Protein AF-A0A935V1Z2-F1 (afdb_monomer)

pLDDT: mean 85.81, std 15.13, range [24.95, 98.62]

Structure (mmCIF, N/CA/C/O backbone):
data_AF-A0A935V1Z2-F1
#
_entry.id   AF-A0A935V1Z2-F1
#
loop_
_atom_site.group_PDB
_atom_site.id
_atom_site.type_symbol
_atom_site.label_atom_id
_atom_site.label_alt_id
_atom_site.label_comp_id
_atom_site.label_asym_id
_atom_site.label_entity_id
_atom_site.label_seq_id
_atom_site.pdbx_PDB_ins_code
_atom_site.Cartn_x
_atom_site.Cartn_y
_atom_site.Cartn_z
_atom_site.occupancy
_atom_site.B_iso_or_equiv
_atom_site.auth_seq_id
_atom_site.auth_comp_id
_atom_site.auth_asym_id
_atom_site.auth_atom_id
_atom_site.pdbx_PDB_model_num
ATOM 1 N N . MET A 1 1 ? -5.547 17.788 30.194 1.00 35.91 1 MET A N 1
ATOM 2 C CA . MET A 1 1 ? -4.296 18.575 30.274 1.00 35.91 1 MET A CA 1
ATOM 3 C C . MET A 1 1 ? -3.727 18.415 31.674 1.00 35.91 1 MET A C 1
ATOM 5 O O . MET A 1 1 ? -4.401 18.789 32.621 1.00 35.91 1 MET A O 1
ATOM 9 N N . ARG A 1 2 ? -2.555 17.786 31.824 1.00 29.19 2 ARG A N 1
ATOM 10 C CA . ARG A 1 2 ? -1.854 17.712 33.115 1.00 29.19 2 ARG A CA 1
ATOM 11 C C . ARG A 1 2 ? -1.236 19.084 33.391 1.00 29.19 2 ARG A C 1
ATOM 13 O O . ARG A 1 2 ? -0.287 19.461 32.714 1.00 29.19 2 ARG A O 1
ATOM 20 N N . THR A 1 3 ? -1.798 19.834 34.329 1.00 37.09 3 THR A N 1
ATOM 21 C CA . THR A 1 3 ? -1.219 21.077 34.846 1.00 37.09 3 THR A CA 1
ATOM 22 C C . THR A 1 3 ? -0.125 20.716 35.845 1.00 37.09 3 THR A C 1
ATOM 24 O O . THR A 1 3 ? -0.395 20.480 37.021 1.00 37.09 3 THR A O 1
ATOM 27 N N . THR A 1 4 ? 1.111 20.597 35.369 1.00 35.31 4 THR A N 1
ATOM 28 C CA . THR A 1 4 ? 2.281 20.697 36.245 1.00 35.31 4 THR A CA 1
ATOM 29 C C . THR A 1 4 ? 2.356 22.118 36.818 1.00 35.31 4 THR A C 1
ATOM 31 O O . THR A 1 4 ? 1.925 23.054 36.139 1.00 35.31 4 THR A O 1
ATOM 34 N N . PRO A 1 5 ? 2.874 22.310 38.046 1.00 41.34 5 PRO A N 1
ATOM 35 C CA . PRO A 1 5 ? 3.039 23.640 38.618 1.00 41.34 5 PRO A CA 1
ATOM 36 C C . PRO A 1 5 ? 3.955 24.448 37.696 1.00 41.34 5 PRO A C 1
ATOM 38 O O . PRO A 1 5 ? 5.071 24.023 37.391 1.00 41.34 5 PRO A O 1
ATOM 41 N N . THR A 1 6 ? 3.457 25.565 37.178 1.00 46.34 6 THR A N 1
ATOM 42 C CA . THR A 1 6 ? 4.226 26.485 36.340 1.00 46.34 6 THR A CA 1
ATOM 43 C C . THR A 1 6 ? 5.342 27.089 37.176 1.00 46.34 6 THR A C 1
ATOM 45 O O . THR A 1 6 ? 5.078 27.874 38.082 1.00 46.34 6 THR A O 1
ATOM 48 N N . GLU A 1 7 ? 6.587 26.728 36.871 1.00 57.62 7 GLU A N 1
ATOM 49 C CA . GLU A 1 7 ? 7.735 27.529 37.288 1.00 57.62 7 GLU A CA 1
ATOM 50 C C . GLU A 1 7 ? 7.502 28.987 36.856 1.00 57.62 7 GLU A C 1
ATOM 52 O O . GLU A 1 7 ? 7.023 29.214 35.736 1.00 57.62 7 GLU A O 1
ATOM 57 N N . PRO A 1 8 ? 7.843 29.969 37.706 1.00 60.31 8 PRO A N 1
ATOM 58 C CA . PRO A 1 8 ? 7.538 31.379 37.480 1.00 60.31 8 PRO A CA 1
ATOM 59 C C . PRO A 1 8 ? 8.242 31.992 36.260 1.00 60.31 8 PRO A C 1
ATOM 61 O O . PRO A 1 8 ? 8.030 33.155 35.989 1.00 60.31 8 PRO A O 1
ATOM 64 N N . SER A 1 9 ? 9.039 31.248 35.488 1.00 67.00 9 SER A N 1
ATOM 65 C CA . SER A 1 9 ? 9.838 31.742 34.356 1.00 67.00 9 SER A CA 1
ATOM 66 C C . SER A 1 9 ? 9.383 31.240 32.973 1.00 67.00 9 SER A C 1
ATOM 68 O O . SER A 1 9 ? 10.106 31.394 31.988 1.00 67.00 9 SER A O 1
ATOM 70 N N . ARG A 1 10 ? 8.201 30.615 32.859 1.00 78.81 10 ARG A N 1
ATOM 71 C CA . ARG A 1 10 ? 7.742 29.983 31.606 1.00 78.81 10 ARG A CA 1
ATOM 72 C C . ARG A 1 10 ? 6.848 30.900 30.764 1.00 78.81 10 ARG A C 1
ATOM 74 O O . ARG A 1 10 ? 5.747 31.257 31.177 1.00 78.81 10 ARG A O 1
ATOM 81 N N . LEU A 1 11 ? 7.283 31.182 29.536 1.00 82.44 11 LEU A N 1
ATOM 82 C CA . LEU A 1 11 ? 6.534 31.914 28.507 1.00 82.44 11 LEU A CA 1
ATOM 83 C C . LEU A 1 11 ? 6.104 30.954 27.379 1.00 82.44 11 LEU A C 1
ATOM 85 O O . LEU A 1 11 ? 6.964 30.281 26.805 1.00 82.44 11 LEU A O 1
ATOM 89 N N . PRO A 1 12 ? 4.807 30.860 27.027 1.00 84.25 12 PRO A N 1
ATOM 90 C CA . PRO A 1 12 ? 4.370 30.012 25.921 1.00 84.25 12 PRO A CA 1
ATOM 91 C C . PRO A 1 12 ? 4.909 30.499 24.566 1.00 84.25 12 PRO A C 1
ATOM 93 O O . PRO A 1 12 ? 4.676 31.635 24.158 1.00 84.25 12 PRO A O 1
ATOM 96 N N . LEU A 1 13 ? 5.588 29.622 23.822 1.00 81.38 13 LEU A N 1
ATOM 97 C CA . LEU A 1 13 ? 6.213 29.969 22.536 1.00 81.38 13 LEU A CA 1
ATOM 98 C C . LEU A 1 13 ? 5.201 30.479 21.490 1.00 81.38 13 LEU A C 1
ATOM 100 O O . LEU A 1 13 ? 5.493 31.393 20.725 1.00 81.38 13 LEU A O 1
ATOM 104 N N . ASN A 1 14 ? 3.978 29.942 21.499 1.00 85.00 14 ASN A N 1
ATOM 105 C CA . ASN A 1 14 ? 2.884 30.345 20.606 1.00 85.00 14 ASN A CA 1
ATOM 106 C C . ASN A 1 14 ? 2.320 31.753 20.892 1.00 85.00 14 ASN A C 1
ATOM 108 O O . ASN A 1 14 ? 1.485 32.239 20.127 1.00 85.00 14 ASN A O 1
ATOM 112 N N . VAL A 1 15 ? 2.727 32.374 22.001 1.00 87.31 15 VAL A N 1
ATOM 113 C CA . VAL A 1 15 ? 2.326 33.724 22.414 1.00 87.31 15 VAL A CA 1
ATOM 114 C C . VAL A 1 15 ? 3.347 34.767 21.954 1.00 87.31 15 VAL A C 1
ATOM 116 O O . VAL A 1 15 ? 2.950 35.857 21.561 1.00 87.31 15 VAL A O 1
ATOM 119 N N . ILE A 1 16 ? 4.640 34.424 21.932 1.00 85.81 16 ILE A N 1
ATOM 120 C CA . ILE A 1 16 ? 5.735 35.314 21.495 1.00 85.81 16 ILE A CA 1
ATOM 121 C C . ILE A 1 16 ? 5.543 35.760 20.041 1.00 85.81 16 ILE A C 1
ATOM 123 O O . ILE A 1 16 ? 5.787 36.911 19.704 1.00 85.81 16 ILE A O 1
ATOM 127 N N . GLY A 1 17 ? 5.056 34.847 19.196 1.00 78.88 17 GLY A N 1
ATOM 128 C CA . GLY A 1 17 ? 4.800 35.082 17.774 1.00 78.88 17 GLY A CA 1
ATOM 129 C C . GLY A 1 17 ? 3.683 36.092 17.463 1.00 78.88 17 GLY A C 1
ATOM 130 O O . GLY A 1 17 ? 3.493 36.462 16.309 1.00 78.88 17 GLY A O 1
ATOM 131 N N . ASP A 1 18 ? 2.898 36.501 18.461 1.00 85.56 18 ASP A N 1
ATOM 132 C CA . ASP A 1 18 ? 1.699 37.316 18.277 1.00 85.56 18 ASP A CA 1
ATOM 133 C C . ASP A 1 18 ? 1.608 38.366 19.385 1.00 85.56 18 ASP A C 1
ATOM 135 O O . ASP A 1 18 ? 1.208 38.095 20.521 1.00 85.56 18 ASP A O 1
ATOM 139 N N . ARG A 1 19 ? 1.928 39.609 19.024 1.00 84.75 19 ARG A N 1
ATOM 140 C CA . ARG A 1 19 ? 1.958 40.743 19.949 1.00 84.75 19 ARG A CA 1
ATOM 141 C C . ARG A 1 19 ? 0.651 40.927 20.730 1.00 84.75 19 ARG A C 1
ATOM 143 O O . ARG A 1 19 ? 0.691 41.319 21.896 1.00 84.75 19 ARG A O 1
ATOM 150 N N . LYS A 1 20 ? -0.515 40.625 20.141 1.00 87.00 20 LYS A N 1
ATOM 151 C CA . LYS A 1 20 ? -1.805 40.737 20.850 1.00 87.00 20 LYS A CA 1
ATOM 152 C C . LYS A 1 20 ? -1.928 39.669 21.931 1.00 87.00 20 LYS A C 1
ATOM 154 O O . LYS A 1 20 ? -2.323 39.989 23.054 1.00 87.00 20 LYS A O 1
ATOM 159 N N . LYS A 1 21 ? -1.553 38.426 21.615 1.00 89.06 21 LYS A N 1
ATOM 160 C CA . LYS A 1 21 ? -1.533 37.331 22.595 1.00 89.06 21 LYS A CA 1
ATOM 161 C C . LYS A 1 21 ? -0.527 37.607 23.706 1.00 89.06 21 LYS A C 1
ATOM 163 O O . LYS A 1 21 ? -0.852 37.362 24.863 1.00 89.06 21 LYS A O 1
ATOM 168 N N . LEU A 1 22 ? 0.646 38.159 23.383 1.00 89.00 22 LEU A N 1
ATOM 169 C CA . LEU A 1 22 ? 1.672 38.504 24.372 1.00 89.00 22 LEU A CA 1
ATOM 170 C C . LEU A 1 22 ? 1.186 39.565 25.362 1.00 89.00 22 LEU A C 1
ATOM 172 O O . LEU A 1 22 ? 1.313 39.375 26.570 1.00 89.00 22 LEU A O 1
ATOM 176 N N . HIS A 1 23 ? 0.535 40.623 24.870 1.00 88.62 23 HIS A N 1
ATOM 177 C CA . HIS A 1 23 ? -0.094 41.630 25.730 1.00 88.62 23 HIS A CA 1
ATOM 178 C C . HIS A 1 23 ? -1.234 41.067 26.589 1.00 88.62 23 HIS A C 1
ATOM 180 O O . HIS A 1 23 ? -1.450 41.529 27.709 1.00 88.62 23 HIS A O 1
ATOM 186 N N . GLN A 1 24 ? -1.999 40.097 26.084 1.00 88.81 24 GLN A N 1
ATOM 187 C CA . GLN A 1 24 ? -3.056 39.460 26.868 1.00 88.81 24 GLN A CA 1
ATOM 188 C C . GLN A 1 24 ? -2.469 38.556 27.959 1.00 88.81 24 GLN A C 1
ATOM 190 O O . GLN A 1 24 ? -2.901 38.632 29.107 1.00 88.81 24 GLN A O 1
ATOM 195 N N . TRP A 1 25 ? -1.455 37.757 27.619 1.00 89.75 25 TRP A N 1
ATOM 196 C CA . TRP A 1 25 ? -0.735 36.904 28.561 1.00 89.75 25 TRP A CA 1
ATOM 197 C C . TRP A 1 25 ? -0.074 37.726 29.673 1.00 89.75 25 TRP A C 1
ATOM 199 O O . TRP A 1 25 ? -0.253 37.397 30.845 1.00 89.75 25 TRP A O 1
ATOM 209 N N . SER A 1 26 ? 0.587 38.841 29.337 1.00 86.56 26 SER A N 1
ATOM 210 C CA . SER A 1 26 ? 1.294 39.683 30.312 1.00 86.56 26 SER A CA 1
ATOM 211 C C . SER A 1 26 ? 0.367 40.283 31.373 1.00 86.56 26 SER A C 1
ATOM 213 O O . SER A 1 26 ? 0.796 40.539 32.488 1.00 86.56 26 SER A O 1
ATOM 215 N N . ARG A 1 27 ? -0.918 40.492 31.053 1.00 86.00 27 ARG A N 1
ATOM 216 C CA . ARG A 1 27 ? -1.928 40.974 32.016 1.00 86.00 27 ARG A CA 1
ATOM 217 C C . ARG A 1 27 ? -2.384 39.900 33.000 1.00 86.00 27 ARG A C 1
ATOM 219 O O . ARG A 1 27 ? -2.888 40.228 34.067 1.00 86.00 27 ARG A O 1
ATOM 226 N N . THR A 1 28 ? -2.270 38.634 32.613 1.00 86.06 28 THR A N 1
ATOM 227 C CA . THR A 1 28 ? -2.717 37.481 33.409 1.00 86.06 28 THR A CA 1
ATOM 228 C C . THR A 1 28 ? -1.576 36.778 34.139 1.00 86.06 28 THR A C 1
ATOM 230 O O . THR A 1 28 ? -1.824 35.999 35.055 1.00 86.06 28 THR A O 1
ATOM 233 N N . PHE A 1 29 ? -0.335 37.031 33.728 1.00 84.69 29 PHE A N 1
ATOM 234 C CA . PHE A 1 29 ? 0.857 36.416 34.288 1.00 84.69 29 PHE A CA 1
ATOM 235 C C . PHE A 1 29 ? 1.207 37.010 35.657 1.00 84.69 29 PHE A C 1
ATOM 237 O O . PHE A 1 29 ? 1.186 38.225 35.840 1.00 84.69 29 PHE A O 1
ATOM 244 N N . GLN A 1 30 ? 1.537 36.144 36.617 1.00 80.62 30 GLN A N 1
ATOM 245 C CA . GLN A 1 30 ? 1.925 36.526 37.973 1.00 80.62 30 GLN A CA 1
ATOM 246 C C . GLN A 1 30 ? 3.087 35.648 38.439 1.00 80.62 30 GLN A C 1
ATOM 248 O O . GLN A 1 30 ? 2.985 34.423 38.445 1.00 80.62 30 GLN A O 1
ATOM 253 N N . ALA A 1 31 ? 4.172 36.288 38.862 1.00 79.44 31 ALA A N 1
ATOM 254 C CA . ALA A 1 31 ? 5.383 35.663 39.391 1.00 79.44 31 ALA A CA 1
ATOM 255 C C . ALA A 1 31 ? 5.859 36.382 40.671 1.00 79.44 31 ALA A C 1
ATOM 257 O O . ALA A 1 31 ? 7.052 36.543 40.917 1.00 79.44 31 ALA A O 1
ATOM 258 N N . GLY A 1 32 ? 4.917 36.873 41.486 1.00 81.94 32 GLY A N 1
ATOM 259 C CA . GLY A 1 32 ? 5.231 37.622 42.705 1.00 81.94 32 GLY A CA 1
ATOM 260 C C . GLY A 1 32 ? 6.016 38.904 42.407 1.00 81.94 32 GLY A C 1
ATOM 261 O O . GLY A 1 32 ? 5.635 39.671 41.520 1.00 81.94 32 GLY A O 1
ATOM 262 N N . SER A 1 33 ? 7.113 39.129 43.132 1.00 79.56 33 SER A N 1
ATOM 263 C CA . SER A 1 33 ? 7.975 40.313 42.995 1.00 79.56 33 SER A CA 1
ATOM 264 C C . SER A 1 33 ? 8.700 40.423 41.649 1.00 79.56 33 SER A C 1
ATOM 266 O O . SER A 1 33 ? 9.123 41.513 41.291 1.00 79.56 33 SER A O 1
ATOM 268 N N . GLU A 1 34 ? 8.823 39.330 40.890 1.00 81.12 34 GLU A N 1
ATOM 269 C CA . GLU A 1 34 ? 9.571 39.280 39.619 1.00 81.12 34 GLU A CA 1
ATOM 270 C C . GLU A 1 34 ? 8.680 39.510 38.384 1.00 81.12 34 GLU A C 1
ATOM 272 O O . GLU A 1 34 ? 9.151 39.497 37.247 1.00 81.12 34 GLU A O 1
ATOM 277 N N . THR A 1 35 ? 7.373 39.715 38.586 1.00 82.94 35 THR A N 1
ATOM 278 C CA . THR A 1 35 ? 6.375 39.780 37.503 1.00 82.94 35 THR A CA 1
ATOM 279 C C . THR A 1 35 ? 6.714 40.841 36.453 1.00 82.94 35 THR A C 1
ATOM 281 O O . THR A 1 35 ? 6.673 40.560 35.257 1.00 82.94 35 THR A O 1
ATOM 284 N N . GLU A 1 36 ? 7.060 42.053 36.885 1.00 83.88 36 GLU A N 1
ATOM 285 C CA . GLU A 1 36 ? 7.343 43.175 35.983 1.00 83.88 36 GLU A CA 1
ATOM 286 C C . GLU A 1 36 ? 8.624 42.948 35.167 1.00 83.88 36 GLU A C 1
ATOM 288 O O . GLU A 1 36 ? 8.634 43.156 33.952 1.00 83.88 36 GLU A O 1
ATOM 293 N N . GLU A 1 37 ? 9.671 42.421 35.806 1.00 86.94 37 GLU A N 1
ATOM 294 C CA . GLU A 1 37 ? 10.943 42.102 35.154 1.00 86.94 37 GLU A CA 1
ATOM 295 C C . GLU A 1 37 ? 10.770 41.015 34.084 1.00 86.94 37 GLU A C 1
ATOM 297 O O . GLU A 1 37 ? 11.235 41.156 32.951 1.00 86.94 37 GLU A O 1
ATOM 302 N N . LEU A 1 38 ? 10.057 39.935 34.411 1.00 87.00 38 LEU A N 1
ATOM 303 C CA . LEU A 1 38 ? 9.829 38.822 33.490 1.00 87.00 38 LEU A CA 1
ATOM 304 C C . LEU A 1 38 ? 8.923 39.209 32.317 1.00 87.00 38 LEU A C 1
ATOM 306 O O . LEU A 1 38 ? 9.148 38.747 31.197 1.00 87.00 38 LEU A O 1
ATOM 310 N N . ILE A 1 39 ? 7.941 40.089 32.540 1.00 87.81 39 ILE A N 1
ATOM 311 C CA . ILE A 1 39 ? 7.134 40.668 31.461 1.00 87.81 39 ILE A CA 1
ATOM 312 C C . ILE A 1 39 ? 8.012 41.522 30.541 1.00 87.81 39 ILE A C 1
ATOM 314 O O . ILE A 1 39 ? 7.918 41.374 29.322 1.00 87.81 39 ILE A O 1
ATOM 318 N N . SER A 1 40 ? 8.888 42.369 31.091 1.00 88.75 40 SER A N 1
ATOM 319 C CA . SER A 1 40 ? 9.822 43.168 30.285 1.00 88.75 40 SER A CA 1
ATOM 320 C C . SER A 1 40 ? 10.712 42.271 29.423 1.00 88.75 40 SER A C 1
ATOM 322 O O . SER A 1 40 ? 10.770 42.440 28.206 1.00 88.75 40 SER A O 1
ATOM 324 N N . ARG A 1 41 ? 11.314 41.238 30.025 1.00 88.69 41 ARG A N 1
ATOM 325 C CA . ARG A 1 41 ? 12.145 40.256 29.311 1.00 88.69 41 ARG A CA 1
ATOM 326 C C . ARG A 1 41 ? 11.378 39.507 28.219 1.00 88.69 41 ARG A C 1
ATOM 328 O O . ARG A 1 41 ? 11.964 39.173 27.192 1.00 88.69 41 ARG A O 1
ATOM 335 N N . ALA A 1 42 ? 10.085 39.242 28.413 1.00 88.31 42 ALA A N 1
ATOM 336 C CA . ALA A 1 42 ? 9.239 38.615 27.399 1.00 88.31 42 ALA A CA 1
ATOM 337 C C . ALA A 1 42 ? 9.031 39.522 26.171 1.00 88.31 42 ALA A C 1
ATOM 339 O O . ALA A 1 42 ? 9.085 39.034 25.042 1.00 88.31 42 ALA A O 1
ATOM 340 N N . PHE A 1 43 ? 8.841 40.830 26.375 1.00 90.06 43 PHE A N 1
ATOM 341 C CA . PHE A 1 43 ? 8.770 41.806 25.279 1.00 90.06 43 PHE A CA 1
ATOM 342 C C . PHE A 1 43 ? 10.124 42.014 24.592 1.00 90.06 43 PHE A C 1
ATOM 344 O O . PHE A 1 43 ? 10.172 42.119 23.368 1.00 90.06 43 PHE A O 1
ATOM 351 N N . ASP A 1 44 ? 11.228 42.010 25.342 1.00 90.25 44 ASP A N 1
ATOM 352 C CA . ASP A 1 44 ? 12.571 42.075 24.755 1.00 90.25 44 ASP A CA 1
ATOM 353 C C . ASP A 1 44 ? 12.864 40.844 23.888 1.00 90.25 44 ASP A C 1
ATOM 355 O O . ASP A 1 44 ? 13.400 40.966 22.785 1.00 90.25 44 ASP A O 1
ATOM 359 N N . LEU A 1 45 ? 12.460 39.655 24.346 1.00 88.56 45 LEU A N 1
ATOM 360 C CA . LEU A 1 45 ? 12.587 38.415 23.585 1.00 88.56 45 LEU A CA 1
ATOM 361 C C . LEU A 1 45 ? 11.738 38.433 22.305 1.00 88.56 45 LEU A C 1
ATOM 363 O O . LEU A 1 45 ? 12.232 38.029 21.253 1.00 88.56 45 LEU A O 1
ATOM 367 N N . GLU A 1 46 ? 10.495 38.922 22.368 1.00 90.12 46 GLU A N 1
ATOM 368 C CA . GLU A 1 46 ? 9.651 39.120 21.179 1.00 90.12 46 GLU A CA 1
ATOM 369 C C . GLU A 1 46 ? 10.327 40.048 20.174 1.00 90.12 46 GLU A C 1
ATOM 371 O O . GLU A 1 46 ? 10.445 39.695 19.001 1.00 90.12 46 GLU A O 1
ATOM 376 N N . LYS A 1 47 ? 10.878 41.171 20.642 1.00 88.75 47 LYS A N 1
ATOM 377 C CA . LYS A 1 47 ? 11.598 42.114 19.790 1.00 88.75 47 LYS A CA 1
ATOM 378 C C . LYS A 1 47 ? 12.815 41.469 19.131 1.00 88.75 47 LYS A C 1
ATOM 380 O O . LYS A 1 47 ? 13.044 41.713 17.948 1.00 88.75 47 LYS A O 1
ATOM 385 N N . ILE A 1 48 ? 13.597 40.676 19.864 1.00 89.06 48 ILE A N 1
ATOM 386 C CA . ILE A 1 48 ? 14.762 39.971 19.310 1.00 89.06 48 ILE A CA 1
ATOM 387 C C . ILE A 1 48 ? 14.318 38.988 18.229 1.00 89.06 48 ILE A C 1
ATOM 389 O O . ILE A 1 48 ? 14.890 38.997 17.146 1.00 89.06 48 ILE A O 1
ATOM 393 N N . ILE A 1 49 ? 13.298 38.170 18.500 1.00 86.62 49 ILE A N 1
ATOM 394 C CA . ILE A 1 49 ? 12.829 37.135 17.571 1.00 86.62 49 ILE A CA 1
ATOM 395 C C . ILE A 1 49 ? 12.204 37.758 16.319 1.00 86.62 49 ILE A C 1
ATOM 397 O O . ILE A 1 49 ? 12.540 37.355 15.210 1.00 86.62 49 ILE A O 1
ATOM 401 N N . MET A 1 50 ? 11.339 38.762 16.477 1.00 84.38 50 MET A N 1
ATOM 402 C CA . MET A 1 50 ? 10.635 39.399 15.358 1.00 84.38 50 MET A CA 1
ATOM 403 C C . MET A 1 50 ? 11.542 40.241 14.470 1.00 84.38 50 MET A C 1
ATOM 405 O O . MET A 1 50 ? 11.281 40.371 13.278 1.00 84.38 50 MET A O 1
ATOM 409 N N . ASN A 1 51 ? 12.604 40.813 15.038 1.00 87.12 51 ASN A N 1
ATOM 410 C CA . ASN A 1 51 ? 13.577 41.602 14.285 1.00 87.12 51 ASN A CA 1
ATOM 411 C C . ASN A 1 51 ? 14.843 40.807 13.947 1.00 87.12 51 ASN A C 1
ATOM 413 O O . ASN A 1 51 ? 15.823 41.397 13.488 1.00 87.12 51 ASN A O 1
ATOM 417 N N . TYR A 1 52 ? 14.855 39.492 14.182 1.00 86.88 52 TYR A N 1
ATOM 418 C CA . TYR A 1 52 ? 15.985 38.659 13.807 1.00 86.88 52 TYR A CA 1
ATOM 419 C C . TYR A 1 52 ? 16.082 38.612 12.280 1.00 86.88 52 TYR A C 1
ATOM 421 O O . TYR A 1 52 ? 15.260 37.994 11.603 1.00 86.88 52 TYR A O 1
ATOM 429 N N . ALA A 1 53 ? 17.087 39.291 11.730 1.00 85.06 53 ALA A N 1
ATOM 430 C CA . ALA A 1 53 ? 17.350 39.268 10.302 1.00 85.06 53 ALA A CA 1
ATOM 431 C C . ALA A 1 53 ? 17.875 37.882 9.911 1.00 85.06 53 ALA A C 1
ATOM 433 O O . ALA A 1 53 ? 19.001 37.514 10.248 1.00 85.06 53 ALA A O 1
ATOM 434 N N . VAL A 1 54 ? 17.057 37.115 9.191 1.00 82.00 54 VAL A N 1
ATOM 435 C CA . VAL A 1 54 ? 17.482 35.839 8.614 1.00 82.00 54 VAL A CA 1
ATOM 436 C C . VAL A 1 54 ? 18.210 36.138 7.299 1.00 82.00 54 VAL A C 1
ATOM 438 O O . VAL A 1 54 ? 17.596 36.708 6.394 1.00 82.00 54 VAL A O 1
ATOM 441 N N . PRO A 1 55 ? 19.506 35.800 7.163 1.00 79.25 55 PRO A N 1
ATOM 442 C CA . PRO A 1 55 ? 20.221 36.004 5.912 1.00 79.25 55 PRO A CA 1
ATOM 443 C C . PRO A 1 55 ? 19.626 35.103 4.823 1.00 79.25 55 PRO A C 1
ATOM 445 O O . PRO A 1 55 ? 19.595 33.881 4.964 1.00 79.25 55 PRO A O 1
ATOM 448 N N . GLY A 1 56 ? 19.152 35.717 3.739 1.00 80.50 56 GLY A N 1
ATOM 449 C CA . GLY A 1 56 ? 18.664 35.027 2.548 1.00 80.50 56 GLY A CA 1
ATOM 450 C C . GLY A 1 56 ? 19.676 35.140 1.413 1.00 80.50 56 GLY A C 1
ATOM 451 O O . GLY A 1 56 ? 20.085 36.244 1.060 1.00 80.50 56 GLY A O 1
ATOM 452 N N . TYR A 1 57 ? 20.065 34.006 0.834 1.00 80.69 57 TYR A N 1
ATOM 453 C CA . TYR A 1 57 ? 20.910 33.954 -0.358 1.00 80.69 57 TYR A CA 1
ATOM 454 C C . TYR A 1 57 ? 20.112 33.328 -1.497 1.00 80.69 57 TYR A C 1
ATOM 456 O O . TYR A 1 57 ? 19.628 32.206 -1.364 1.00 80.69 57 TYR A O 1
ATOM 464 N N . VAL A 1 58 ? 19.985 34.048 -2.613 1.00 79.62 58 VAL A N 1
ATOM 465 C CA . VAL A 1 58 ? 19.402 33.512 -3.847 1.00 79.62 58 VAL A CA 1
ATOM 466 C C . VAL A 1 58 ? 20.546 33.002 -4.711 1.00 79.62 58 VAL A C 1
ATOM 468 O O . VAL A 1 58 ? 21.439 33.764 -5.079 1.00 79.62 58 VAL A O 1
ATOM 471 N N . VAL A 1 59 ? 20.541 31.703 -4.992 1.00 78.69 59 VAL A N 1
ATOM 472 C CA . VAL A 1 59 ? 21.538 31.053 -5.843 1.00 78.69 59 VAL A CA 1
ATOM 473 C C . VAL A 1 59 ? 20.914 30.859 -7.217 1.00 78.69 59 VAL A C 1
ATOM 475 O O . VAL A 1 59 ? 19.942 30.123 -7.348 1.00 78.69 59 VAL A O 1
ATOM 478 N N . VAL A 1 60 ? 21.466 31.534 -8.223 1.00 75.81 60 VAL A N 1
ATOM 479 C CA . VAL A 1 60 ? 21.013 31.470 -9.620 1.00 75.81 60 VAL A CA 1
ATOM 480 C C . VAL A 1 60 ? 22.086 30.754 -10.442 1.00 75.81 60 VAL A C 1
ATOM 482 O O . VAL A 1 60 ? 23.273 30.974 -10.204 1.00 75.81 60 VAL A O 1
ATOM 485 N N . ASP A 1 61 ? 21.675 29.887 -11.370 1.00 73.62 61 ASP A N 1
ATOM 486 C CA . ASP A 1 61 ? 22.551 29.191 -12.330 1.00 73.62 61 ASP A CA 1
ATOM 487 C C . ASP A 1 61 ? 23.742 28.427 -11.713 1.00 73.62 61 ASP A C 1
ATOM 489 O O . ASP A 1 61 ? 24.827 28.343 -12.293 1.00 73.62 61 ASP A O 1
ATOM 493 N N . ALA A 1 62 ? 23.566 27.845 -10.524 1.00 76.19 62 ALA A N 1
ATOM 494 C CA . ALA A 1 62 ? 24.599 27.010 -9.920 1.00 76.19 62 ALA A CA 1
ATOM 495 C C . ALA A 1 62 ? 24.607 25.587 -10.511 1.00 76.19 62 ALA A C 1
ATOM 497 O O . ALA A 1 62 ? 23.543 25.026 -10.788 1.00 76.19 62 ALA A O 1
ATOM 498 N N . PRO A 1 63 ? 25.792 24.959 -10.644 1.00 78.62 63 PRO A N 1
ATOM 499 C CA . PRO A 1 63 ? 25.879 23.558 -11.033 1.00 78.62 63 PRO A CA 1
ATOM 500 C C . PRO A 1 63 ? 25.197 22.663 -9.990 1.00 78.62 63 PRO A C 1
ATOM 502 O O . PRO A 1 63 ? 25.206 22.954 -8.787 1.00 78.62 63 PRO A O 1
ATOM 505 N N . LEU A 1 64 ? 24.636 21.544 -10.445 1.00 75.19 64 LEU A N 1
ATOM 506 C CA . LEU A 1 64 ? 23.831 20.621 -9.638 1.00 75.19 64 LEU A CA 1
ATOM 507 C C . LEU A 1 64 ? 24.585 20.131 -8.396 1.00 75.19 64 LEU A C 1
ATOM 509 O O . LEU A 1 64 ? 24.008 20.052 -7.314 1.00 75.19 64 LEU A O 1
ATOM 513 N N . ASP A 1 65 ? 25.879 19.842 -8.530 1.00 74.56 65 ASP A N 1
ATOM 514 C CA . ASP A 1 65 ? 26.710 19.368 -7.419 1.00 74.56 65 ASP A CA 1
ATOM 515 C C . ASP A 1 65 ? 26.901 20.446 -6.339 1.00 74.56 65 ASP A C 1
ATOM 517 O O . ASP A 1 65 ? 26.916 20.137 -5.144 1.00 74.56 65 ASP A O 1
ATOM 521 N N . ALA A 1 66 ? 26.979 21.724 -6.731 1.00 80.38 66 ALA A N 1
ATOM 522 C CA . ALA A 1 66 ? 27.034 22.833 -5.782 1.00 80.38 66 ALA A CA 1
ATOM 523 C C . ALA A 1 66 ? 25.693 23.007 -5.058 1.00 80.38 66 ALA A C 1
ATOM 525 O O . ALA A 1 66 ? 25.681 23.176 -3.838 1.00 80.38 66 ALA A O 1
ATOM 526 N N . LEU A 1 67 ? 24.569 22.891 -5.774 1.00 79.25 67 LEU A N 1
ATOM 527 C CA . LEU A 1 67 ? 23.234 22.926 -5.170 1.00 79.25 67 LEU A CA 1
ATOM 528 C C . LEU A 1 67 ? 23.040 21.774 -4.173 1.00 79.25 67 LEU A C 1
ATOM 530 O O . LEU A 1 67 ? 22.648 22.013 -3.032 1.00 79.25 67 LEU A O 1
ATOM 534 N N . LYS A 1 68 ? 23.404 20.538 -4.542 1.00 73.69 68 LYS A N 1
ATOM 535 C CA . LYS A 1 68 ? 23.384 19.373 -3.637 1.00 73.69 68 LYS A CA 1
ATOM 536 C C . LYS A 1 68 ? 24.252 19.590 -2.395 1.00 73.69 68 LYS A C 1
ATOM 538 O O . LYS A 1 68 ? 23.852 19.225 -1.288 1.00 73.69 68 LYS A O 1
ATOM 543 N N . LEU A 1 69 ? 25.427 20.205 -2.540 1.00 77.88 69 LEU A N 1
ATOM 544 C CA . LEU A 1 69 ? 26.294 20.522 -1.403 1.00 77.88 69 LEU A CA 1
ATOM 545 C C . LEU A 1 69 ? 25.659 21.566 -0.471 1.00 77.88 69 LEU A C 1
ATOM 547 O O . LEU A 1 69 ? 25.738 21.415 0.748 1.00 77.88 69 LEU A O 1
ATOM 551 N N . ILE A 1 70 ? 25.008 22.593 -1.020 1.00 80.56 70 ILE A N 1
ATOM 552 C CA . ILE A 1 70 ? 24.276 23.595 -0.232 1.00 80.56 70 ILE A CA 1
ATOM 553 C C . ILE A 1 70 ? 23.132 22.920 0.526 1.00 80.56 70 ILE A C 1
ATOM 555 O O . ILE A 1 70 ? 23.068 23.044 1.748 1.00 80.56 70 ILE A O 1
ATOM 559 N N . PHE A 1 71 ? 22.298 22.136 -0.164 1.00 76.06 71 PHE A N 1
ATOM 560 C CA . PHE A 1 71 ? 21.196 21.402 0.458 1.00 76.06 71 PHE A CA 1
ATOM 561 C C . PHE A 1 71 ? 21.676 20.434 1.533 1.00 76.06 71 PHE A C 1
ATOM 563 O O . PHE A 1 71 ? 21.119 20.419 2.626 1.00 76.06 71 PHE A O 1
ATOM 570 N N . SER A 1 72 ? 22.739 19.667 1.278 1.00 73.44 72 SER A N 1
ATOM 571 C CA . SER A 1 72 ? 23.271 18.751 2.287 1.00 73.44 72 SER A CA 1
ATOM 572 C C . SER A 1 72 ? 23.746 19.511 3.523 1.00 73.44 72 SER A C 1
ATOM 574 O O . SER A 1 72 ? 23.374 19.130 4.624 1.00 73.44 72 SER A O 1
ATOM 576 N N . ARG A 1 73 ? 24.474 20.627 3.385 1.00 76.38 73 ARG A N 1
ATOM 577 C CA . ARG A 1 73 ? 24.915 21.439 4.534 1.00 76.38 73 ARG A CA 1
ATOM 578 C C . ARG A 1 73 ? 23.753 22.059 5.304 1.00 76.38 73 ARG A C 1
ATOM 580 O O . ARG A 1 73 ? 23.765 22.008 6.531 1.00 76.38 73 ARG A O 1
ATOM 587 N N . VAL A 1 74 ? 22.754 22.595 4.603 1.00 72.38 74 VAL A N 1
ATOM 588 C CA . VAL A 1 74 ? 21.527 23.123 5.221 1.00 72.38 74 VAL A CA 1
ATOM 589 C C . VAL A 1 74 ? 20.790 22.012 5.972 1.00 72.38 74 VAL A C 1
ATOM 591 O O . VAL A 1 74 ? 20.399 22.205 7.116 1.00 72.38 74 VAL A O 1
ATOM 594 N N . ASN A 1 75 ? 20.715 20.806 5.407 1.00 66.56 75 ASN A N 1
ATOM 595 C CA . ASN A 1 75 ? 20.055 19.658 6.032 1.00 66.56 75 ASN A CA 1
ATOM 596 C C . ASN A 1 75 ? 20.746 19.129 7.297 1.00 66.56 75 ASN A C 1
ATOM 598 O O . ASN A 1 75 ? 20.136 18.355 8.031 1.00 66.56 75 ASN A O 1
ATOM 602 N N . HIS A 1 76 ? 21.986 19.540 7.584 1.00 64.31 76 HIS A N 1
ATOM 603 C CA . HIS A 1 76 ? 22.655 19.231 8.854 1.00 64.31 76 HIS A CA 1
ATOM 604 C C . HIS A 1 76 ? 22.361 20.270 9.956 1.00 64.31 76 HIS A C 1
ATOM 606 O O . HIS A 1 76 ? 22.759 20.058 11.102 1.00 64.31 76 HIS A O 1
ATOM 612 N N . ALA A 1 77 ? 21.657 21.368 9.649 1.00 57.38 77 ALA A N 1
ATOM 613 C CA . ALA A 1 77 ? 21.299 22.423 10.595 1.00 57.38 77 ALA A CA 1
ATOM 614 C C . ALA A 1 77 ? 19.783 22.710 10.571 1.00 57.38 77 ALA A C 1
ATOM 616 O O . ALA A 1 77 ? 19.274 23.371 9.673 1.00 57.38 77 ALA A O 1
ATOM 617 N N . GLY A 1 78 ? 19.053 22.258 11.596 1.00 67.69 78 GLY A N 1
ATOM 618 C CA . GLY A 1 78 ? 17.612 22.516 11.737 1.00 67.69 78 GLY A CA 1
ATOM 619 C C . GLY A 1 78 ? 16.729 21.379 11.211 1.00 67.69 78 GLY A C 1
ATOM 620 O O . GLY A 1 78 ? 17.002 20.211 11.484 1.00 67.69 78 GLY A O 1
ATOM 621 N N . VAL A 1 79 ? 15.632 21.715 10.521 1.00 68.12 79 VAL A N 1
ATOM 622 C CA . VAL A 1 79 ? 14.722 20.728 9.911 1.00 68.12 79 VAL A CA 1
ATOM 623 C C . VAL A 1 79 ? 15.299 20.301 8.566 1.00 68.12 79 VAL A C 1
ATOM 625 O O . VAL A 1 79 ? 15.370 21.106 7.643 1.00 68.12 79 VAL A O 1
ATOM 628 N N . ALA A 1 80 ? 15.715 19.039 8.466 1.00 68.88 80 ALA A N 1
ATOM 629 C CA . ALA A 1 80 ? 16.235 18.486 7.224 1.00 68.88 80 ALA A CA 1
ATOM 630 C C . ALA A 1 80 ? 15.146 18.464 6.143 1.00 68.88 80 ALA A C 1
ATOM 632 O O . ALA A 1 80 ? 14.059 17.926 6.368 1.00 68.88 80 ALA A O 1
ATOM 633 N N . LEU A 1 81 ? 15.464 19.014 4.972 1.00 72.75 81 LEU A N 1
ATOM 634 C CA . LEU A 1 81 ? 14.643 18.887 3.776 1.00 72.75 81 LEU A CA 1
ATOM 635 C C . LEU A 1 81 ? 14.569 17.424 3.358 1.00 72.75 81 LEU A C 1
ATOM 637 O O . LEU A 1 81 ? 15.563 16.686 3.387 1.00 72.75 81 LEU A O 1
ATOM 641 N N . LYS A 1 82 ? 13.381 17.020 2.932 1.00 81.38 82 LYS A N 1
ATOM 642 C CA . LYS A 1 82 ? 13.136 15.694 2.384 1.00 81.38 82 LYS A CA 1
ATOM 643 C C . LYS A 1 82 ? 13.790 15.556 1.021 1.00 81.38 82 LYS A C 1
ATOM 645 O O . LYS A 1 82 ? 13.984 16.516 0.282 1.00 81.38 82 LYS A O 1
ATOM 650 N N . GLU A 1 83 ? 14.081 14.319 0.652 1.00 80.88 83 GLU A N 1
ATOM 651 C CA . GLU A 1 83 ? 14.682 14.019 -0.644 1.00 80.88 83 GLU A CA 1
ATOM 652 C C . GLU A 1 83 ? 13.766 14.405 -1.820 1.00 80.88 83 GLU A C 1
ATOM 654 O O . GLU A 1 83 ? 14.258 14.841 -2.857 1.00 80.88 83 GLU A O 1
ATOM 659 N N . SER A 1 84 ? 12.442 14.312 -1.641 1.00 82.50 84 SER A N 1
ATOM 660 C CA . SER A 1 84 ? 11.439 14.811 -2.595 1.00 82.50 84 SER A CA 1
ATOM 661 C C . SER A 1 84 ? 11.457 16.334 -2.743 1.00 82.50 84 SER A C 1
ATOM 663 O O . SER A 1 84 ? 11.397 16.834 -3.862 1.00 82.50 84 SER A O 1
ATOM 665 N N . GLU A 1 85 ? 11.620 17.070 -1.642 1.00 81.88 85 GLU A N 1
ATOM 666 C CA . GLU A 1 85 ? 11.726 18.535 -1.648 1.00 81.88 85 GLU A CA 1
ATOM 667 C C . GLU A 1 85 ? 12.999 18.982 -2.372 1.00 81.88 85 GLU A C 1
ATOM 669 O O . GLU A 1 85 ? 12.946 19.864 -3.225 1.00 81.88 85 GLU A O 1
ATOM 674 N N . VAL A 1 86 ? 14.132 18.322 -2.100 1.00 79.88 86 VAL A N 1
ATOM 675 C CA . VAL A 1 86 ? 15.387 18.561 -2.829 1.00 79.88 86 VAL A CA 1
ATOM 676 C C . VAL A 1 86 ? 15.222 18.210 -4.310 1.00 79.88 86 VAL A C 1
ATOM 678 O O . VAL A 1 86 ? 15.681 18.955 -5.167 1.00 79.88 86 VAL A O 1
ATOM 681 N N . PHE A 1 87 ? 14.544 17.109 -4.637 1.00 83.38 87 PHE A N 1
ATOM 682 C CA . PHE A 1 87 ? 14.279 16.730 -6.024 1.00 83.38 87 PHE A CA 1
ATOM 683 C C . PHE A 1 87 ? 13.449 17.789 -6.763 1.00 83.38 87 PHE A C 1
ATOM 685 O O . PHE A 1 87 ? 13.856 18.223 -7.837 1.00 83.38 87 PHE A O 1
ATOM 692 N N . ASN A 1 88 ? 12.337 18.249 -6.186 1.00 82.62 88 ASN A N 1
ATOM 693 C CA . ASN A 1 88 ? 11.522 19.304 -6.791 1.00 82.62 88 ASN A CA 1
ATOM 694 C C . ASN A 1 88 ? 12.282 20.631 -6.882 1.00 82.62 88 ASN A C 1
ATOM 696 O O . ASN A 1 88 ? 12.128 21.333 -7.866 1.00 82.62 88 ASN A O 1
ATOM 700 N N . ALA A 1 89 ? 13.131 20.968 -5.909 1.00 78.19 89 ALA A N 1
ATOM 701 C CA . ALA A 1 89 ? 13.934 22.188 -5.973 1.00 78.19 89 ALA A CA 1
ATOM 702 C C . ALA A 1 89 ? 15.030 22.138 -7.053 1.00 78.19 89 ALA A C 1
ATOM 704 O O . ALA A 1 89 ? 15.454 23.176 -7.550 1.00 78.19 89 ALA A O 1
ATOM 705 N N . LEU A 1 90 ? 15.530 20.943 -7.385 1.00 77.12 90 LEU A N 1
ATOM 706 C CA . LEU A 1 90 ? 16.572 20.756 -8.399 1.00 77.12 90 LEU A CA 1
ATOM 707 C C . LEU A 1 90 ? 16.014 20.573 -9.815 1.00 77.12 90 LEU A C 1
ATOM 709 O O . LEU A 1 90 ? 16.730 20.839 -10.781 1.00 77.12 90 LEU A O 1
ATOM 713 N N . PHE A 1 91 ? 14.792 20.050 -9.940 1.00 77.31 91 PHE A N 1
ATOM 714 C CA . PHE A 1 91 ? 14.238 19.587 -11.217 1.00 77.31 91 PHE A CA 1
ATOM 715 C C . PHE A 1 91 ? 12.807 20.052 -11.504 1.00 77.31 91 PHE A C 1
ATOM 717 O O . PHE A 1 91 ? 12.273 19.700 -12.552 1.00 77.31 91 PHE A O 1
ATOM 724 N N . GLY A 1 92 ? 12.177 20.778 -10.586 1.00 72.00 92 GLY A N 1
ATOM 725 C CA . GLY A 1 92 ? 10.903 21.449 -10.803 1.00 72.00 92 GLY A CA 1
ATOM 726 C C . GLY A 1 92 ? 11.095 22.958 -10.910 1.00 72.00 92 GLY A C 1
ATOM 727 O O . GLY A 1 92 ? 12.048 23.508 -10.361 1.00 72.00 92 GLY A O 1
ATOM 728 N N . ASP A 1 93 ? 10.152 23.605 -11.583 1.00 74.19 93 ASP A N 1
ATOM 729 C CA . ASP A 1 93 ? 10.042 25.063 -11.667 1.00 74.19 93 ASP A CA 1
ATOM 730 C C . ASP A 1 93 ? 8.756 25.524 -10.949 1.00 74.19 93 ASP A C 1
ATOM 732 O O . ASP A 1 93 ? 7.959 24.696 -10.499 1.00 74.19 93 ASP A O 1
ATOM 736 N N . GLU A 1 94 ? 8.523 26.839 -10.825 1.00 65.69 94 GLU A N 1
ATOM 737 C CA . GLU A 1 94 ? 7.333 27.380 -10.131 1.00 65.69 94 GLU A CA 1
ATOM 738 C C . GLU A 1 94 ? 6.001 26.850 -10.699 1.00 65.69 94 GLU A C 1
ATOM 740 O O . GLU A 1 94 ? 5.028 26.714 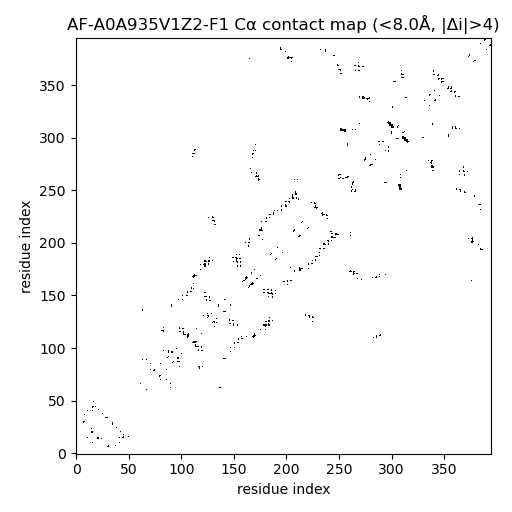-9.957 1.00 65.69 94 GLU A O 1
ATOM 745 N N . GLU A 1 95 ? 5.963 26.520 -11.994 1.00 67.62 95 GLU A N 1
ATOM 746 C CA . GLU A 1 95 ? 4.760 26.055 -12.697 1.00 67.62 95 GLU A CA 1
ATOM 747 C C . GLU A 1 95 ? 4.680 24.526 -12.867 1.00 67.62 95 GLU A C 1
ATOM 749 O O . GLU A 1 95 ? 3.582 24.000 -13.060 1.00 67.62 95 GLU A O 1
ATOM 754 N N . ASP A 1 96 ? 5.800 23.795 -12.775 1.00 73.62 96 ASP A N 1
ATOM 755 C CA . ASP A 1 96 ? 5.835 22.339 -12.983 1.00 73.62 96 ASP A CA 1
ATOM 756 C C . ASP A 1 96 ? 6.641 21.635 -11.887 1.00 73.62 96 ASP A C 1
ATOM 758 O O . ASP A 1 96 ? 7.873 21.592 -11.897 1.00 73.62 96 ASP A O 1
ATOM 762 N N . GLN A 1 97 ? 5.911 21.051 -10.935 1.00 84.06 97 GLN A N 1
ATOM 763 C CA . GLN A 1 97 ? 6.466 20.152 -9.931 1.00 84.06 97 GLN A CA 1
ATOM 764 C C . GLN A 1 97 ? 6.186 18.698 -10.342 1.00 84.06 97 GLN A C 1
ATOM 766 O O . GLN A 1 97 ? 5.060 18.212 -10.171 1.00 84.06 97 GLN A O 1
ATOM 771 N N . PRO A 1 98 ? 7.189 17.961 -10.854 1.00 84.81 98 PRO A N 1
ATOM 772 C CA . PRO A 1 98 ? 6.970 16.673 -11.511 1.00 84.81 98 PRO A CA 1
ATOM 773 C C . PRO A 1 98 ? 6.352 15.611 -10.592 1.00 84.81 98 PRO A C 1
ATOM 775 O O . PRO A 1 98 ? 5.507 14.832 -11.039 1.00 84.81 98 PRO A O 1
ATOM 778 N N . LEU A 1 99 ? 6.734 15.578 -9.308 1.00 90.25 99 LEU A N 1
ATOM 779 C CA . LEU A 1 99 ? 6.192 14.618 -8.339 1.00 90.25 99 LEU A CA 1
ATOM 780 C C . LEU A 1 99 ? 4.758 14.959 -7.918 1.00 90.25 99 LEU A C 1
ATOM 782 O O . LEU A 1 99 ? 3.934 14.051 -7.804 1.00 90.25 99 LEU A O 1
ATOM 786 N N . ALA A 1 100 ? 4.443 16.243 -7.741 1.00 89.25 100 ALA A N 1
ATOM 787 C CA . ALA A 1 100 ? 3.087 16.693 -7.438 1.00 89.25 100 ALA A CA 1
ATOM 788 C C . ALA A 1 100 ? 2.140 16.403 -8.614 1.00 89.25 100 ALA A C 1
ATOM 790 O O . ALA A 1 100 ? 1.067 15.828 -8.429 1.00 89.25 100 ALA A O 1
ATOM 791 N N . ARG A 1 101 ? 2.580 16.696 -9.844 1.00 88.69 101 ARG A N 1
ATOM 792 C CA . ARG A 1 101 ? 1.857 16.361 -11.078 1.00 88.69 101 ARG A CA 1
ATOM 793 C C . ARG A 1 101 ? 1.590 14.860 -11.192 1.00 88.69 101 ARG A C 1
ATOM 795 O O . ARG A 1 101 ? 0.457 14.461 -11.452 1.00 88.69 101 ARG A O 1
ATOM 802 N N . LEU A 1 102 ? 2.612 14.033 -10.958 1.00 91.69 102 LEU A N 1
ATOM 803 C CA . LEU A 1 102 ? 2.495 12.572 -10.924 1.00 91.69 102 LEU A CA 1
ATOM 804 C C . LEU A 1 102 ? 1.471 12.112 -9.871 1.00 91.69 102 LEU A C 1
ATOM 806 O O . LEU A 1 102 ? 0.634 11.262 -10.168 1.00 91.69 102 LEU A O 1
ATOM 810 N N . ALA A 1 103 ? 1.501 12.680 -8.661 1.00 93.06 103 ALA A N 1
ATOM 811 C CA . ALA A 1 103 ? 0.559 12.344 -7.594 1.00 93.06 103 ALA A CA 1
ATOM 812 C C . ALA A 1 103 ? -0.897 12.651 -7.982 1.00 93.06 103 ALA A C 1
ATOM 814 O O . ALA A 1 103 ? -1.779 11.809 -7.796 1.00 93.06 103 ALA A O 1
ATOM 815 N N . GLU A 1 104 ? -1.143 13.843 -8.533 1.00 91.81 104 GLU A N 1
ATOM 816 C CA . GLU A 1 104 ? -2.473 14.274 -8.975 1.00 91.81 104 GLU A CA 1
ATOM 817 C C . GLU A 1 104 ? -2.986 13.444 -10.150 1.00 91.81 104 GLU A C 1
ATOM 819 O O . GLU A 1 104 ? -4.153 13.052 -10.162 1.00 91.81 104 GLU A O 1
ATOM 824 N N . GLU A 1 105 ? -2.127 13.147 -11.128 1.00 92.12 105 GLU A N 1
ATOM 825 C CA . GLU A 1 105 ? -2.487 12.315 -12.277 1.00 92.12 105 GLU A CA 1
ATOM 826 C C . GLU A 1 105 ? -2.893 10.908 -11.840 1.00 92.12 105 GLU A C 1
ATOM 828 O O . GLU A 1 105 ? -3.951 10.415 -12.234 1.00 92.12 105 GLU A O 1
ATOM 833 N N . LEU A 1 106 ? -2.101 10.273 -10.971 1.00 94.25 106 LEU A N 1
ATOM 834 C CA . LEU A 1 106 ? -2.401 8.936 -10.458 1.00 94.25 106 LEU A CA 1
ATOM 835 C C . LEU A 1 106 ? -3.702 8.912 -9.661 1.00 94.25 106 LEU A C 1
ATOM 837 O O . LEU A 1 106 ? -4.536 8.028 -9.865 1.00 94.25 106 LEU A O 1
ATOM 841 N N . HIS A 1 107 ? -3.900 9.890 -8.776 1.00 93.25 107 HIS A N 1
ATOM 842 C CA . HIS A 1 107 ? -5.122 9.988 -7.989 1.00 93.25 107 HIS A CA 1
ATOM 843 C C . HIS A 1 107 ? -6.355 10.168 -8.886 1.00 93.25 107 HIS A C 1
ATOM 845 O O . HIS A 1 107 ? -7.350 9.468 -8.704 1.00 93.25 107 HIS A O 1
ATOM 851 N N . ARG A 1 108 ? -6.274 11.047 -9.893 1.00 92.94 108 ARG A N 1
ATOM 852 C CA . ARG A 1 108 ? -7.383 11.332 -10.812 1.00 92.94 108 ARG A CA 1
ATOM 853 C C . ARG A 1 108 ? -7.713 10.161 -11.736 1.00 92.94 108 ARG A C 1
ATOM 855 O O . ARG A 1 108 ? -8.889 9.922 -11.995 1.00 92.94 108 ARG A O 1
ATOM 862 N N . SER A 1 109 ? -6.697 9.466 -12.245 1.00 93.25 109 SER A N 1
ATOM 863 C CA . SER A 1 109 ? -6.867 8.381 -13.221 1.00 93.25 109 SER A CA 1
ATOM 864 C C . SER A 1 109 ? -7.314 7.062 -12.586 1.00 93.25 109 SER A C 1
ATOM 866 O O . SER A 1 109 ? -8.137 6.368 -13.174 1.00 93.25 109 SER A O 1
ATOM 868 N N . THR A 1 110 ? -6.826 6.735 -11.384 1.00 95.12 110 THR A N 1
ATOM 869 C CA . THR A 1 110 ? -7.042 5.409 -10.762 1.00 95.12 110 THR A CA 1
ATOM 870 C C . THR A 1 110 ? -7.970 5.431 -9.544 1.00 95.12 110 THR A C 1
ATOM 872 O O . THR A 1 110 ? -8.535 4.406 -9.165 1.00 95.12 110 THR A O 1
ATOM 875 N N . GLY A 1 111 ? -8.110 6.580 -8.871 1.00 94.62 111 GLY A N 1
ATOM 876 C CA . GLY A 1 111 ? -8.793 6.657 -7.577 1.00 94.62 111 GLY A CA 1
ATOM 877 C C . GLY A 1 111 ? -8.077 5.904 -6.446 1.00 94.62 111 GLY A C 1
ATOM 878 O O . GLY A 1 111 ? -8.661 5.702 -5.385 1.00 94.62 111 GLY A O 1
ATOM 879 N N . PHE A 1 112 ? -6.813 5.490 -6.625 1.00 95.56 112 PHE A N 1
ATOM 880 C CA . PHE A 1 112 ? -6.054 4.732 -5.616 1.00 95.56 112 PHE A CA 1
ATOM 881 C C . PHE A 1 112 ? -5.717 5.543 -4.348 1.00 95.56 112 PHE A C 1
ATOM 883 O O . PHE A 1 112 ? -5.168 5.015 -3.380 1.00 95.56 112 PHE A O 1
ATOM 890 N N . GLY A 1 113 ? -6.029 6.834 -4.333 1.00 94.31 113 GLY A N 1
ATOM 891 C CA . GLY A 1 113 ? -5.678 7.753 -3.257 1.00 94.31 113 GLY A CA 1
ATOM 892 C C . GLY A 1 113 ? -4.331 8.436 -3.455 1.00 94.31 113 GLY A C 1
ATOM 893 O O . GLY A 1 113 ? -3.520 8.064 -4.304 1.00 94.31 113 GLY A O 1
ATOM 894 N N . ARG A 1 114 ? -4.098 9.471 -2.650 1.00 92.88 114 ARG A N 1
ATOM 895 C CA . ARG A 1 114 ? -2.913 10.329 -2.758 1.00 92.88 114 ARG A CA 1
ATOM 896 C C . ARG A 1 114 ? -1.679 9.662 -2.154 1.00 92.88 114 ARG A C 1
ATOM 898 O O . ARG A 1 114 ? -1.632 9.353 -0.962 1.00 92.88 114 ARG A O 1
ATOM 905 N N . LEU A 1 115 ? -0.657 9.468 -2.983 1.00 93.75 115 LEU A N 1
ATOM 906 C CA . LEU A 1 115 ? 0.652 8.967 -2.570 1.00 93.75 115 LEU A CA 1
ATOM 907 C C . LEU A 1 115 ? 1.572 10.139 -2.221 1.00 93.75 115 LEU A C 1
ATOM 909 O O . LEU A 1 115 ? 1.547 11.169 -2.887 1.00 93.75 115 LEU A O 1
ATOM 913 N N . SER A 1 116 ? 2.397 9.986 -1.182 1.00 92.81 116 SER A N 1
ATOM 914 C CA . SER A 1 116 ? 3.362 11.029 -0.828 1.00 92.81 116 SER A CA 1
ATOM 915 C C . SER A 1 116 ? 4.493 11.095 -1.849 1.00 92.81 116 SER A C 1
ATOM 917 O O . SER A 1 116 ? 4.956 10.065 -2.347 1.00 92.81 116 SER A O 1
ATOM 919 N N . GLU A 1 117 ? 5.009 12.296 -2.078 1.00 93.31 117 GLU A N 1
ATOM 920 C CA . GLU A 1 117 ? 6.089 12.536 -3.037 1.00 93.31 117 GLU A CA 1
ATOM 921 C C . GLU A 1 117 ? 7.357 11.731 -2.728 1.00 93.31 117 GLU A C 1
ATOM 923 O O . GLU A 1 117 ? 7.997 11.233 -3.646 1.00 93.31 117 GLU A O 1
ATOM 928 N N . ASP A 1 118 ? 7.664 11.482 -1.450 1.00 91.75 118 ASP A N 1
ATOM 929 C CA . ASP A 1 118 ? 8.775 10.603 -1.053 1.00 91.75 118 ASP A CA 1
ATOM 930 C C . ASP A 1 118 ? 8.640 9.180 -1.625 1.00 91.75 118 ASP A C 1
ATOM 932 O O . ASP A 1 118 ? 9.620 8.575 -2.057 1.00 91.75 118 ASP A O 1
ATOM 936 N N . TRP A 1 119 ? 7.424 8.622 -1.649 1.00 93.12 119 TRP A N 1
ATOM 937 C CA . TRP A 1 119 ? 7.186 7.294 -2.222 1.00 93.12 119 TRP A CA 1
ATOM 938 C C . TRP A 1 119 ? 7.219 7.333 -3.744 1.00 93.12 119 TRP A C 1
ATOM 940 O O . TRP A 1 119 ? 7.779 6.427 -4.363 1.00 93.12 119 TRP A O 1
ATOM 950 N N . LEU A 1 120 ? 6.660 8.386 -4.339 1.00 95.00 120 LEU A N 1
ATOM 951 C CA . LEU A 1 120 ? 6.665 8.573 -5.785 1.00 95.00 120 LEU A CA 1
ATOM 952 C C . LEU A 1 120 ? 8.084 8.742 -6.324 1.00 95.00 120 LEU A C 1
ATOM 954 O O . LEU A 1 120 ? 8.430 8.080 -7.297 1.00 95.00 120 LEU A O 1
ATOM 958 N N . LEU A 1 121 ? 8.942 9.507 -5.646 1.00 93.81 121 LEU A N 1
ATOM 959 C CA . LEU A 1 121 ? 10.350 9.647 -6.012 1.00 93.81 121 LEU A CA 1
ATOM 960 C C . LEU A 1 121 ? 11.064 8.291 -6.029 1.00 93.81 121 LEU A C 1
ATOM 962 O O . LEU A 1 121 ? 11.812 7.992 -6.959 1.00 93.81 121 LEU A O 1
ATOM 966 N N . ARG A 1 122 ? 10.810 7.432 -5.036 1.00 95.19 122 ARG A N 1
ATOM 967 C CA . ARG A 1 122 ? 11.382 6.077 -5.009 1.00 95.19 122 ARG A CA 1
ATOM 968 C C . ARG A 1 122 ? 10.889 5.213 -6.171 1.00 95.19 122 ARG A C 1
ATOM 970 O O . ARG A 1 122 ? 11.667 4.417 -6.690 1.00 95.19 122 ARG A O 1
ATOM 977 N N . CYS A 1 123 ? 9.638 5.380 -6.596 1.00 96.44 123 CYS A N 1
ATOM 978 C CA . CYS A 1 123 ? 9.098 4.693 -7.769 1.00 96.44 123 CYS A CA 1
ATOM 979 C C . CYS A 1 123 ? 9.717 5.226 -9.070 1.00 96.44 123 CYS A C 1
ATOM 981 O O . CYS A 1 123 ? 10.168 4.432 -9.88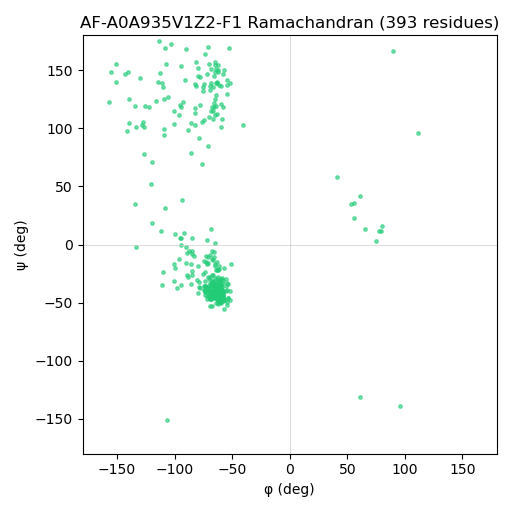9 1.00 96.44 123 CYS A O 1
ATOM 983 N N . VAL A 1 124 ? 9.831 6.551 -9.228 1.00 95.19 124 VAL A N 1
ATOM 984 C CA . VAL A 1 124 ? 10.502 7.192 -10.376 1.00 95.19 124 VAL A CA 1
ATOM 985 C C . VAL A 1 124 ? 11.954 6.723 -10.485 1.00 95.19 124 VAL A C 1
ATOM 987 O O . VAL A 1 124 ? 12.418 6.385 -11.571 1.00 95.19 124 VAL A O 1
ATOM 990 N N . ARG A 1 125 ? 12.669 6.629 -9.358 1.00 94.12 125 ARG A N 1
ATOM 991 C CA . ARG A 1 125 ? 14.029 6.075 -9.326 1.00 94.12 125 ARG A CA 1
ATOM 992 C C . ARG A 1 125 ? 14.079 4.620 -9.749 1.00 94.12 125 ARG A C 1
ATOM 994 O O . ARG A 1 125 ? 14.959 4.277 -10.521 1.00 94.12 125 ARG A O 1
ATOM 1001 N N . ALA A 1 126 ? 13.147 3.790 -9.287 1.00 95.94 126 ALA A N 1
ATOM 1002 C CA . ALA A 1 126 ? 13.091 2.392 -9.697 1.00 95.94 126 ALA A CA 1
ATOM 1003 C C . ALA A 1 126 ? 12.845 2.253 -11.207 1.00 95.94 126 ALA A C 1
ATOM 1005 O O . ALA A 1 126 ? 13.515 1.462 -11.861 1.00 95.94 126 ALA A O 1
ATOM 1006 N N . VAL A 1 127 ? 11.943 3.060 -11.774 1.00 95.75 127 VAL A N 1
ATOM 1007 C CA . VAL A 1 127 ? 11.693 3.143 -13.225 1.00 95.75 127 VAL A CA 1
ATOM 1008 C C . VAL A 1 127 ? 12.951 3.580 -13.986 1.00 95.75 127 VAL A C 1
ATOM 1010 O O . VAL A 1 127 ? 13.268 3.026 -15.040 1.00 95.75 127 VAL A O 1
ATOM 1013 N N . HIS A 1 128 ? 13.709 4.530 -13.438 1.00 93.31 128 HIS A N 1
ATOM 1014 C CA . HIS A 1 128 ? 14.971 4.980 -14.020 1.00 93.31 128 HIS A CA 1
ATOM 1015 C C . HIS A 1 128 ? 16.060 3.895 -13.975 1.00 93.31 128 HIS A C 1
ATOM 1017 O O . HIS A 1 128 ? 16.641 3.566 -15.008 1.00 93.31 128 HIS A O 1
ATOM 1023 N N . ASP A 1 129 ? 16.328 3.325 -12.798 1.00 92.88 129 ASP A N 1
ATOM 1024 C CA . ASP A 1 129 ? 17.431 2.395 -12.565 1.00 92.88 129 ASP A CA 1
ATOM 1025 C C . ASP A 1 129 ? 17.117 1.394 -11.431 1.00 92.88 129 ASP A C 1
ATOM 1027 O O . ASP A 1 129 ? 16.569 1.776 -10.392 1.00 92.88 129 ASP A O 1
ATOM 1031 N N . PRO A 1 130 ? 17.493 0.108 -11.569 1.00 91.56 130 PRO A N 1
ATOM 1032 C CA . PRO A 1 130 ? 17.290 -0.881 -10.511 1.00 91.56 130 PRO A CA 1
ATOM 1033 C C . PRO A 1 130 ? 18.102 -0.607 -9.232 1.00 91.56 130 PRO A C 1
ATOM 1035 O O . PRO A 1 130 ? 17.806 -1.194 -8.191 1.00 91.56 130 PRO A O 1
ATOM 1038 N N . ASN A 1 131 ? 19.133 0.241 -9.267 1.00 92.00 131 ASN A N 1
ATOM 1039 C CA . ASN A 1 131 ? 19.885 0.703 -8.105 1.00 92.00 131 ASN A CA 1
ATOM 1040 C C . ASN A 1 131 ? 19.203 1.925 -7.456 1.00 92.00 131 ASN A C 1
ATOM 1042 O O . ASN A 1 131 ? 19.372 3.050 -7.928 1.00 92.00 131 ASN A O 1
ATOM 1046 N N . PRO A 1 132 ? 18.524 1.759 -6.302 1.00 84.75 132 PRO A N 1
ATOM 1047 C CA . PRO A 1 132 ? 17.803 2.847 -5.640 1.00 84.75 132 PRO A CA 1
ATOM 1048 C C . PRO A 1 132 ? 18.725 3.937 -5.073 1.00 84.75 132 PRO A C 1
ATOM 1050 O O . PRO A 1 132 ? 18.238 4.996 -4.681 1.00 84.75 132 PRO A O 1
ATOM 1053 N N . ARG A 1 133 ? 20.041 3.682 -5.001 1.00 84.06 133 ARG A N 1
ATOM 1054 C CA . ARG A 1 133 ? 21.055 4.660 -4.582 1.00 84.06 133 ARG A CA 1
ATOM 1055 C C . ARG A 1 133 ? 21.612 5.480 -5.748 1.00 84.06 133 ARG A C 1
ATOM 1057 O O . ARG A 1 133 ? 22.406 6.382 -5.504 1.00 84.06 133 ARG A O 1
ATOM 1064 N N . ARG A 1 134 ?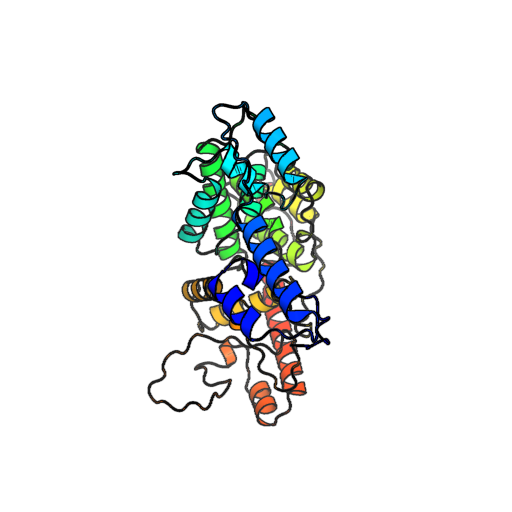 21.265 5.156 -7.000 1.00 83.31 134 ARG A N 1
ATOM 1065 C CA . ARG A 1 134 ? 21.723 5.929 -8.156 1.00 83.31 134 ARG A CA 1
ATOM 1066 C C . ARG A 1 134 ? 21.056 7.300 -8.120 1.00 83.31 134 ARG A C 1
ATOM 1068 O O . ARG A 1 134 ? 19.838 7.416 -8.237 1.00 83.31 134 ARG A O 1
ATOM 1075 N N . GLU A 1 135 ? 21.866 8.333 -7.939 1.00 77.38 135 GLU A N 1
ATOM 1076 C CA . GLU A 1 135 ? 21.399 9.711 -7.999 1.00 77.38 135 GLU A CA 1
ATOM 1077 C C . GLU A 1 135 ? 21.262 10.186 -9.447 1.00 77.38 135 GLU A C 1
ATOM 1079 O O . GLU A 1 135 ? 22.008 9.762 -10.331 1.00 77.38 135 GLU A O 1
ATOM 1084 N N . PHE A 1 136 ? 20.352 11.135 -9.668 1.00 77.94 136 PHE A N 1
ATOM 1085 C CA . PHE A 1 136 ? 20.310 11.894 -10.913 1.00 77.94 136 PHE A CA 1
ATOM 1086 C C . PHE A 1 136 ? 21.563 12.774 -11.023 1.00 77.94 136 PHE A C 1
ATOM 1088 O O . PHE A 1 136 ? 21.982 13.415 -10.047 1.00 77.94 136 PHE A O 1
ATOM 1095 N N . SER A 1 137 ? 22.163 12.788 -12.212 1.00 70.25 137 SER A N 1
ATOM 1096 C CA . SER A 1 137 ? 23.334 13.605 -12.546 1.00 70.25 137 SER A CA 1
ATOM 1097 C C . SER A 1 137 ? 22.944 14.749 -13.483 1.00 70.25 137 SER A C 1
ATOM 1099 O O . SER A 1 137 ? 21.853 14.744 -14.048 1.00 70.25 137 SER A O 1
ATOM 1101 N N . GLU A 1 138 ? 23.838 15.717 -13.714 1.00 64.44 138 GLU A N 1
ATOM 1102 C CA . GLU A 1 138 ? 23.577 16.792 -14.689 1.00 64.44 138 GLU A CA 1
ATOM 1103 C C . GLU A 1 138 ? 23.324 16.277 -16.109 1.00 64.44 138 GLU A C 1
ATOM 1105 O O . GLU A 1 138 ? 22.597 16.910 -16.867 1.00 64.44 138 GLU A O 1
ATOM 1110 N N . LYS A 1 139 ? 23.910 15.129 -16.463 1.00 64.88 139 LYS A N 1
ATOM 1111 C CA . LYS A 1 139 ? 23.756 14.499 -17.782 1.00 64.88 139 LYS A CA 1
ATOM 1112 C C . LYS A 1 139 ? 22.501 13.631 -17.877 1.00 64.88 139 LYS A C 1
ATOM 1114 O O . LYS A 1 139 ? 22.008 13.396 -18.972 1.00 64.88 139 LYS A O 1
ATOM 1119 N N . GLU A 1 140 ? 21.994 13.172 -16.738 1.00 67.75 140 GLU A N 1
ATOM 1120 C CA . GLU A 1 140 ? 20.826 12.295 -16.607 1.00 67.75 140 GLU A CA 1
ATOM 1121 C C . GLU A 1 140 ? 19.768 12.994 -15.752 1.00 67.75 140 GLU A C 1
ATOM 1123 O O . GLU A 1 140 ? 19.303 12.459 -14.742 1.00 67.75 140 GLU A O 1
ATOM 1128 N N . ARG A 1 141 ? 19.425 14.236 -16.115 1.00 72.62 141 ARG A N 1
ATOM 1129 C CA . ARG A 1 141 ? 18.321 14.931 -15.453 1.00 72.62 141 ARG A CA 1
ATOM 1130 C C . ARG A 1 141 ? 17.024 14.162 -15.720 1.00 72.62 141 ARG A C 1
ATOM 1132 O O . ARG A 1 141 ? 16.819 13.717 -16.853 1.00 72.62 141 ARG A O 1
ATOM 1139 N N . PRO A 1 142 ? 16.147 14.011 -14.714 1.00 74.81 142 PRO A N 1
ATOM 1140 C CA . PRO A 1 142 ? 14.818 13.462 -14.926 1.00 74.81 142 PRO A CA 1
ATOM 1141 C C . PRO A 1 142 ? 14.099 14.351 -15.944 1.00 74.81 142 PRO A C 1
ATOM 1143 O O . PRO A 1 142 ? 13.775 15.501 -15.667 1.00 74.81 142 PRO A O 1
ATOM 1146 N N . ASN A 1 143 ? 13.923 13.837 -17.156 1.00 80.12 143 ASN A N 1
ATOM 1147 C CA . ASN A 1 143 ? 13.211 14.537 -18.214 1.00 80.12 143 ASN A CA 1
ATOM 1148 C C . ASN A 1 143 ? 11.717 14.194 -18.157 1.00 80.12 143 ASN A C 1
ATOM 1150 O O . ASN A 1 143 ? 11.302 13.252 -17.475 1.00 80.12 143 ASN A O 1
ATOM 1154 N N . SER A 1 144 ? 10.908 14.938 -18.912 1.00 81.81 144 SER A N 1
ATOM 1155 C CA . SER A 1 144 ? 9.471 14.671 -19.041 1.00 81.81 144 SER A CA 1
ATOM 1156 C C . SER A 1 144 ? 9.189 13.215 -19.424 1.00 81.81 144 SER A C 1
ATOM 1158 O O . SER A 1 144 ? 8.335 12.589 -18.811 1.00 81.81 144 SER A O 1
ATOM 1160 N N . ALA A 1 145 ? 9.985 12.631 -20.326 1.00 87.31 145 ALA A N 1
ATOM 1161 C CA . ALA A 1 145 ? 9.829 11.243 -20.758 1.00 87.31 145 ALA A CA 1
ATOM 1162 C C . ALA A 1 145 ? 9.986 10.212 -19.620 1.00 87.31 145 ALA A C 1
ATOM 1164 O O . ALA A 1 145 ? 9.264 9.215 -19.598 1.00 87.31 145 ALA A O 1
ATOM 1165 N N . LEU A 1 146 ? 10.902 10.425 -18.667 1.00 90.31 146 LEU A N 1
ATOM 1166 C CA . LEU A 1 146 ? 11.028 9.563 -17.488 1.00 90.31 146 LEU A CA 1
ATOM 1167 C C . LEU A 1 146 ? 9.795 9.680 -16.588 1.00 90.31 146 LEU A C 1
ATOM 1169 O O . LEU A 1 146 ? 9.301 8.665 -16.097 1.00 90.31 146 LEU A O 1
ATOM 1173 N N . ILE A 1 147 ? 9.299 10.900 -16.371 1.00 89.75 147 ILE A N 1
ATOM 1174 C CA . ILE A 1 147 ? 8.096 11.115 -15.564 1.00 89.75 147 ILE A CA 1
ATOM 1175 C C . ILE A 1 147 ? 6.881 10.483 -16.245 1.00 89.75 147 ILE A C 1
ATOM 1177 O O . ILE A 1 147 ? 6.116 9.798 -15.578 1.00 89.75 147 ILE A O 1
ATOM 1181 N N . ASP A 1 148 ? 6.742 10.619 -17.561 1.00 90.44 148 ASP A N 1
ATOM 1182 C CA . ASP A 1 148 ? 5.641 10.029 -18.324 1.00 90.44 148 ASP A CA 1
ATOM 1183 C C . ASP A 1 148 ? 5.686 8.493 -18.289 1.00 90.44 148 ASP A C 1
ATOM 1185 O O . ASP A 1 148 ? 4.655 7.849 -18.086 1.00 90.44 148 ASP A O 1
ATOM 1189 N N . ARG A 1 149 ? 6.881 7.889 -18.391 1.00 94.56 149 ARG A N 1
ATOM 1190 C CA . ARG A 1 149 ? 7.072 6.445 -18.154 1.00 94.56 149 ARG A CA 1
ATOM 1191 C C . ARG A 1 149 ? 6.658 6.042 -16.742 1.00 94.56 149 ARG A C 1
ATOM 1193 O O . ARG A 1 149 ? 5.958 5.047 -16.571 1.00 94.56 149 ARG A O 1
ATOM 1200 N N . ALA A 1 150 ? 7.055 6.818 -15.733 1.00 95.75 150 ALA A N 1
ATOM 1201 C CA . ALA A 1 150 ? 6.684 6.547 -14.350 1.00 95.75 150 ALA A CA 1
ATOM 1202 C C . ALA A 1 150 ? 5.170 6.672 -14.119 1.00 95.75 150 ALA A C 1
ATOM 1204 O O . ALA A 1 150 ? 4.618 5.832 -13.413 1.00 95.75 150 ALA A O 1
ATOM 1205 N N . ILE A 1 151 ? 4.497 7.653 -14.739 1.00 94.94 151 ILE A N 1
ATOM 1206 C CA . ILE A 1 151 ? 3.030 7.776 -14.735 1.00 94.94 151 ILE A CA 1
ATOM 1207 C C . ILE A 1 151 ? 2.417 6.496 -15.306 1.00 94.94 151 ILE A C 1
ATOM 1209 O O . ILE A 1 151 ? 1.644 5.842 -14.616 1.00 94.94 151 ILE A O 1
ATOM 1213 N N . GLN A 1 152 ? 2.802 6.095 -16.521 1.00 96.38 152 GLN A N 1
ATOM 1214 C CA . GLN A 1 152 ? 2.241 4.913 -17.188 1.00 96.38 152 GLN A CA 1
ATOM 1215 C C . GLN A 1 152 ? 2.422 3.638 -16.357 1.00 96.38 152 GLN A C 1
ATOM 1217 O O . GLN A 1 152 ? 1.469 2.884 -16.150 1.00 96.38 152 GLN A O 1
ATOM 1222 N N . ALA A 1 153 ? 3.631 3.418 -15.842 1.00 97.94 153 ALA A N 1
ATOM 1223 C CA . ALA A 1 153 ? 3.948 2.238 -15.054 1.00 97.94 153 ALA A CA 1
ATOM 1224 C C . ALA A 1 153 ? 3.214 2.214 -13.705 1.00 97.94 153 ALA A C 1
ATOM 1226 O O . ALA A 1 153 ? 2.710 1.169 -13.292 1.00 97.94 153 ALA A O 1
ATOM 1227 N N . LEU A 1 154 ? 3.112 3.358 -13.019 1.00 97.88 154 LEU A N 1
ATOM 1228 C CA . LEU A 1 154 ? 2.383 3.461 -11.755 1.00 97.88 154 LEU A CA 1
ATOM 1229 C C . LEU A 1 154 ? 0.870 3.365 -11.946 1.00 97.88 154 LEU A C 1
ATOM 1231 O O . LEU A 1 154 ? 0.220 2.741 -11.114 1.00 97.88 154 LEU A O 1
ATOM 1235 N N . THR A 1 155 ? 0.310 3.908 -13.029 1.00 97.75 155 THR A N 1
ATOM 1236 C CA . THR A 1 155 ? -1.104 3.712 -13.374 1.00 97.75 155 THR A CA 1
ATOM 1237 C C . THR A 1 155 ? -1.392 2.225 -13.561 1.00 97.75 155 THR A C 1
ATOM 1239 O O . THR A 1 155 ? -2.270 1.695 -12.886 1.00 97.75 155 THR A O 1
ATOM 1242 N N . ALA A 1 156 ? -0.585 1.515 -14.360 1.00 98.06 156 ALA A N 1
ATOM 1243 C CA . ALA A 1 156 ? -0.735 0.071 -14.551 1.00 98.06 156 ALA A CA 1
ATOM 1244 C C . ALA A 1 156 ? -0.574 -0.725 -13.240 1.00 98.06 156 ALA A C 1
ATOM 1246 O O . ALA A 1 156 ? -1.333 -1.662 -12.984 1.00 98.06 156 ALA A O 1
ATOM 1247 N N . ALA A 1 157 ? 0.376 -0.335 -12.382 1.00 98.38 157 ALA A N 1
ATOM 1248 C CA . ALA A 1 157 ? 0.568 -0.947 -11.070 1.00 98.38 157 ALA A CA 1
ATOM 1249 C C . ALA A 1 157 ? -0.636 -0.728 -10.141 1.00 98.38 157 ALA A C 1
ATOM 1251 O O . ALA A 1 157 ? -1.094 -1.675 -9.505 1.00 98.38 157 ALA A O 1
ATOM 1252 N N . CYS A 1 158 ? -1.158 0.497 -10.060 1.00 98.00 158 CYS A N 1
ATOM 1253 C CA . CYS A 1 158 ? -2.341 0.825 -9.268 1.00 98.00 158 CYS A CA 1
ATOM 1254 C C . CYS A 1 158 ? -3.578 0.086 -9.785 1.00 98.00 158 CYS A C 1
ATOM 1256 O O . CYS A 1 158 ? -4.285 -0.525 -8.987 1.00 98.00 158 CYS A O 1
ATOM 1258 N N . ASP A 1 159 ? -3.798 0.059 -11.100 1.00 97.50 159 ASP A N 1
ATOM 1259 C CA . ASP A 1 159 ? -4.910 -0.671 -11.711 1.00 97.50 159 ASP A CA 1
ATOM 1260 C C . ASP A 1 159 ? -4.820 -2.169 -11.407 1.00 97.50 159 ASP A C 1
ATOM 1262 O O . ASP A 1 159 ? -5.812 -2.781 -11.017 1.00 97.50 159 ASP A O 1
ATOM 1266 N N . PHE A 1 160 ? -3.628 -2.766 -11.506 1.00 98.44 160 PHE A N 1
ATOM 1267 C CA . PHE A 1 160 ? -3.380 -4.150 -11.096 1.00 98.44 160 PHE A CA 1
ATOM 1268 C C . PHE A 1 160 ? -3.714 -4.387 -9.613 1.00 98.44 160 PHE A C 1
ATOM 1270 O O . PHE A 1 160 ? -4.423 -5.338 -9.280 1.00 98.44 160 PHE A O 1
ATOM 1277 N N . ILE A 1 161 ? -3.247 -3.508 -8.722 1.00 98.31 161 ILE A N 1
ATOM 1278 C CA . ILE A 1 161 ? -3.492 -3.608 -7.277 1.00 98.31 161 ILE A CA 1
ATOM 1279 C C . ILE A 1 161 ? -4.993 -3.509 -6.958 1.00 98.31 161 ILE A C 1
ATOM 1281 O O . ILE A 1 161 ? -5.500 -4.273 -6.136 1.00 98.31 161 ILE A O 1
ATOM 1285 N N . ILE A 1 162 ? -5.702 -2.585 -7.607 1.00 97.62 162 ILE A N 1
ATOM 1286 C CA . ILE A 1 162 ? -7.134 -2.362 -7.399 1.00 97.62 162 ILE A CA 1
ATOM 1287 C C . ILE A 1 162 ? -7.946 -3.537 -7.942 1.00 97.62 162 ILE A C 1
ATOM 1289 O O . ILE A 1 162 ? -8.773 -4.099 -7.227 1.00 97.62 162 ILE A O 1
ATOM 1293 N N . THR A 1 163 ? -7.723 -3.896 -9.206 1.00 96.06 163 THR A N 1
ATOM 1294 C CA . THR A 1 163 ? -8.628 -4.784 -9.949 1.00 96.06 163 THR A CA 1
ATOM 1295 C C . THR A 1 163 ? -8.346 -6.262 -9.734 1.00 96.06 163 THR A C 1
ATOM 1297 O O . THR A 1 163 ? -9.283 -7.053 -9.727 1.00 96.06 163 THR A O 1
ATOM 1300 N N . GLU A 1 164 ? -7.083 -6.649 -9.548 1.00 97.50 164 GLU A N 1
ATOM 1301 C CA . GLU A 1 164 ? -6.698 -8.062 -9.439 1.00 97.50 164 GLU A CA 1
ATOM 1302 C C . GLU A 1 164 ? -6.241 -8.454 -8.043 1.00 97.50 164 GLU A C 1
ATOM 1304 O O . GLU A 1 164 ? -6.495 -9.576 -7.611 1.00 97.50 164 GLU A O 1
ATOM 1309 N N . ALA A 1 165 ? -5.572 -7.547 -7.327 1.00 97.75 165 ALA A N 1
ATOM 1310 C CA . ALA A 1 165 ? -5.186 -7.797 -5.943 1.00 97.75 165 ALA A CA 1
ATOM 1311 C C . ALA A 1 165 ? -6.241 -7.350 -4.920 1.00 97.75 165 ALA A C 1
ATOM 1313 O O . ALA A 1 165 ? -6.026 -7.566 -3.730 1.00 97.75 165 ALA A O 1
ATOM 1314 N N . GLU A 1 166 ? -7.354 -6.759 -5.366 1.00 97.31 166 GLU A N 1
ATOM 1315 C CA . GLU A 1 166 ? -8.491 -6.331 -4.536 1.00 97.31 166 GLU A CA 1
ATOM 1316 C C . GLU A 1 166 ? -8.115 -5.377 -3.392 1.00 97.31 166 GLU A C 1
ATOM 1318 O O . GLU A 1 166 ? -8.691 -5.415 -2.303 1.00 97.31 166 GLU A O 1
ATOM 1323 N N . ILE A 1 167 ? -7.148 -4.487 -3.632 1.00 97.88 167 ILE A N 1
ATOM 1324 C CA . ILE A 1 167 ? -6.777 -3.419 -2.698 1.00 97.88 167 ILE A CA 1
ATOM 1325 C C . ILE A 1 167 ? -7.243 -2.088 -3.306 1.00 97.88 167 ILE A C 1
ATOM 1327 O O . ILE A 1 167 ? -6.518 -1.481 -4.093 1.00 97.88 167 ILE A O 1
ATOM 1331 N N . PRO A 1 168 ? -8.443 -1.593 -2.951 1.00 96.56 168 PRO A N 1
ATOM 1332 C CA . PRO A 1 168 ? -9.098 -0.510 -3.690 1.00 96.56 168 PRO A CA 1
ATOM 1333 C C . PRO A 1 168 ? -8.455 0.869 -3.473 1.00 96.56 168 PRO A C 1
ATOM 1335 O O . PRO A 1 168 ? -8.741 1.813 -4.212 1.00 96.56 168 PRO A O 1
ATOM 1338 N N . HIS A 1 169 ? -7.616 1.013 -2.441 1.00 97.44 169 HIS A N 1
ATOM 1339 C CA . HIS A 1 169 ? -7.048 2.294 -2.034 1.00 97.44 169 HIS A CA 1
ATOM 1340 C C . HIS A 1 169 ? -5.718 2.139 -1.283 1.00 97.44 169 HIS A C 1
ATOM 1342 O O . HIS A 1 169 ? -5.521 1.215 -0.490 1.00 97.44 169 HIS A O 1
ATOM 1348 N N . SER A 1 170 ? -4.833 3.120 -1.429 1.00 96.06 170 SER A N 1
ATOM 1349 C CA . SER A 1 170 ? -3.510 3.202 -0.798 1.00 96.06 170 SER A CA 1
ATOM 1350 C C . SER A 1 170 ? -3.544 3.263 0.735 1.00 96.06 170 SER A C 1
ATOM 1352 O O . SER A 1 170 ? -2.560 2.909 1.388 1.00 96.06 170 SER A O 1
ATOM 1354 N N . ALA A 1 171 ? -4.668 3.682 1.327 1.00 95.50 171 ALA A N 1
ATOM 1355 C CA . ALA A 1 171 ? -4.900 3.634 2.776 1.00 95.50 171 ALA A CA 1
ATOM 1356 C C . ALA A 1 171 ? -5.006 2.193 3.310 1.00 95.50 171 ALA A C 1
ATOM 1358 O O . ALA A 1 171 ? -4.686 1.938 4.472 1.00 95.50 171 ALA A O 1
ATOM 1359 N N . LEU A 1 172 ? -5.420 1.259 2.451 1.00 96.69 172 LEU A N 1
ATOM 1360 C CA . LEU A 1 172 ? -5.569 -0.159 2.764 1.00 96.69 172 LEU A CA 1
ATOM 1361 C C . LEU A 1 172 ? -4.340 -0.985 2.362 1.00 96.69 172 LEU A C 1
ATOM 1363 O O . LEU A 1 172 ? -4.206 -2.116 2.810 1.00 96.69 172 LEU A O 1
ATOM 1367 N N . LEU A 1 173 ? -3.411 -0.430 1.575 1.00 96.19 173 LEU A N 1
ATOM 1368 C CA . LEU A 1 173 ? -2.177 -1.117 1.191 1.00 96.19 173 LEU A CA 1
ATOM 1369 C C . LEU A 1 173 ? -1.279 -1.336 2.429 1.00 96.19 173 LEU A C 1
ATOM 1371 O O . LEU A 1 173 ? -0.783 -0.350 2.989 1.00 96.19 173 LEU A O 1
ATOM 1375 N N . PRO A 1 174 ? -1.015 -2.584 2.877 1.00 94.62 174 PRO A N 1
ATOM 1376 C CA . PRO A 1 174 ? -0.282 -2.832 4.122 1.00 94.62 174 PRO A CA 1
ATOM 1377 C C . PRO A 1 174 ? 1.132 -2.247 4.110 1.00 94.62 174 PRO A C 1
ATOM 1379 O O . PRO A 1 174 ? 1.518 -1.528 5.033 1.00 94.62 174 PRO A O 1
ATOM 1382 N N . TYR A 1 175 ? 1.864 -2.469 3.016 1.00 95.44 175 TYR A N 1
ATOM 1383 C CA . TYR A 1 175 ? 3.231 -1.990 2.845 1.00 95.44 175 TYR A CA 1
ATOM 1384 C C . TYR A 1 175 ? 3.428 -1.362 1.468 1.00 95.44 175 TYR A C 1
ATOM 1386 O O . TYR A 1 175 ? 3.317 -2.020 0.437 1.00 95.44 175 TYR A O 1
ATOM 1394 N N . ARG A 1 176 ? 3.786 -0.076 1.456 1.00 91.38 176 ARG A N 1
ATOM 1395 C CA . ARG A 1 176 ? 3.991 0.697 0.220 1.00 91.38 176 ARG A CA 1
ATOM 1396 C C . ARG A 1 176 ? 5.253 0.296 -0.550 1.00 91.38 176 ARG A C 1
ATOM 1398 O O . ARG A 1 176 ? 5.352 0.603 -1.729 1.00 91.38 176 ARG A O 1
ATOM 1405 N N . GLY A 1 177 ? 6.179 -0.435 0.080 1.00 92.12 177 GLY A N 1
ATOM 1406 C CA . GLY A 1 177 ? 7.397 -0.944 -0.562 1.00 92.12 177 GLY A CA 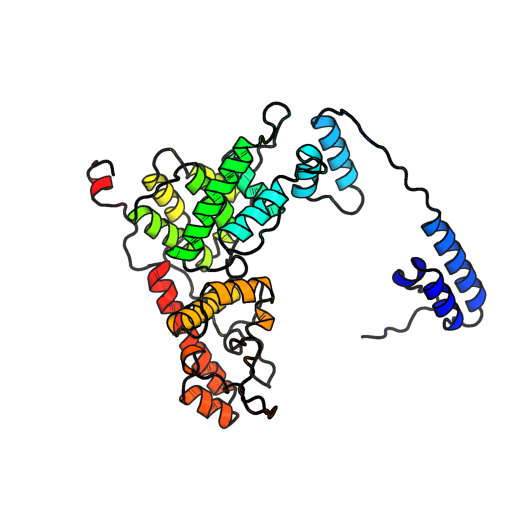1
ATOM 1407 C C . GLY A 1 177 ? 7.131 -1.778 -1.812 1.00 92.12 177 GLY A C 1
ATOM 1408 O O . GLY A 1 177 ? 7.869 -1.659 -2.787 1.00 92.12 177 GLY A O 1
ATOM 1409 N N . ALA A 1 178 ? 6.039 -2.548 -1.819 1.00 96.12 178 ALA A N 1
ATOM 1410 C CA . ALA A 1 178 ? 5.649 -3.351 -2.972 1.00 96.12 178 ALA A CA 1
ATOM 1411 C C . ALA A 1 178 ? 5.359 -2.495 -4.219 1.00 96.12 178 ALA A C 1
ATOM 1413 O O . ALA A 1 178 ? 5.657 -2.922 -5.331 1.00 96.12 178 ALA A O 1
ATOM 1414 N N . LEU A 1 179 ? 4.860 -1.264 -4.043 1.00 96.88 179 LEU A N 1
ATOM 1415 C CA . LEU A 1 179 ? 4.559 -0.361 -5.155 1.00 96.88 179 LEU A CA 1
ATOM 1416 C C . LEU A 1 179 ? 5.820 0.048 -5.929 1.00 96.88 179 LEU A C 1
ATOM 1418 O O . LEU A 1 179 ? 5.758 0.181 -7.143 1.00 96.88 179 LEU A O 1
ATOM 1422 N N . ILE A 1 180 ? 6.974 0.174 -5.259 1.00 97.56 180 ILE A N 1
ATOM 1423 C CA . ILE A 1 180 ? 8.253 0.482 -5.924 1.00 97.56 180 ILE A CA 1
ATOM 1424 C C . ILE A 1 180 ? 8.629 -0.636 -6.903 1.00 97.56 180 ILE A C 1
ATOM 1426 O O . ILE A 1 180 ? 9.037 -0.375 -8.033 1.00 97.56 180 ILE A O 1
ATOM 1430 N N . VAL A 1 181 ? 8.486 -1.889 -6.464 1.00 98.25 181 VAL A N 1
ATOM 1431 C CA . VAL A 1 181 ? 8.814 -3.066 -7.278 1.00 98.25 181 VAL A CA 1
ATOM 1432 C C . VAL A 1 181 ? 7.818 -3.207 -8.429 1.00 98.25 181 VAL A C 1
ATOM 1434 O O . VAL A 1 181 ? 8.231 -3.443 -9.560 1.00 98.25 181 VAL A O 1
ATOM 1437 N N . LEU A 1 182 ? 6.524 -2.988 -8.171 1.00 98.44 182 LEU A N 1
ATOM 1438 C CA . LEU A 1 182 ? 5.488 -3.021 -9.206 1.00 98.44 182 LEU A CA 1
ATOM 1439 C C . LEU A 1 182 ? 5.662 -1.905 -10.244 1.00 98.44 182 LEU A C 1
ATOM 1441 O O . LEU A 1 182 ? 5.494 -2.171 -11.429 1.00 98.44 182 LEU A O 1
ATOM 1445 N N . ALA A 1 183 ? 6.069 -0.699 -9.838 1.00 98.19 183 ALA A N 1
ATOM 1446 C CA . ALA A 1 183 ? 6.374 0.386 -10.770 1.00 98.19 183 ALA A CA 1
ATOM 1447 C C . ALA A 1 183 ? 7.474 -0.023 -11.761 1.00 98.19 183 ALA A C 1
ATOM 1449 O O . ALA A 1 183 ? 7.326 0.166 -12.962 1.00 98.19 183 ALA A O 1
ATOM 1450 N N . ARG A 1 184 ? 8.552 -0.663 -11.287 1.00 98.25 184 ARG A N 1
ATOM 1451 C CA . ARG A 1 184 ? 9.577 -1.213 -12.188 1.00 98.25 184 ARG A CA 1
ATOM 1452 C C . ARG A 1 184 ? 9.038 -2.356 -13.044 1.00 98.25 184 ARG A C 1
ATOM 1454 O O . ARG A 1 184 ? 9.348 -2.417 -14.228 1.00 98.25 184 ARG A O 1
ATOM 1461 N N . MET A 1 185 ? 8.250 -3.253 -12.455 1.00 98.56 185 MET A N 1
ATOM 1462 C CA . MET A 1 185 ? 7.710 -4.417 -13.154 1.00 98.56 185 MET A CA 1
ATOM 1463 C C . MET A 1 185 ? 6.861 -4.006 -14.356 1.00 98.56 185 MET A C 1
ATOM 1465 O O . MET A 1 185 ? 7.063 -4.534 -15.442 1.00 98.56 185 MET A O 1
ATOM 1469 N N . PHE A 1 186 ? 5.958 -3.041 -14.181 1.00 98.50 186 PHE A N 1
ATOM 1470 C CA . PHE A 1 186 ? 5.086 -2.563 -15.254 1.00 98.50 186 PHE A CA 1
ATOM 1471 C C . PHE A 1 186 ? 5.767 -1.577 -16.214 1.00 98.50 186 PHE A C 1
ATOM 1473 O O . PHE A 1 186 ? 5.296 -1.425 -17.336 1.00 98.50 186 PHE A O 1
ATOM 1480 N N . ASP A 1 187 ? 6.884 -0.952 -15.827 1.00 98.06 187 ASP A N 1
ATOM 1481 C CA . ASP A 1 187 ? 7.736 -0.204 -16.763 1.00 98.06 187 ASP A CA 1
ATOM 1482 C C . ASP A 1 187 ? 8.498 -1.148 -17.710 1.00 98.06 187 ASP A C 1
ATOM 1484 O O . ASP A 1 187 ? 8.499 -0.938 -18.921 1.00 98.06 187 ASP A O 1
ATOM 1488 N N . VAL A 1 188 ? 9.110 -2.214 -17.179 1.00 98.06 188 VAL A N 1
ATOM 1489 C CA . VAL A 1 188 ? 9.885 -3.182 -17.982 1.00 98.06 188 VAL A CA 1
ATOM 1490 C C . VAL A 1 188 ? 8.972 -4.152 -18.736 1.00 98.06 188 VAL A C 1
ATOM 1492 O O . VAL A 1 188 ? 9.240 -4.500 -19.886 1.00 98.06 188 VAL A O 1
ATOM 1495 N N . HIS A 1 189 ? 7.867 -4.566 -18.115 1.00 97.94 189 HIS A N 1
ATOM 1496 C CA . HIS A 1 189 ? 6.891 -5.496 -18.677 1.00 97.94 189 HIS A CA 1
ATOM 1497 C C . HIS A 1 189 ? 5.469 -4.909 -18.615 1.00 97.94 189 HIS A C 1
ATOM 1499 O O . HIS A 1 189 ? 4.655 -5.329 -17.787 1.00 97.94 189 HIS A O 1
ATOM 1505 N N . PRO A 1 190 ? 5.111 -3.979 -19.525 1.00 94.81 190 PRO A N 1
ATOM 1506 C CA . PRO A 1 190 ? 3.783 -3.353 -19.542 1.00 94.81 190 PRO A CA 1
ATOM 1507 C C . PRO A 1 190 ? 2.633 -4.340 -19.773 1.00 94.81 190 PRO A C 1
ATOM 1509 O O . PRO A 1 190 ? 1.476 -4.044 -19.478 1.00 94.81 190 PRO A O 1
ATOM 1512 N N . LYS A 1 191 ? 2.937 -5.511 -20.343 1.00 93.62 191 LYS A N 1
ATOM 1513 C CA . LYS A 1 191 ? 1.983 -6.586 -20.606 1.00 93.62 191 LYS A CA 1
ATOM 1514 C C . LYS A 1 191 ? 2.496 -7.868 -19.970 1.00 93.62 191 LYS A C 1
ATOM 1516 O O . LYS A 1 191 ? 3.552 -8.366 -20.345 1.00 93.62 191 LYS A O 1
ATOM 1521 N N . LEU A 1 192 ? 1.718 -8.400 -19.038 1.00 95.62 192 LEU A N 1
ATOM 1522 C CA . LEU A 1 192 ? 1.965 -9.683 -18.392 1.00 95.62 192 LEU A CA 1
ATOM 1523 C C . LEU A 1 192 ? 0.882 -10.675 -18.798 1.00 95.62 192 LEU A C 1
ATOM 1525 O O . LEU A 1 192 ? -0.276 -10.298 -19.001 1.00 95.62 192 LEU A O 1
ATOM 1529 N N . THR A 1 193 ? 1.248 -11.951 -18.891 1.00 96.44 193 THR A N 1
ATOM 1530 C CA . THR A 1 193 ? 0.266 -13.010 -19.133 1.00 96.44 193 THR A CA 1
ATOM 1531 C C . THR A 1 193 ? -0.701 -13.117 -17.945 1.00 96.44 193 THR A C 1
ATOM 1533 O O . THR A 1 193 ? -0.319 -12.800 -16.815 1.00 96.44 193 THR A O 1
ATOM 1536 N N . PRO A 1 194 ? -1.937 -13.623 -18.129 1.00 96.50 194 PRO A N 1
ATOM 1537 C CA . PRO A 1 194 ? -2.863 -13.831 -17.012 1.00 96.50 194 PRO A CA 1
ATOM 1538 C C . PRO A 1 194 ? -2.269 -14.690 -15.888 1.00 96.50 194 PRO A C 1
ATOM 1540 O O . PRO A 1 194 ? -2.549 -14.473 -14.710 1.00 96.50 194 PRO A O 1
ATOM 1543 N N . ARG A 1 195 ? -1.406 -15.652 -16.243 1.00 96.62 195 ARG A N 1
ATOM 1544 C CA . ARG A 1 195 ? -0.722 -16.494 -15.263 1.00 96.62 195 ARG A CA 1
ATOM 1545 C C . ARG A 1 195 ? 0.295 -15.701 -14.448 1.00 96.62 195 ARG A C 1
ATOM 1547 O O . ARG A 1 195 ? 0.295 -15.821 -13.227 1.00 96.62 195 ARG A O 1
ATOM 1554 N N . ASP A 1 196 ? 1.124 -14.897 -15.102 1.00 97.94 196 ASP A N 1
ATOM 1555 C CA . ASP A 1 196 ? 2.124 -14.065 -14.427 1.00 97.94 196 ASP A CA 1
ATOM 1556 C C . ASP A 1 196 ? 1.467 -13.020 -13.528 1.00 97.94 196 ASP A C 1
ATOM 1558 O O . ASP A 1 196 ? 1.913 -12.815 -12.402 1.00 97.94 196 ASP A O 1
ATOM 1562 N N . ARG A 1 197 ? 0.348 -12.438 -13.970 1.00 98.19 197 ARG A N 1
ATOM 1563 C CA . ARG A 1 197 ? -0.470 -11.540 -13.149 1.00 98.19 197 ARG A CA 1
ATOM 1564 C C . ARG A 1 197 ? -1.004 -12.228 -11.892 1.00 98.19 197 ARG A C 1
ATOM 1566 O O . ARG A 1 197 ? -0.782 -11.730 -10.792 1.00 98.19 197 ARG A O 1
ATOM 1573 N N . ALA A 1 198 ? -1.599 -13.416 -12.017 1.00 98.19 198 ALA A N 1
ATOM 1574 C CA . ALA A 1 198 ? -2.078 -14.187 -10.863 1.00 98.19 198 ALA A CA 1
ATOM 1575 C C . ALA A 1 198 ? -0.948 -14.547 -9.878 1.00 98.19 198 ALA A C 1
ATOM 1577 O O . ALA A 1 198 ? -1.122 -14.510 -8.662 1.00 98.19 198 ALA A O 1
ATOM 1578 N N . LEU A 1 199 ? 0.237 -14.876 -10.393 1.00 98.38 199 LEU A N 1
ATOM 1579 C CA . LEU A 1 199 ? 1.427 -15.136 -9.585 1.00 98.38 199 LEU A CA 1
ATOM 1580 C C . LEU A 1 199 ? 1.962 -13.866 -8.902 1.00 98.38 199 LEU A C 1
ATOM 1582 O O . LEU A 1 199 ? 2.395 -13.919 -7.750 1.00 98.38 199 LEU A O 1
ATOM 1586 N N . LEU A 1 200 ? 1.875 -12.714 -9.564 1.00 98.44 200 LEU A N 1
ATOM 1587 C CA . LEU A 1 200 ? 2.235 -11.422 -8.989 1.00 98.44 200 LEU A CA 1
ATOM 1588 C C . LEU A 1 200 ? 1.250 -10.991 -7.885 1.00 98.44 200 LEU A C 1
ATOM 1590 O O . LEU A 1 200 ? 1.680 -10.415 -6.884 1.00 98.44 200 LEU A O 1
ATOM 1594 N N . VAL A 1 201 ? -0.042 -11.342 -7.998 1.00 98.62 201 VAL A N 1
ATOM 1595 C CA . VAL A 1 201 ? -1.037 -11.146 -6.921 1.00 98.62 201 VAL A CA 1
ATOM 1596 C C . VAL A 1 201 ? -0.616 -11.935 -5.681 1.00 98.62 201 VAL A C 1
ATOM 1598 O O . VAL A 1 201 ? -0.558 -11.375 -4.583 1.00 98.62 201 VAL A O 1
ATOM 1601 N N . ARG A 1 202 ? -0.204 -13.199 -5.856 1.00 98.44 202 ARG A N 1
ATOM 1602 C CA . ARG A 1 202 ? 0.321 -14.020 -4.750 1.00 98.44 202 ARG A CA 1
ATOM 1603 C C . ARG A 1 202 ? 1.565 -13.408 -4.128 1.00 98.44 202 ARG A C 1
ATOM 1605 O O . ARG A 1 202 ? 1.686 -13.410 -2.907 1.00 98.44 202 ARG A O 1
ATOM 1612 N N . TRP A 1 203 ? 2.484 -12.878 -4.936 1.00 98.50 203 TRP A N 1
ATOM 1613 C CA . TRP A 1 203 ? 3.673 -12.195 -4.424 1.00 98.50 203 TRP A CA 1
ATOM 1614 C C . TRP A 1 203 ? 3.309 -10.989 -3.544 1.00 98.50 203 TRP A C 1
ATOM 1616 O O . TRP A 1 203 ? 3.869 -10.822 -2.454 1.00 98.50 203 TRP A O 1
ATOM 1626 N N . LEU A 1 204 ? 2.339 -10.180 -3.976 1.00 98.44 204 LEU A N 1
ATOM 1627 C CA . LEU A 1 204 ? 1.876 -9.017 -3.223 1.00 98.44 204 LEU A CA 1
ATOM 1628 C C . LEU A 1 204 ? 1.246 -9.436 -1.886 1.00 98.44 204 LEU A C 1
ATOM 1630 O O . LEU A 1 204 ? 1.654 -8.940 -0.833 1.00 98.44 204 LEU A O 1
ATOM 1634 N N . TRP A 1 205 ? 0.312 -10.388 -1.917 1.00 98.06 205 TRP A N 1
ATOM 1635 C CA . TRP A 1 205 ? -0.411 -10.846 -0.729 1.00 98.06 205 TRP A CA 1
ATOM 1636 C C . TRP A 1 205 ? 0.468 -11.616 0.252 1.00 98.06 205 TRP A C 1
ATOM 1638 O O . TRP A 1 205 ? 0.485 -11.294 1.438 1.00 98.06 205 TRP A O 1
ATOM 1648 N N . ARG A 1 206 ? 1.273 -12.575 -0.215 1.00 97.94 206 ARG A N 1
ATOM 1649 C CA . ARG A 1 206 ? 2.177 -13.339 0.661 1.00 97.94 206 ARG A CA 1
ATOM 1650 C C . ARG A 1 206 ? 3.227 -12.446 1.308 1.00 97.94 206 ARG A C 1
ATOM 1652 O O . ARG A 1 206 ? 3.534 -12.619 2.486 1.00 97.94 206 ARG A O 1
ATOM 1659 N N . GLY A 1 207 ? 3.761 -11.457 0.589 1.00 97.38 207 GLY A N 1
ATOM 1660 C CA . GLY A 1 207 ? 4.700 -10.506 1.185 1.00 97.38 207 GLY A CA 1
ATOM 1661 C C . GLY A 1 207 ? 4.046 -9.535 2.176 1.00 97.38 207 GLY A C 1
ATOM 1662 O O . GLY A 1 207 ? 4.706 -9.113 3.126 1.00 97.38 207 GLY A O 1
ATOM 1663 N N . ALA A 1 208 ? 2.753 -9.225 2.013 1.00 97.19 208 ALA A N 1
ATOM 1664 C CA . ALA A 1 208 ? 1.974 -8.478 3.000 1.00 97.19 208 ALA A CA 1
ATOM 1665 C C . ALA A 1 208 ? 1.658 -9.308 4.255 1.00 97.19 208 ALA A C 1
ATOM 1667 O O . ALA A 1 208 ? 1.778 -8.804 5.366 1.00 97.19 208 ALA A O 1
ATOM 1668 N N . LEU A 1 209 ? 1.310 -10.584 4.091 1.00 97.12 209 LEU A N 1
ATOM 1669 C CA . LEU A 1 209 ? 0.988 -11.488 5.199 1.00 97.12 209 LEU A CA 1
ATOM 1670 C C . LEU A 1 209 ? 2.230 -11.867 6.018 1.00 97.12 209 LEU A C 1
ATOM 1672 O O . LEU A 1 209 ? 2.188 -11.909 7.241 1.00 97.12 209 LEU A O 1
ATOM 1676 N N . SER A 1 210 ? 3.360 -12.101 5.349 1.00 95.75 210 SER A N 1
ATOM 1677 C CA . SER A 1 210 ? 4.629 -12.461 6.001 1.00 95.75 210 SER A CA 1
ATOM 1678 C C . SER A 1 210 ? 5.434 -11.270 6.526 1.00 95.75 210 SER A C 1
ATOM 1680 O O . SER A 1 210 ? 6.441 -11.461 7.204 1.00 95.75 210 SER A O 1
ATOM 1682 N N . GLY A 1 211 ? 5.045 -10.039 6.182 1.00 94.81 211 GLY A N 1
ATOM 1683 C CA . GLY A 1 211 ? 5.791 -8.834 6.543 1.00 94.81 211 GLY A CA 1
ATOM 1684 C C . GLY A 1 211 ? 7.073 -8.601 5.735 1.00 94.81 211 GLY A C 1
ATOM 1685 O O . GLY A 1 211 ? 7.765 -7.616 5.988 1.00 94.81 211 GLY A O 1
ATOM 1686 N N . VAL A 1 212 ? 7.395 -9.436 4.737 1.00 94.31 212 VAL A N 1
ATOM 1687 C CA . VAL A 1 212 ? 8.573 -9.248 3.861 1.00 94.31 212 VAL A CA 1
ATOM 1688 C C . VAL A 1 212 ? 8.566 -7.861 3.209 1.00 94.31 212 VAL A C 1
ATOM 1690 O O . VAL A 1 212 ? 9.603 -7.198 3.152 1.00 94.31 212 VAL A O 1
ATOM 1693 N N . HIS A 1 213 ? 7.390 -7.375 2.798 1.00 95.38 213 HIS A N 1
ATOM 1694 C CA . HIS A 1 213 ? 7.248 -6.059 2.159 1.00 95.38 213 HIS A CA 1
ATOM 1695 C C . HIS A 1 213 ? 7.412 -4.876 3.124 1.00 95.38 213 HIS A C 1
ATOM 1697 O O . HIS A 1 213 ? 7.518 -3.735 2.671 1.00 95.38 213 HIS A O 1
ATOM 1703 N N . ALA A 1 214 ? 7.467 -5.117 4.439 1.00 94.00 214 ALA A N 1
ATOM 1704 C CA . ALA A 1 214 ? 7.720 -4.080 5.437 1.00 94.00 214 ALA A CA 1
ATOM 1705 C C . ALA A 1 214 ? 9.147 -3.525 5.348 1.00 94.00 214 ALA A C 1
ATOM 1707 O O . ALA A 1 214 ? 9.379 -2.352 5.649 1.00 94.00 214 ALA A O 1
ATOM 1708 N N . ASN A 1 215 ? 10.110 -4.358 4.941 1.00 93.00 215 ASN A N 1
ATOM 1709 C CA . ASN A 1 215 ? 11.497 -3.941 4.829 1.00 93.00 215 ASN A CA 1
ATOM 1710 C C . ASN A 1 215 ? 11.731 -3.219 3.502 1.00 93.00 215 ASN A C 1
ATOM 1712 O O . ASN A 1 215 ? 11.878 -3.834 2.448 1.00 93.00 215 ASN A O 1
ATOM 1716 N N . THR A 1 216 ? 11.810 -1.894 3.574 1.00 91.62 216 THR A N 1
ATOM 1717 C CA . THR A 1 216 ? 12.049 -1.052 2.401 1.00 91.62 216 THR A CA 1
ATOM 1718 C C . THR A 1 216 ? 13.450 -0.455 2.396 1.00 91.62 216 THR A C 1
ATOM 1720 O O . THR A 1 216 ? 13.619 0.667 1.923 1.00 91.62 216 THR A O 1
ATOM 1723 N N . SER A 1 217 ? 14.448 -1.149 2.952 1.00 93.44 217 SER A N 1
ATOM 1724 C CA . SER A 1 217 ? 15.841 -0.711 2.835 1.00 93.44 217 SER A CA 1
ATOM 1725 C C . SER A 1 217 ? 16.284 -0.706 1.368 1.00 93.44 217 SER A C 1
ATOM 1727 O O . SER A 1 217 ? 15.751 -1.448 0.536 1.00 93.44 217 SER A O 1
ATOM 1729 N N . ASN A 1 218 ? 17.270 0.128 1.035 1.00 92.25 218 ASN A N 1
ATOM 1730 C CA . ASN A 1 218 ? 17.777 0.217 -0.334 1.00 92.25 218 ASN A CA 1
ATOM 1731 C C . ASN A 1 218 ? 18.352 -1.120 -0.818 1.00 92.25 218 ASN A C 1
ATOM 1733 O O . ASN A 1 218 ? 18.195 -1.452 -1.983 1.00 92.25 218 ASN A O 1
ATOM 1737 N N . GLU A 1 219 ? 18.953 -1.921 0.059 1.00 93.62 219 GLU A N 1
ATOM 1738 C CA . GLU A 1 219 ? 19.511 -3.233 -0.287 1.00 93.62 219 GLU A CA 1
ATOM 1739 C C . GLU A 1 219 ? 18.409 -4.230 -0.654 1.00 93.62 219 GLU A C 1
ATOM 1741 O O . GLU A 1 219 ? 18.544 -4.967 -1.630 1.00 93.62 219 GLU A O 1
ATOM 1746 N N . VAL A 1 220 ? 17.314 -4.254 0.115 1.00 94.38 220 VAL A N 1
ATOM 1747 C CA . VAL A 1 220 ? 16.179 -5.150 -0.144 1.00 94.38 220 VAL A CA 1
ATOM 1748 C C . VAL A 1 220 ? 15.447 -4.741 -1.413 1.00 94.38 220 VAL A C 1
ATOM 1750 O O . VAL A 1 220 ? 15.163 -5.596 -2.250 1.00 94.38 220 VAL A O 1
ATOM 1753 N N . ILE A 1 221 ? 15.179 -3.444 -1.583 1.00 95.94 221 ILE A N 1
ATOM 1754 C CA . ILE A 1 221 ? 14.543 -2.926 -2.796 1.00 95.94 221 ILE A CA 1
ATOM 1755 C C . ILE A 1 221 ? 15.429 -3.186 -4.012 1.00 95.94 221 ILE A C 1
ATOM 1757 O O . ILE A 1 221 ? 14.943 -3.776 -4.968 1.00 95.94 221 ILE A O 1
ATOM 1761 N N . HIS A 1 222 ? 16.724 -2.857 -3.959 1.00 96.50 222 HIS A N 1
ATOM 1762 C CA . HIS A 1 222 ? 17.656 -3.114 -5.061 1.00 96.50 222 HIS A CA 1
ATOM 1763 C C . HIS A 1 222 ? 17.601 -4.569 -5.518 1.00 96.50 222 HIS A C 1
ATOM 1765 O O . HIS A 1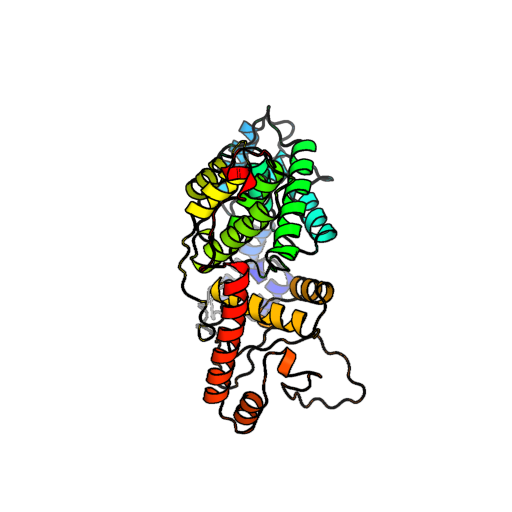 222 ? 17.439 -4.842 -6.700 1.00 96.50 222 HIS A O 1
ATOM 1771 N N . ARG A 1 223 ? 17.653 -5.503 -4.564 1.00 96.06 223 ARG A N 1
ATOM 1772 C CA . ARG A 1 223 ? 17.637 -6.935 -4.856 1.00 96.06 223 ARG A CA 1
ATOM 1773 C C . ARG A 1 223 ? 16.341 -7.394 -5.537 1.00 96.06 223 ARG A C 1
ATOM 1775 O O . ARG A 1 223 ? 16.381 -8.287 -6.373 1.00 96.06 223 ARG A O 1
ATOM 1782 N N . GLN A 1 224 ? 15.201 -6.803 -5.180 1.00 97.25 224 GLN A N 1
ATOM 1783 C CA . GLN A 1 224 ? 13.924 -7.070 -5.854 1.00 97.25 224 GLN A CA 1
ATOM 1784 C C . GLN A 1 224 ? 13.870 -6.438 -7.245 1.00 97.25 224 GLN A C 1
ATOM 1786 O O . GLN A 1 224 ? 13.384 -7.062 -8.178 1.00 97.25 224 GLN A O 1
ATOM 1791 N N . LEU A 1 225 ? 14.411 -5.230 -7.410 1.00 97.94 225 LEU A N 1
ATOM 1792 C CA . LEU A 1 225 ? 14.470 -4.571 -8.713 1.00 97.94 225 LEU A CA 1
ATOM 1793 C C . LEU A 1 225 ? 15.394 -5.314 -9.688 1.00 97.94 225 LEU A C 1
ATOM 1795 O O . LEU A 1 225 ? 15.071 -5.408 -10.866 1.00 97.94 225 LEU A O 1
ATOM 1799 N N . THR A 1 226 ? 16.498 -5.897 -9.210 1.00 97.19 226 THR A N 1
ATOM 1800 C CA . THR A 1 226 ? 17.401 -6.722 -10.034 1.00 97.19 226 THR A CA 1
ATOM 1801 C C . THR A 1 226 ? 16.823 -8.082 -10.416 1.00 97.19 226 THR A C 1
ATOM 1803 O O . THR A 1 226 ? 17.336 -8.719 -11.329 1.00 97.19 226 THR A O 1
ATOM 1806 N N . ASP A 1 227 ? 15.768 -8.544 -9.739 1.00 97.81 227 ASP A N 1
ATOM 1807 C CA . ASP A 1 227 ? 15.052 -9.747 -10.170 1.00 97.81 227 ASP A CA 1
ATOM 1808 C C . ASP A 1 227 ? 14.181 -9.493 -11.408 1.00 97.81 227 ASP A C 1
ATOM 1810 O O . ASP A 1 227 ? 13.739 -10.454 -12.041 1.00 97.81 227 ASP A O 1
ATOM 1814 N N . ILE A 1 228 ? 13.930 -8.231 -11.759 1.00 98.19 228 ILE A N 1
ATOM 1815 C CA . ILE A 1 228 ? 13.163 -7.843 -12.942 1.00 98.19 228 ILE A CA 1
ATOM 1816 C C . ILE A 1 228 ? 14.143 -7.725 -14.113 1.00 98.19 228 ILE A C 1
ATOM 1818 O O . ILE A 1 228 ? 14.878 -6.743 -14.232 1.00 98.19 228 ILE A O 1
ATOM 1822 N N . GLY A 1 229 ? 14.191 -8.783 -14.923 1.00 95.88 229 GLY A N 1
ATOM 1823 C CA . GLY A 1 229 ? 15.090 -8.940 -16.066 1.00 95.88 229 GLY A CA 1
ATOM 1824 C C . GLY A 1 229 ? 14.365 -8.786 -17.404 1.00 95.88 229 GLY A C 1
ATOM 1825 O O . GLY A 1 229 ? 13.373 -8.078 -17.499 1.00 95.88 229 GLY A O 1
ATOM 1826 N N . GLU A 1 230 ? 14.868 -9.448 -18.448 1.00 95.00 230 GLU A N 1
ATOM 1827 C CA . GLU A 1 230 ? 14.277 -9.380 -19.796 1.00 95.00 230 GLU A CA 1
ATOM 1828 C C . GLU A 1 230 ? 13.034 -10.265 -19.959 1.00 95.00 230 GLU A C 1
ATOM 1830 O O . GLU A 1 230 ? 12.119 -9.906 -20.698 1.00 95.00 230 GLU A O 1
ATOM 1835 N N . ASP A 1 231 ? 12.983 -11.405 -19.263 1.00 96.56 231 ASP A N 1
ATOM 1836 C CA . ASP A 1 231 ? 11.845 -12.324 -19.319 1.00 96.56 231 ASP A CA 1
ATOM 1837 C C . ASP A 1 231 ? 10.830 -12.025 -18.194 1.00 96.56 231 ASP A C 1
ATOM 1839 O O . ASP A 1 231 ? 11.200 -12.048 -17.008 1.00 96.56 231 ASP A O 1
ATOM 1843 N N . PRO A 1 232 ? 9.551 -11.753 -18.524 1.00 96.56 232 PRO A N 1
ATOM 1844 C CA . PRO A 1 232 ? 8.536 -11.397 -17.535 1.00 96.56 232 PRO A CA 1
ATOM 1845 C C . PRO A 1 232 ? 8.204 -12.550 -16.585 1.00 96.56 232 PRO A C 1
ATOM 1847 O O . PRO A 1 232 ? 8.060 -12.338 -15.377 1.00 96.56 232 PRO A O 1
ATOM 1850 N N . THR A 1 233 ? 8.103 -13.774 -17.100 1.00 97.38 233 THR A N 1
ATOM 1851 C CA . THR A 1 233 ? 7.712 -14.948 -16.319 1.00 97.38 233 THR A CA 1
ATOM 1852 C C . THR A 1 233 ? 8.799 -15.314 -15.305 1.00 97.38 233 THR A C 1
ATOM 1854 O O . THR A 1 233 ? 8.508 -15.501 -14.123 1.00 97.38 233 THR A O 1
ATOM 1857 N N . ASP A 1 234 ? 10.065 -15.362 -15.714 1.00 97.31 234 ASP A N 1
ATOM 1858 C CA . ASP A 1 234 ? 11.210 -15.593 -14.832 1.00 97.31 234 ASP A CA 1
ATOM 1859 C C . ASP A 1 234 ? 11.356 -14.479 -13.786 1.00 97.31 234 ASP A C 1
ATOM 1861 O O . ASP A 1 234 ? 11.636 -14.759 -12.616 1.00 97.31 234 ASP A O 1
ATOM 1865 N N . SER A 1 235 ? 11.068 -13.227 -14.156 1.00 98.38 235 SER A N 1
ATOM 1866 C CA . SER A 1 235 ? 11.030 -12.103 -13.213 1.00 98.38 235 SER A CA 1
ATOM 1867 C C . SER A 1 235 ? 9.980 -12.310 -12.115 1.00 98.38 235 SER A C 1
ATOM 1869 O O . SER A 1 235 ? 10.307 -12.222 -10.927 1.00 98.38 235 SER A O 1
ATOM 1871 N N . VAL A 1 236 ? 8.749 -12.699 -12.473 1.00 98.31 236 VAL A N 1
ATOM 1872 C CA . VAL A 1 236 ? 7.712 -13.064 -11.488 1.00 98.31 236 VAL A CA 1
ATOM 1873 C C . VAL A 1 236 ? 8.152 -14.248 -10.622 1.00 98.31 236 VAL A C 1
ATOM 1875 O O . VAL A 1 236 ? 7.973 -14.221 -9.403 1.00 98.31 236 VAL A O 1
ATOM 1878 N N . GLN A 1 237 ? 8.770 -15.277 -11.209 1.00 98.00 237 GLN A N 1
ATOM 1879 C CA . GLN A 1 237 ? 9.260 -16.445 -10.465 1.00 98.00 237 GLN A CA 1
ATOM 1880 C C . GLN A 1 237 ? 10.382 -16.093 -9.479 1.00 98.00 237 GLN A C 1
ATOM 1882 O O . GLN A 1 237 ? 10.459 -16.672 -8.391 1.00 98.00 237 GLN A O 1
ATOM 1887 N N . ARG A 1 238 ? 11.286 -15.173 -9.834 1.00 98.25 238 ARG A N 1
ATOM 1888 C CA . ARG A 1 238 ? 12.322 -14.670 -8.919 1.00 98.25 238 ARG A CA 1
ATOM 1889 C C . ARG A 1 238 ? 11.709 -13.887 -7.761 1.00 98.25 238 ARG A C 1
ATOM 1891 O O . ARG A 1 238 ? 12.033 -14.184 -6.611 1.00 98.25 238 ARG A O 1
ATOM 1898 N N . LEU A 1 239 ? 10.767 -12.984 -8.042 1.00 98.25 239 LEU A N 1
ATOM 1899 C CA . LEU A 1 239 ? 10.052 -12.230 -7.011 1.00 98.25 239 LEU A CA 1
ATOM 1900 C C . LEU A 1 239 ? 9.284 -13.156 -6.057 1.00 98.25 239 LEU A C 1
ATOM 1902 O O . LEU A 1 239 ? 9.413 -13.028 -4.839 1.00 98.25 239 LEU A O 1
ATOM 1906 N N . LEU A 1 240 ? 8.550 -14.141 -6.582 1.00 97.44 240 LEU A N 1
ATOM 1907 C CA . LEU A 1 240 ? 7.803 -15.106 -5.769 1.00 97.44 240 LEU A CA 1
ATOM 1908 C C . LEU A 1 240 ? 8.688 -15.916 -4.822 1.00 97.44 240 LEU A C 1
ATOM 1910 O O . LEU A 1 240 ? 8.284 -16.178 -3.693 1.00 97.44 240 LEU A O 1
ATOM 1914 N N . ARG A 1 241 ? 9.913 -16.267 -5.232 1.00 97.12 241 ARG A N 1
ATOM 1915 C CA . ARG A 1 241 ? 10.877 -16.971 -4.367 1.00 97.12 241 ARG A CA 1
ATOM 1916 C C . ARG A 1 241 ? 11.301 -16.161 -3.137 1.00 97.12 241 ARG A C 1
ATOM 1918 O O . ARG A 1 241 ? 11.884 -16.733 -2.219 1.00 97.12 241 ARG A O 1
ATOM 1925 N N . ARG A 1 242 ? 11.033 -14.851 -3.099 1.00 96.12 242 ARG A N 1
ATOM 1926 C CA . ARG A 1 242 ? 11.356 -13.987 -1.952 1.00 96.12 242 ARG A CA 1
ATOM 1927 C C . ARG A 1 242 ? 10.300 -13.970 -0.862 1.00 96.12 242 ARG A C 1
ATOM 1929 O O . ARG A 1 242 ? 10.597 -13.499 0.233 1.00 96.12 242 ARG A O 1
ATOM 1936 N N . VAL A 1 243 ? 9.089 -14.427 -1.158 1.00 96.56 243 VAL A N 1
ATOM 1937 C CA . VAL A 1 243 ? 7.994 -14.443 -0.192 1.00 96.56 243 VAL A CA 1
ATOM 1938 C C . VAL A 1 243 ? 7.683 -15.887 0.194 1.00 96.56 243 VAL A C 1
ATOM 1940 O O . VAL A 1 243 ? 7.644 -16.762 -0.674 1.00 96.56 243 VAL A O 1
ATOM 1943 N N . PRO A 1 244 ? 7.489 -16.181 1.488 1.00 95.00 244 PRO A N 1
ATOM 1944 C CA . PRO A 1 244 ? 7.137 -17.526 1.905 1.00 95.00 244 PRO A CA 1
ATOM 1945 C C . PRO A 1 244 ? 5.725 -17.876 1.425 1.00 95.00 244 PRO A C 1
ATOM 1947 O O . PRO A 1 244 ? 4.865 -17.008 1.265 1.00 95.00 244 PRO A O 1
ATOM 1950 N N . ARG A 1 245 ? 5.487 -19.168 1.190 1.00 91.69 245 ARG A N 1
ATOM 1951 C CA . ARG A 1 245 ? 4.136 -19.685 0.923 1.00 91.69 245 ARG A CA 1
ATOM 1952 C C . ARG A 1 245 ? 3.290 -19.712 2.183 1.00 91.69 245 ARG A C 1
ATOM 1954 O O . ARG A 1 245 ? 2.124 -19.348 2.143 1.00 91.69 245 ARG A O 1
ATOM 1961 N N . GLU A 1 246 ? 3.899 -20.158 3.273 1.00 87.88 246 GLU A N 1
ATOM 1962 C CA . GLU A 1 246 ? 3.270 -20.220 4.582 1.00 87.88 246 GLU A CA 1
ATOM 1963 C C . GLU A 1 246 ? 3.351 -18.856 5.262 1.00 87.88 246 GLU A C 1
ATOM 1965 O O . GLU A 1 246 ? 4.370 -18.164 5.211 1.00 87.88 246 GLU A O 1
ATOM 1970 N N . HIS A 1 247 ? 2.256 -18.471 5.899 1.00 90.19 247 HIS A N 1
ATOM 1971 C CA . HIS A 1 247 ? 2.126 -17.214 6.613 1.00 90.19 247 HIS A CA 1
ATOM 1972 C C . HIS A 1 247 ? 1.133 -17.387 7.759 1.00 90.19 247 HIS A C 1
ATOM 1974 O O . HIS A 1 247 ? 0.240 -18.234 7.705 1.00 90.19 247 HIS A O 1
ATOM 1980 N N . LEU A 1 248 ? 1.262 -16.548 8.782 1.00 89.69 248 LEU A N 1
ATOM 1981 C CA . LEU A 1 248 ? 0.262 -16.458 9.837 1.00 89.69 248 LEU A CA 1
ATOM 1982 C C . LEU A 1 248 ? -0.890 -15.573 9.359 1.00 89.69 248 LEU A C 1
ATOM 1984 O O . LEU A 1 248 ? -0.659 -14.530 8.744 1.00 89.69 248 LEU A O 1
ATOM 1988 N N . ALA A 1 249 ? -2.122 -16.005 9.621 1.00 91.00 249 ALA A N 1
ATOM 1989 C CA . ALA A 1 249 ? -3.290 -15.181 9.357 1.00 91.00 249 ALA A CA 1
ATOM 1990 C C . ALA A 1 249 ? -3.280 -13.942 10.278 1.00 91.00 249 ALA A C 1
ATOM 1992 O O . ALA A 1 249 ? -2.833 -14.038 11.427 1.00 91.00 249 ALA A O 1
ATOM 1993 N N . PRO A 1 250 ? -3.757 -12.782 9.793 1.00 95.50 250 PRO A N 1
ATOM 1994 C CA . PRO A 1 250 ? -4.016 -11.619 10.631 1.00 95.50 250 PRO A CA 1
ATOM 1995 C C . PRO A 1 250 ? -4.949 -11.975 11.794 1.00 95.50 250 PRO A C 1
ATOM 1997 O O . PRO A 1 250 ? -5.891 -12.740 11.610 1.00 95.50 250 PRO A O 1
ATOM 2000 N N . ASP A 1 251 ? -4.703 -11.404 12.972 1.00 95.81 251 ASP A N 1
ATOM 2001 C CA . ASP A 1 251 ? -5.519 -11.628 14.170 1.00 95.81 251 ASP A CA 1
ATOM 2002 C C . ASP A 1 251 ? -6.571 -10.510 14.324 1.00 95.81 251 ASP A C 1
ATOM 2004 O O . ASP A 1 251 ? -6.196 -9.366 14.622 1.00 95.81 251 ASP A O 1
ATOM 2008 N N . PRO A 1 252 ? -7.879 -10.797 14.162 1.00 96.00 252 PRO A N 1
ATOM 2009 C CA . PRO A 1 252 ? -8.953 -9.829 14.390 1.00 96.00 252 PRO A CA 1
ATOM 2010 C C . PRO A 1 252 ? -9.070 -9.347 15.839 1.00 96.00 252 PRO A C 1
ATOM 2012 O O . PRO A 1 252 ? -9.626 -8.273 16.086 1.00 96.00 252 PRO A O 1
ATOM 2015 N N . MET A 1 253 ? -8.556 -10.111 16.804 1.00 95.62 253 MET A N 1
ATOM 2016 C CA . MET A 1 253 ? -8.600 -9.760 18.224 1.00 95.62 253 MET A CA 1
ATOM 2017 C C . MET A 1 253 ? -7.443 -8.851 18.647 1.00 95.62 253 MET A C 1
ATOM 2019 O O . MET A 1 253 ? -7.467 -8.295 19.745 1.00 95.62 253 MET A O 1
ATOM 2023 N N . ALA A 1 254 ? -6.462 -8.617 17.775 1.00 95.06 254 ALA A N 1
ATOM 2024 C CA . ALA 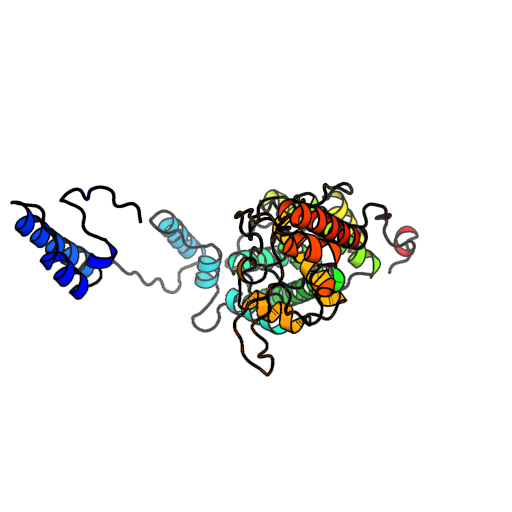A 1 254 ? -5.384 -7.683 18.050 1.00 95.06 254 ALA A CA 1
ATOM 2025 C C . ALA A 1 254 ? -5.890 -6.235 18.166 1.00 95.06 254 ALA A C 1
ATOM 2027 O O . ALA A 1 254 ? -6.912 -5.840 17.597 1.00 95.06 254 ALA A O 1
ATOM 2028 N N . ASN A 1 255 ? -5.111 -5.406 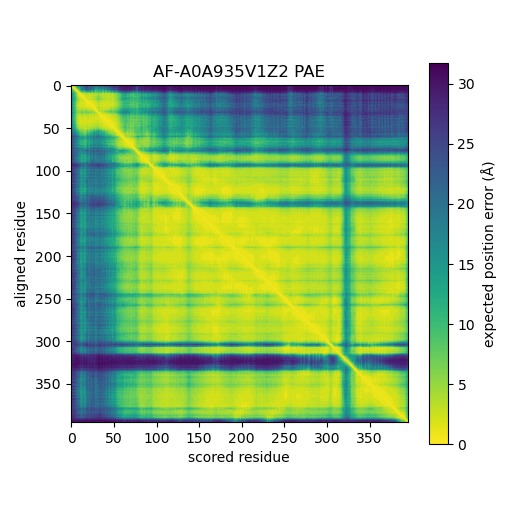18.864 1.00 94.31 255 ASN A N 1
ATOM 2029 C CA . ASN A 1 255 ? -5.395 -3.981 19.001 1.00 94.31 255 ASN A CA 1
ATOM 2030 C C . ASN A 1 255 ? -5.382 -3.264 17.647 1.00 94.31 255 ASN A C 1
ATOM 2032 O O . ASN A 1 255 ? -4.469 -3.422 16.833 1.00 94.31 255 ASN A O 1
ATOM 2036 N N . TRP A 1 256 ? -6.357 -2.384 17.459 1.00 92.19 256 TRP A N 1
ATOM 2037 C CA . TRP A 1 256 ? -6.452 -1.521 16.301 1.00 92.19 256 TRP A CA 1
ATOM 2038 C C . TRP A 1 256 ? -5.300 -0.521 16.267 1.00 92.19 256 TRP A C 1
ATOM 2040 O O . TRP A 1 256 ? -5.177 0.371 17.110 1.00 92.19 256 TRP A O 1
ATOM 2050 N N . ASN A 1 257 ? -4.505 -0.627 15.212 1.00 92.12 257 ASN A N 1
ATOM 2051 C CA . ASN A 1 257 ? -3.494 0.345 14.838 1.00 92.12 257 ASN A CA 1
ATOM 2052 C C . ASN A 1 257 ? -3.718 0.706 13.368 1.00 92.12 257 ASN A C 1
ATOM 2054 O O . ASN A 1 257 ? -3.348 -0.084 12.504 1.00 92.12 257 ASN A O 1
ATOM 2058 N N . GLY A 1 258 ? -4.302 1.870 13.066 1.00 83.44 258 GLY A N 1
ATOM 2059 C CA . GLY A 1 258 ? -4.661 2.257 11.689 1.00 83.44 258 GLY A CA 1
ATOM 2060 C C . GLY A 1 258 ? -3.489 2.258 10.691 1.00 83.44 258 GLY A C 1
ATOM 2061 O O . GLY A 1 258 ? -3.695 2.151 9.483 1.00 83.44 258 GLY A O 1
ATOM 2062 N N . GLY A 1 259 ? -2.247 2.337 11.179 1.00 87.00 259 GLY A N 1
ATOM 2063 C CA . GLY A 1 259 ? -1.041 2.214 10.358 1.00 87.00 259 GLY A CA 1
ATOM 2064 C C . GLY A 1 259 ? -0.500 0.787 10.207 1.00 87.00 259 GLY A C 1
ATOM 2065 O O . GLY A 1 259 ? 0.336 0.554 9.338 1.00 87.00 259 GLY A O 1
ATOM 2066 N N . GLY A 1 260 ? -0.937 -0.151 11.048 1.00 93.19 260 GLY A N 1
ATOM 2067 C CA . GLY A 1 260 ? -0.417 -1.514 11.116 1.00 93.19 260 GLY A CA 1
ATOM 2068 C C . GLY A 1 260 ? -0.947 -2.419 10.004 1.00 93.19 260 GLY A C 1
ATOM 2069 O O . GLY A 1 260 ? -2.117 -2.347 9.630 1.00 93.19 260 GLY A O 1
ATOM 2070 N N . ALA A 1 261 ? -0.091 -3.319 9.515 1.00 94.81 261 ALA A N 1
ATOM 2071 C CA . ALA A 1 261 ? -0.447 -4.262 8.457 1.00 94.81 261 ALA A CA 1
ATOM 2072 C C . ALA A 1 261 ? -1.614 -5.177 8.845 1.00 94.81 261 ALA A C 1
ATOM 2074 O O . ALA A 1 261 ? -2.525 -5.347 8.045 1.00 94.81 261 ALA A O 1
ATOM 2075 N N . ASN A 1 262 ? -1.633 -5.674 10.089 1.00 95.88 262 ASN A N 1
ATOM 2076 C CA . ASN A 1 262 ? -2.728 -6.492 10.617 1.00 95.88 262 ASN A CA 1
ATOM 2077 C C . ASN A 1 262 ? -4.085 -5.781 10.469 1.00 95.88 262 ASN A C 1
ATOM 2079 O O . ASN A 1 262 ? -5.001 -6.301 9.845 1.00 95.88 262 ASN A O 1
ATOM 2083 N N . THR A 1 263 ? -4.176 -4.532 10.939 1.00 96.12 263 THR A N 1
ATOM 2084 C CA . THR A 1 263 ? -5.378 -3.698 10.804 1.00 96.12 263 THR A CA 1
ATOM 2085 C C . THR A 1 263 ? -5.785 -3.495 9.352 1.00 96.12 263 THR A C 1
ATOM 2087 O O . THR A 1 263 ? -6.963 -3.592 9.036 1.00 96.12 263 THR A O 1
ATOM 2090 N N . ARG A 1 264 ? -4.828 -3.204 8.463 1.00 97.06 264 ARG A N 1
ATOM 2091 C CA . ARG A 1 264 ? -5.116 -2.962 7.043 1.00 97.06 264 ARG A CA 1
ATOM 2092 C C . ARG A 1 264 ? -5.607 -4.217 6.330 1.00 97.06 264 ARG A C 1
ATOM 2094 O O . ARG A 1 264 ? -6.541 -4.117 5.547 1.00 97.06 264 ARG A O 1
ATOM 2101 N N . LEU A 1 265 ? -5.038 -5.383 6.636 1.00 97.25 265 LEU A N 1
ATOM 2102 C CA . LEU A 1 265 ? -5.487 -6.670 6.100 1.00 97.25 265 LEU A CA 1
ATOM 2103 C C . LEU A 1 265 ? -6.898 -7.021 6.595 1.00 97.25 265 LEU A C 1
ATOM 2105 O O . LEU A 1 265 ? -7.759 -7.365 5.791 1.00 97.25 265 LEU A O 1
ATOM 2109 N N . CYS A 1 266 ? -7.182 -6.843 7.887 1.00 96.94 266 CYS A N 1
ATOM 2110 C CA . CYS A 1 266 ? -8.535 -7.020 8.420 1.00 96.94 266 CYS A CA 1
ATOM 2111 C C . CYS A 1 266 ? -9.533 -6.006 7.830 1.00 96.94 266 CYS A C 1
ATOM 2113 O O . CYS A 1 266 ? -10.658 -6.361 7.490 1.00 96.94 266 CYS A O 1
ATOM 2115 N N . ALA A 1 267 ? -9.127 -4.743 7.667 1.00 96.06 267 ALA A N 1
ATOM 2116 C CA . ALA A 1 267 ? -9.953 -3.718 7.035 1.00 96.06 267 ALA A CA 1
ATOM 2117 C C . ALA A 1 267 ? -10.209 -4.025 5.551 1.00 96.06 267 ALA A C 1
ATOM 2119 O O . ALA A 1 267 ? -11.303 -3.757 5.068 1.00 96.06 267 ALA A O 1
ATOM 2120 N N . LEU A 1 268 ? -9.247 -4.625 4.838 1.00 96.56 268 LEU A N 1
ATOM 2121 C CA . LEU A 1 268 ? -9.442 -5.125 3.474 1.00 96.56 268 LEU A CA 1
ATOM 2122 C C . LEU A 1 268 ? -10.517 -6.210 3.420 1.00 96.56 268 LEU A C 1
ATOM 2124 O O . LEU A 1 268 ? -11.390 -6.124 2.562 1.00 96.56 268 LEU A O 1
ATOM 2128 N N . ALA A 1 269 ? -10.506 -7.172 4.346 1.00 95.81 269 ALA A N 1
ATOM 2129 C CA . ALA A 1 269 ? -11.555 -8.191 4.427 1.00 95.81 269 ALA A CA 1
ATOM 2130 C C . ALA A 1 269 ? -12.937 -7.571 4.677 1.00 95.81 269 ALA A C 1
ATOM 2132 O O . ALA A 1 269 ? -13.887 -7.868 3.955 1.00 95.81 269 ALA A O 1
ATOM 2133 N N . LEU A 1 270 ? -13.038 -6.620 5.614 1.00 94.44 270 LEU A N 1
ATOM 2134 C CA . LEU A 1 270 ? -14.283 -5.882 5.853 1.00 94.44 270 LEU A CA 1
ATOM 2135 C C . LEU A 1 270 ? -14.739 -5.104 4.608 1.00 94.44 270 LEU A C 1
ATOM 2137 O O . LEU A 1 270 ? -15.902 -5.186 4.228 1.00 94.44 270 LEU A O 1
ATOM 2141 N N . CYS A 1 271 ? -13.841 -4.379 3.939 1.00 94.88 271 CYS A N 1
ATOM 2142 C CA . CYS A 1 271 ? -14.150 -3.664 2.698 1.00 94.88 271 CYS A CA 1
ATOM 2143 C C . CYS A 1 271 ? -14.586 -4.611 1.573 1.00 94.88 271 CYS A C 1
ATOM 2145 O O . CYS A 1 271 ? -15.547 -4.312 0.869 1.00 94.88 271 CYS A O 1
ATOM 2147 N N . SER A 1 272 ? -13.921 -5.758 1.422 1.00 94.50 272 SER A N 1
ATOM 2148 C CA . SER A 1 272 ? -14.295 -6.793 0.454 1.00 94.50 272 SER A CA 1
ATOM 2149 C C . SER A 1 272 ? -15.707 -7.307 0.735 1.00 94.50 272 SER A C 1
ATOM 2151 O O . SER A 1 272 ? -16.535 -7.360 -0.174 1.00 94.50 272 SER A O 1
ATOM 2153 N N . ARG A 1 273 ? -16.044 -7.574 2.005 1.00 93.25 273 ARG A N 1
ATOM 2154 C CA . ARG A 1 273 ? -17.404 -7.945 2.417 1.00 93.25 273 ARG A CA 1
ATOM 2155 C C . ARG A 1 273 ? -18.435 -6.874 2.055 1.00 93.25 273 ARG A C 1
ATOM 2157 O O . ARG A 1 273 ? -19.457 -7.217 1.467 1.00 93.25 273 ARG A O 1
ATOM 2164 N N . LEU A 1 274 ? -18.154 -5.600 2.340 1.00 91.50 274 LEU A N 1
ATOM 2165 C CA . LEU A 1 274 ? -19.049 -4.480 2.013 1.00 91.50 274 LEU A CA 1
ATOM 2166 C C . LEU A 1 274 ? -19.310 -4.360 0.506 1.00 91.50 274 LEU A C 1
ATOM 2168 O O . LEU A 1 274 ? -20.436 -4.075 0.104 1.00 91.50 274 LEU A O 1
ATOM 2172 N N . LEU A 1 275 ? -18.279 -4.570 -0.320 1.00 91.81 275 LEU A N 1
ATOM 2173 C CA . LEU A 1 275 ? -18.393 -4.539 -1.779 1.00 91.81 275 LEU A CA 1
ATOM 2174 C C . LEU A 1 275 ? -19.194 -5.741 -2.302 1.00 91.81 275 LEU A C 1
ATOM 2176 O O . LEU A 1 275 ? -20.087 -5.557 -3.123 1.00 91.81 275 LEU A O 1
ATOM 2180 N N . ARG A 1 276 ? -18.920 -6.958 -1.803 1.00 91.38 276 ARG A N 1
ATOM 2181 C CA . ARG A 1 276 ? -19.644 -8.187 -2.188 1.00 91.38 276 ARG A CA 1
ATOM 2182 C C . ARG A 1 276 ? -21.118 -8.157 -1.790 1.00 91.38 276 ARG A C 1
ATOM 2184 O O . ARG A 1 276 ? -21.948 -8.698 -2.507 1.00 91.38 276 ARG A O 1
ATOM 2191 N N . ALA A 1 277 ? -21.429 -7.551 -0.647 1.00 89.19 277 ALA A N 1
ATOM 2192 C CA . ALA A 1 277 ? -22.795 -7.372 -0.161 1.00 89.19 277 ALA A CA 1
ATOM 2193 C C . ALA A 1 277 ? -23.480 -6.116 -0.733 1.00 89.19 277 ALA A C 1
ATOM 2195 O O . ALA A 1 277 ? -24.571 -5.771 -0.297 1.00 89.19 277 ALA A O 1
ATOM 2196 N N . GLU A 1 278 ? -22.833 -5.407 -1.666 1.00 88.56 278 GLU A N 1
ATOM 2197 C CA . GLU A 1 278 ? -23.360 -4.195 -2.308 1.00 88.56 278 GLU A CA 1
ATOM 2198 C C . GLU A 1 278 ? -23.763 -3.076 -1.322 1.00 88.56 278 GLU A C 1
ATOM 2200 O O . GLU A 1 278 ? -24.521 -2.167 -1.659 1.00 88.56 278 GLU A O 1
ATOM 2205 N N . VAL A 1 279 ? -23.200 -3.083 -0.107 1.00 86.69 279 VAL A N 1
ATOM 2206 C CA . VAL A 1 279 ? -23.427 -2.045 0.916 1.00 86.69 279 VAL A CA 1
ATOM 2207 C C . VAL A 1 279 ? -22.834 -0.708 0.471 1.00 86.69 279 VAL A C 1
ATOM 2209 O O . VAL A 1 279 ? -23.337 0.365 0.810 1.00 86.69 279 VAL A O 1
ATOM 2212 N N . ILE A 1 280 ? -21.736 -0.762 -0.283 1.00 87.88 280 ILE A N 1
ATOM 2213 C CA . ILE A 1 280 ? -21.061 0.398 -0.855 1.00 87.88 280 ILE A CA 1
ATOM 2214 C C . ILE A 1 280 ? -20.521 0.055 -2.241 1.00 87.88 280 ILE A C 1
ATOM 2216 O O . ILE A 1 280 ? -20.088 -1.065 -2.492 1.00 87.88 280 ILE A O 1
ATOM 2220 N N . THR A 1 281 ? -20.507 1.031 -3.148 1.00 91.06 281 THR A N 1
ATOM 2221 C CA . THR A 1 281 ? -19.837 0.874 -4.446 1.00 91.06 281 THR A CA 1
ATOM 2222 C C . THR A 1 281 ? -18.337 1.125 -4.319 1.00 91.06 281 THR A C 1
ATOM 2224 O O . THR A 1 281 ? -17.893 1.875 -3.450 1.00 91.06 281 THR A O 1
ATOM 2227 N N . HIS A 1 282 ? -17.545 0.585 -5.246 1.00 92.00 282 HIS A N 1
ATOM 2228 C CA . HIS A 1 282 ? -16.094 0.800 -5.271 1.00 92.00 282 HIS A CA 1
ATOM 2229 C C . HIS A 1 282 ? -15.708 2.291 -5.248 1.00 92.00 282 HIS A C 1
ATOM 2231 O O . HIS A 1 282 ? -14.877 2.720 -4.449 1.00 92.00 282 HIS A O 1
ATOM 2237 N N . LYS A 1 283 ? -16.378 3.110 -6.070 1.00 91.75 283 LYS A N 1
ATOM 2238 C CA . LYS A 1 283 ? -16.132 4.558 -6.151 1.00 91.75 283 LYS A CA 1
ATOM 2239 C C . LYS A 1 283 ? -16.489 5.287 -4.852 1.00 91.75 283 LYS A C 1
ATOM 2241 O O . LYS A 1 283 ? -15.776 6.203 -4.441 1.00 91.75 283 LYS A O 1
ATOM 2246 N N . ALA A 1 284 ? -17.589 4.896 -4.207 1.00 91.19 284 ALA A N 1
ATOM 2247 C CA . ALA A 1 284 ? -17.983 5.473 -2.926 1.00 91.19 284 ALA A CA 1
ATOM 2248 C C . ALA A 1 284 ? -17.000 5.081 -1.814 1.00 91.19 284 ALA A C 1
ATOM 2250 O O . ALA A 1 284 ? -16.639 5.933 -1.009 1.00 91.19 284 ALA A O 1
ATOM 2251 N N . LEU A 1 285 ? -16.505 3.838 -1.812 1.00 93.06 285 LEU A N 1
ATOM 2252 C CA . LEU A 1 285 ? -15.486 3.388 -0.865 1.00 93.06 285 LEU A CA 1
ATOM 2253 C C . LEU A 1 285 ? -14.186 4.190 -1.005 1.00 93.06 285 LEU A C 1
ATOM 2255 O O . LEU A 1 285 ? -13.668 4.676 -0.003 1.00 93.06 285 LEU A O 1
ATOM 2259 N N . GLN A 1 286 ? -13.688 4.375 -2.232 1.00 94.69 286 GLN A N 1
ATOM 2260 C CA . GLN A 1 286 ? -12.510 5.214 -2.494 1.00 94.69 286 GLN A CA 1
ATOM 2261 C C . GLN A 1 286 ? -12.727 6.651 -2.000 1.00 94.69 286 GLN A C 1
ATOM 2263 O O . GLN A 1 286 ? -11.910 7.167 -1.246 1.00 94.69 286 GLN A O 1
ATOM 2268 N N . SER A 1 287 ? -13.883 7.247 -2.311 1.00 93.31 287 SER A N 1
ATOM 2269 C CA . SER A 1 287 ? -14.224 8.609 -1.870 1.00 93.31 287 SER A CA 1
ATOM 2270 C C . SER A 1 287 ? -14.259 8.749 -0.341 1.00 93.31 287 SER A C 1
ATOM 2272 O O . SER A 1 287 ? -13.892 9.788 0.206 1.00 93.31 287 SER A O 1
ATOM 2274 N N . GLU A 1 288 ? -14.716 7.715 0.368 1.00 92.50 288 GLU A N 1
ATOM 2275 C CA . GLU A 1 288 ? -14.725 7.686 1.831 1.00 92.50 288 GLU A CA 1
ATOM 2276 C C . GLU A 1 288 ? -13.313 7.526 2.416 1.00 92.50 288 GLU A C 1
ATOM 2278 O O . GLU A 1 288 ? -12.998 8.174 3.414 1.00 92.50 288 GLU A O 1
ATOM 2283 N N . LEU A 1 289 ? -12.453 6.730 1.773 1.00 94.12 289 LEU A N 1
ATOM 2284 C CA . LEU A 1 289 ? -11.049 6.526 2.159 1.00 94.12 289 LEU A CA 1
ATOM 2285 C C . LEU A 1 289 ? -10.141 7.726 1.844 1.00 94.12 289 LEU A C 1
ATOM 2287 O O . LEU A 1 289 ? -9.109 7.881 2.495 1.00 94.12 289 LEU A O 1
ATOM 2291 N N . ASP A 1 290 ? -10.517 8.572 0.885 1.00 93.94 290 ASP A N 1
ATOM 2292 C CA . ASP A 1 290 ? -9.880 9.874 0.655 1.00 93.94 290 ASP A CA 1
ATOM 2293 C C . ASP A 1 290 ? -10.273 10.899 1.729 1.00 93.94 290 ASP A C 1
ATOM 2295 O O . ASP A 1 290 ? -9.474 11.752 2.114 1.00 93.94 290 ASP A O 1
ATOM 2299 N N . ALA A 1 291 ? -11.521 10.840 2.201 1.00 92.50 291 ALA A N 1
ATOM 2300 C CA . ALA A 1 291 ? -12.091 11.860 3.075 1.00 92.50 291 ALA A CA 1
ATOM 2301 C C . ALA A 1 291 ? -11.860 11.611 4.572 1.00 92.50 291 ALA A C 1
ATOM 2303 O O . ALA A 1 291 ? -11.925 12.563 5.352 1.00 92.50 291 ALA A O 1
ATOM 2304 N N . ARG A 1 292 ? -11.686 10.353 4.987 1.00 91.12 292 ARG A N 1
ATOM 2305 C CA . ARG A 1 292 ? -11.676 9.937 6.396 1.00 91.12 292 ARG A CA 1
ATOM 2306 C C . ARG A 1 292 ? -10.612 8.884 6.651 1.00 91.12 292 ARG A C 1
ATOM 2308 O O . ARG A 1 292 ? -10.336 8.042 5.797 1.00 91.12 292 ARG A O 1
ATOM 2315 N N . ASP A 1 293 ? -10.047 8.888 7.854 1.00 91.38 293 ASP A N 1
ATOM 2316 C CA . ASP A 1 293 ? -9.138 7.816 8.247 1.00 91.38 293 ASP A CA 1
ATOM 2317 C C . ASP A 1 293 ? -9.890 6.501 8.546 1.00 91.38 293 ASP A C 1
ATOM 2319 O O . ASP A 1 293 ? -11.108 6.463 8.751 1.00 91.38 293 ASP A O 1
ATOM 2323 N N . LEU A 1 294 ? -9.157 5.382 8.590 1.00 92.56 294 LEU A N 1
ATOM 2324 C CA . LEU A 1 294 ? -9.762 4.073 8.859 1.00 92.56 294 LEU A CA 1
ATOM 2325 C C . LEU A 1 294 ? -10.467 4.013 10.225 1.00 92.56 294 LEU A C 1
ATOM 2327 O O . LEU A 1 294 ? -11.418 3.256 10.381 1.00 92.56 294 LEU A O 1
ATOM 2331 N N . SER A 1 295 ? -10.019 4.772 11.226 1.00 90.38 295 SER A N 1
ATOM 2332 C CA . SER A 1 295 ? -10.623 4.759 12.563 1.00 90.38 295 SER A CA 1
ATOM 2333 C C . SER A 1 295 ? -11.972 5.477 12.593 1.00 90.38 295 SER A C 1
ATOM 2335 O O . SER A 1 295 ? -12.838 5.092 13.378 1.00 90.38 295 SER A O 1
ATOM 2337 N N . GLU A 1 296 ? -12.149 6.500 11.756 1.00 89.00 296 GLU A N 1
ATOM 2338 C CA . GLU A 1 296 ? -13.421 7.192 11.536 1.00 89.00 296 GLU A CA 1
ATOM 2339 C C . GLU A 1 296 ? -14.403 6.362 10.701 1.00 89.00 296 GLU A C 1
ATOM 2341 O O . GLU A 1 296 ? -15.616 6.428 10.924 1.00 89.00 296 GLU A O 1
ATOM 2346 N N . LEU A 1 297 ? -13.888 5.598 9.732 1.00 89.12 297 LEU A N 1
ATOM 2347 C CA . LEU A 1 297 ? -14.677 4.692 8.893 1.00 89.12 297 LEU A CA 1
ATOM 2348 C C . LEU A 1 297 ? -15.125 3.440 9.645 1.00 89.12 297 LEU A C 1
ATOM 2350 O O . LEU A 1 297 ? -16.240 2.969 9.431 1.00 89.12 297 LEU A O 1
ATOM 2354 N N . PHE A 1 298 ? -14.281 2.941 10.545 1.00 89.75 298 PHE A N 1
ATOM 2355 C CA . PHE A 1 298 ? -14.531 1.765 11.369 1.00 89.75 298 PHE A CA 1
ATOM 2356 C C . PHE A 1 298 ? -14.491 2.140 12.860 1.00 89.75 298 PHE A C 1
ATOM 2358 O O . PHE A 1 298 ? -13.523 1.808 13.552 1.00 89.75 298 PHE A O 1
ATOM 2365 N N . PRO A 1 299 ? -15.490 2.871 13.388 1.00 86.94 299 PRO A N 1
ATOM 2366 C CA . PRO A 1 299 ? -15.556 3.206 14.808 1.00 86.94 299 PRO A CA 1
ATOM 2367 C C . PRO A 1 299 ? -15.680 1.963 15.695 1.00 86.94 299 PRO A C 1
ATOM 2369 O O . PRO A 1 299 ? -16.274 0.958 15.306 1.00 86.94 299 PRO A O 1
ATOM 2372 N N . THR A 1 300 ? -15.150 2.061 16.916 1.00 87.12 300 THR A N 1
ATOM 2373 C CA . THR A 1 300 ? -15.353 1.051 17.964 1.00 87.12 300 THR A CA 1
ATOM 2374 C C . THR A 1 300 ? -16.802 1.076 18.439 1.00 87.12 300 THR A C 1
ATOM 2376 O O . THR A 1 300 ? -17.336 2.153 18.711 1.00 87.12 300 THR A O 1
ATOM 2379 N N . VAL A 1 301 ? -17.420 -0.101 18.547 1.00 82.12 301 VAL A N 1
ATOM 2380 C CA . VAL A 1 301 ? -18.821 -0.246 18.965 1.00 82.12 301 VAL A CA 1
ATOM 2381 C C . VAL A 1 301 ? -18.970 -0.654 20.430 1.00 82.12 301 VAL A C 1
ATOM 2383 O O . VAL A 1 301 ? -19.912 -0.204 21.073 1.00 82.12 301 VAL A O 1
ATOM 2386 N N . CYS A 1 302 ? -18.021 -1.417 20.983 1.00 76.25 302 CYS A N 1
ATOM 2387 C CA . CYS A 1 302 ? -18.055 -1.908 22.368 1.00 76.25 302 CYS A CA 1
ATOM 2388 C C . CYS A 1 302 ? -17.884 -0.791 23.411 1.00 76.25 302 CYS A C 1
ATOM 2390 O O . CYS A 1 302 ? -17.038 0.097 23.253 1.00 76.25 302 CYS A O 1
ATOM 2392 N N . ARG A 1 303 ? -18.656 -0.851 24.506 1.00 69.62 303 ARG A N 1
ATOM 2393 C CA . ARG A 1 303 ? -18.682 0.174 25.565 1.00 69.62 303 ARG A CA 1
ATOM 2394 C C . ARG A 1 303 ? -17.524 0.014 26.541 1.00 69.62 303 ARG A C 1
ATOM 2396 O O . ARG A 1 303 ? -17.033 1.018 27.053 1.00 69.62 303 ARG A O 1
ATOM 2403 N N . ALA A 1 304 ? -17.056 -1.218 26.761 1.00 65.19 304 ALA A N 1
ATOM 2404 C CA . ALA A 1 304 ? -15.946 -1.521 27.669 1.00 65.19 304 ALA A CA 1
ATOM 2405 C C . ALA A 1 304 ? -14.586 -0.954 27.207 1.00 65.19 304 ALA A C 1
ATOM 2407 O O . ALA A 1 304 ? -13.605 -0.991 27.949 1.00 65.19 304 ALA A O 1
ATOM 2408 N N . GLY A 1 305 ? -14.515 -0.384 25.997 1.00 60.19 305 GLY A N 1
ATOM 2409 C CA . GLY A 1 305 ? -13.312 0.270 25.489 1.00 60.19 305 GLY A CA 1
ATOM 2410 C C . GLY A 1 305 ? -12.259 -0.694 24.947 1.00 60.19 305 GLY A C 1
ATOM 2411 O O . GLY A 1 305 ? -11.120 -0.272 24.744 1.00 60.19 305 GLY A O 1
ATOM 2412 N N . GLU A 1 306 ? -12.614 -1.954 24.678 1.00 69.44 306 GLU A N 1
ATOM 2413 C CA . GLU A 1 306 ? -11.751 -2.868 23.932 1.00 69.44 306 GLU A CA 1
ATOM 2414 C C . GLU A 1 306 ? -11.538 -2.343 22.509 1.00 69.44 306 GLU A C 1
ATOM 2416 O O . GLU A 1 306 ? -12.448 -2.270 21.679 1.00 69.44 306 GLU A O 1
ATOM 2421 N N . LYS A 1 307 ? -10.302 -1.932 22.220 1.00 84.19 307 LYS A N 1
ATOM 2422 C CA . LYS A 1 307 ? -9.909 -1.336 20.936 1.00 84.19 307 LYS A CA 1
ATOM 2423 C C . LYS A 1 307 ? -9.375 -2.392 19.978 1.00 84.19 307 LYS A C 1
ATOM 2425 O O . LYS A 1 307 ? -8.401 -2.121 19.280 1.00 84.19 307 LYS A O 1
ATOM 2430 N N . THR A 1 308 ? -9.964 -3.582 19.969 1.00 93.31 308 THR A N 1
ATOM 2431 C CA . THR A 1 308 ? -9.597 -4.634 19.018 1.00 93.31 308 THR A CA 1
ATOM 2432 C C . THR A 1 308 ? -10.068 -4.274 17.608 1.00 93.31 308 THR A C 1
ATOM 2434 O O . THR A 1 308 ? -10.781 -3.286 17.399 1.00 93.31 308 THR A O 1
ATOM 2437 N N . ILE A 1 309 ? -9.633 -5.033 16.606 1.00 94.56 309 ILE A N 1
ATOM 2438 C CA . ILE A 1 309 ? -10.126 -4.853 15.239 1.00 94.56 309 ILE A CA 1
ATOM 2439 C C . ILE A 1 309 ? -11.561 -5.382 15.117 1.00 94.56 309 ILE A C 1
ATOM 2441 O O . ILE A 1 309 ? -12.408 -4.714 14.525 1.00 94.56 309 ILE A O 1
ATOM 2445 N N . ALA A 1 310 ? -11.856 -6.526 15.741 1.00 93.62 310 ALA A N 1
ATOM 2446 C CA . ALA A 1 310 ? -13.192 -7.115 15.787 1.00 93.62 310 ALA A CA 1
ATOM 2447 C C . ALA A 1 310 ? -14.237 -6.173 16.410 1.00 93.62 310 ALA A C 1
ATOM 2449 O O . ALA A 1 310 ? -15.386 -6.170 15.978 1.00 93.62 310 ALA A O 1
ATOM 2450 N N . SER A 1 311 ? -13.849 -5.301 17.351 1.00 91.12 311 SER A N 1
ATOM 2451 C CA . SER A 1 311 ? -14.765 -4.333 17.974 1.00 91.12 311 SER A CA 1
ATOM 2452 C C . SER A 1 311 ? -15.195 -3.179 17.066 1.00 91.12 311 SER A C 1
ATOM 2454 O O . SER A 1 311 ? -15.882 -2.266 17.528 1.00 91.12 311 SER A O 1
ATOM 2456 N N . ARG A 1 312 ? -14.794 -3.170 15.789 1.00 89.94 312 ARG A N 1
ATOM 2457 C CA . ARG A 1 312 ? -15.063 -2.070 14.862 1.00 89.94 312 ARG A CA 1
ATOM 2458 C C . ARG A 1 312 ? -15.992 -2.467 13.724 1.00 89.94 312 ARG A C 1
ATOM 2460 O O . ARG A 1 312 ? -15.904 -3.558 13.161 1.00 89.94 312 ARG A O 1
ATOM 2467 N N . VAL A 1 313 ? -16.895 -1.553 13.380 1.00 88.00 313 VAL A N 1
ATOM 2468 C CA . VAL A 1 313 ? -17.949 -1.747 12.372 1.00 88.00 313 VAL A CA 1
ATOM 2469 C C . VAL A 1 313 ? -17.936 -0.571 11.410 1.00 88.00 313 VAL A C 1
ATOM 2471 O O . VAL A 1 313 ? -17.689 0.556 11.826 1.00 88.00 313 VAL A O 1
ATOM 2474 N N . TRP A 1 314 ? -18.198 -0.823 10.129 1.00 88.44 314 TRP A N 1
ATOM 2475 C CA . TRP A 1 314 ? -18.273 0.226 9.117 1.00 88.44 314 TRP A CA 1
ATOM 2476 C C . TRP A 1 314 ? -19.360 1.264 9.430 1.00 88.44 314 TRP A C 1
ATOM 2478 O O . TRP A 1 314 ? -20.494 0.919 9.766 1.00 88.44 314 TRP A O 1
ATOM 2488 N N . LYS A 1 315 ? -19.027 2.546 9.253 1.00 81.94 315 LYS A N 1
ATOM 2489 C CA . LYS A 1 315 ? -19.944 3.680 9.400 1.00 81.94 315 LYS A CA 1
ATOM 2490 C C . LYS A 1 315 ? -19.946 4.557 8.148 1.00 81.94 315 LYS A C 1
ATOM 2492 O O . LYS A 1 315 ? -19.096 5.439 7.964 1.00 81.94 315 LYS A O 1
ATOM 2497 N N . ALA A 1 316 ? -20.972 4.374 7.321 1.00 65.56 316 ALA A N 1
ATOM 2498 C CA . ALA A 1 316 ? -21.274 5.289 6.224 1.00 65.56 316 ALA A CA 1
ATOM 2499 C C . ALA A 1 316 ? -21.659 6.687 6.756 1.00 65.56 316 ALA A C 1
ATOM 2501 O O . ALA A 1 316 ? -22.214 6.822 7.854 1.00 65.56 316 ALA A O 1
ATOM 2502 N N . LYS A 1 317 ? -21.390 7.750 5.982 1.00 58.38 317 LYS A N 1
ATOM 2503 C CA . LYS A 1 317 ? -22.000 9.069 6.230 1.00 58.38 317 LYS A CA 1
ATOM 2504 C C . LYS A 1 317 ? -23.525 8.909 6.257 1.00 58.38 317 LYS A C 1
ATOM 2506 O O . LYS A 1 317 ? -24.067 8.204 5.415 1.00 58.38 317 LYS A O 1
ATOM 2511 N N . LYS A 1 318 ? -24.206 9.563 7.216 1.00 45.44 318 LYS A N 1
ATOM 2512 C CA . LYS A 1 318 ? -25.678 9.571 7.362 1.00 45.44 318 LYS A CA 1
ATOM 2513 C C . LYS A 1 318 ? -26.349 9.687 5.980 1.00 45.44 318 LYS A C 1
ATOM 2515 O O . LYS A 1 318 ? -26.461 10.793 5.453 1.00 45.44 318 LYS A O 1
ATOM 2520 N N . HIS A 1 319 ? -26.870 8.591 5.429 1.00 36.97 319 HIS A N 1
ATOM 2521 C CA . HIS A 1 319 ? -28.036 8.708 4.566 1.00 36.97 319 HIS A CA 1
ATOM 2522 C C . HIS A 1 319 ? -29.153 9.227 5.472 1.00 36.97 319 HIS A C 1
ATOM 2524 O O . HIS A 1 319 ? -29.462 8.618 6.496 1.00 36.97 319 HIS A O 1
ATOM 2530 N N . LYS A 1 320 ? -29.704 10.406 5.162 1.00 29.42 320 LYS A N 1
ATOM 2531 C CA . LYS A 1 320 ? -30.952 10.851 5.786 1.00 29.42 320 LYS A CA 1
ATOM 2532 C C . LYS A 1 320 ? -32.016 9.811 5.435 1.00 29.42 320 LYS A C 1
ATOM 2534 O O . LYS A 1 320 ? -32.533 9.828 4.323 1.00 29.42 320 LYS A O 1
ATOM 2539 N N . LEU A 1 321 ? -32.326 8.920 6.370 1.00 31.36 321 LEU A N 1
ATOM 2540 C CA . LEU A 1 321 ? -33.590 8.198 6.345 1.00 31.36 321 LEU A CA 1
ATOM 2541 C C . LEU A 1 321 ? -34.720 9.235 6.515 1.00 31.36 321 LEU A C 1
ATOM 2543 O O . LEU A 1 321 ? -34.561 10.181 7.299 1.00 31.36 321 LEU A O 1
ATOM 2547 N N . PRO A 1 322 ? -35.836 9.129 5.777 1.00 24.95 322 PRO A N 1
ATOM 2548 C CA . PRO A 1 322 ? -36.991 9.981 6.009 1.00 24.95 322 PRO A CA 1
ATOM 2549 C C . PRO A 1 322 ? -37.602 9.611 7.367 1.00 24.95 322 PRO A C 1
ATOM 2551 O O . PRO A 1 322 ? -38.050 8.485 7.552 1.00 24.95 322 PRO A O 1
ATOM 2554 N N . GLY A 1 323 ? -37.621 10.560 8.305 1.00 28.91 323 GLY A N 1
ATOM 2555 C CA . GLY A 1 323 ? -38.182 10.375 9.649 1.00 28.91 323 GLY A CA 1
ATOM 2556 C C . GLY A 1 323 ? -37.100 10.388 10.724 1.00 28.91 323 GLY A C 1
ATOM 2557 O O . GLY A 1 323 ? -36.438 9.390 10.982 1.00 28.91 323 GLY A O 1
ATOM 2558 N N . GLY A 1 324 ? -36.893 11.556 11.331 1.00 35.69 324 GLY A N 1
ATOM 2559 C CA . GLY A 1 324 ? -35.903 11.742 12.383 1.00 35.69 324 GLY A CA 1
ATOM 2560 C C . GLY A 1 324 ? -36.354 11.160 13.718 1.00 35.69 324 GLY A C 1
ATOM 2561 O O . GLY A 1 324 ? -37.447 11.470 14.177 1.00 35.69 324 GLY A O 1
ATOM 2562 N N . GLN A 1 325 ? -35.459 10.403 14.350 1.00 29.53 325 GLN A N 1
ATOM 2563 C CA . GLN A 1 325 ? -35.235 10.361 15.796 1.00 29.53 325 GLN A CA 1
ATOM 2564 C C . GLN A 1 325 ? -33.807 9.839 16.035 1.00 29.53 325 GLN A C 1
ATOM 2566 O O . GLN A 1 325 ? -33.432 8.774 15.551 1.00 29.53 325 GLN A O 1
ATOM 2571 N N . ASP A 1 326 ? -32.983 10.626 16.737 1.00 29.77 326 ASP A N 1
ATOM 2572 C CA . ASP A 1 326 ? -31.605 10.285 17.115 1.00 29.77 326 ASP A CA 1
ATOM 2573 C C . ASP A 1 326 ? -31.600 9.289 18.297 1.00 29.77 326 ASP A C 1
ATOM 2575 O O . ASP A 1 326 ? -31.195 9.608 19.413 1.00 29.77 326 ASP A O 1
ATOM 2579 N N . SER A 1 327 ? -32.028 8.052 18.043 1.00 31.44 327 SER A N 1
ATOM 2580 C CA . SER A 1 327 ? -31.593 6.880 18.808 1.00 31.44 327 SER A CA 1
ATOM 2581 C C . SER A 1 327 ? -30.698 6.056 17.888 1.00 31.44 327 SER A C 1
ATOM 2583 O O . SER A 1 327 ? -31.181 5.359 16.997 1.00 31.44 327 SER A O 1
ATOM 2585 N N . VAL A 1 328 ? -29.380 6.189 18.042 1.00 36.03 328 VAL A N 1
ATOM 2586 C CA . VAL A 1 328 ? -28.400 5.443 17.242 1.00 36.03 328 VAL A CA 1
ATOM 2587 C C . VAL A 1 328 ? -28.440 3.977 17.678 1.00 36.03 328 VAL A C 1
ATOM 2589 O O . VAL A 1 328 ? -27.661 3.544 18.521 1.00 36.03 328 VAL A O 1
ATOM 2592 N N . SER A 1 329 ? -29.369 3.211 17.107 1.00 43.06 329 SER A N 1
ATOM 2593 C CA . SER A 1 329 ? -29.161 1.780 16.922 1.00 43.06 329 SER A CA 1
ATOM 2594 C C . SER A 1 329 ? -27.897 1.648 16.077 1.00 43.06 329 SER A C 1
ATOM 2596 O O . SER A 1 329 ? -27.842 2.138 14.947 1.00 43.06 329 SER A O 1
ATOM 2598 N N . LEU A 1 330 ? -26.869 1.006 16.632 1.00 47.09 330 LEU A N 1
ATOM 2599 C CA . LEU A 1 330 ? -25.661 0.592 15.910 1.00 47.09 330 LEU A CA 1
ATOM 2600 C C . LEU A 1 330 ? -25.982 -0.198 14.621 1.00 47.09 330 LEU A C 1
ATOM 2602 O O . LEU A 1 330 ? -25.134 -0.291 13.740 1.00 47.09 330 LEU A O 1
ATOM 2606 N N . PHE A 1 331 ? -27.219 -0.691 14.500 1.00 50.12 331 PHE A N 1
ATOM 2607 C CA . PHE A 1 331 ? -27.726 -1.617 13.495 1.00 50.12 331 PHE A CA 1
ATOM 2608 C C . PHE A 1 331 ? -28.869 -1.044 12.643 1.00 50.12 331 PHE A C 1
ATOM 2610 O O . PHE A 1 331 ? -29.572 -1.794 11.980 1.00 50.12 331 PHE A O 1
ATOM 2617 N N . GLY A 1 332 ? -29.061 0.280 12.591 1.00 43.00 332 GLY A N 1
ATOM 2618 C CA . GLY A 1 332 ? -30.006 0.915 11.652 1.00 43.00 332 GLY A CA 1
ATOM 2619 C C . GLY A 1 332 ? -29.594 0.827 10.170 1.00 43.00 332 GLY A C 1
ATOM 2620 O O . GLY A 1 332 ? -30.123 1.567 9.341 1.00 43.00 332 GLY A O 1
ATOM 2621 N N . ALA A 1 333 ? -28.608 -0.013 9.842 1.00 52.22 333 ALA A N 1
ATOM 2622 C CA . ALA A 1 333 ? -28.191 -0.278 8.478 1.00 52.22 333 ALA A CA 1
ATOM 2623 C C . ALA A 1 333 ? -29.230 -1.183 7.795 1.00 52.22 333 ALA A C 1
ATOM 2625 O O . ALA A 1 333 ? -29.695 -2.136 8.416 1.00 52.22 333 ALA A O 1
ATOM 2626 N N . PRO A 1 334 ? -29.588 -0.919 6.527 1.00 54.50 334 PRO A N 1
ATOM 2627 C CA . PRO A 1 334 ? -30.585 -1.715 5.810 1.00 54.50 334 PRO A CA 1
ATOM 2628 C C . PRO A 1 334 ? -30.184 -3.191 5.634 1.00 54.50 334 PRO A C 1
ATOM 2630 O O . PRO A 1 334 ? -31.061 -4.013 5.394 1.00 54.50 334 PRO A O 1
ATOM 2633 N N . ASP A 1 335 ? -28.896 -3.525 5.787 1.00 72.56 335 ASP A N 1
ATOM 2634 C CA . ASP A 1 335 ? -28.381 -4.896 5.764 1.00 72.56 335 ASP A CA 1
ATOM 2635 C C . ASP A 1 335 ? -27.263 -5.100 6.819 1.00 72.56 335 ASP A C 1
ATOM 2637 O O . ASP A 1 335 ? -26.107 -4.736 6.573 1.00 72.56 335 ASP A O 1
ATOM 2641 N N . PRO A 1 336 ? -27.569 -5.656 8.010 1.00 77.56 336 PRO A N 1
ATOM 2642 C CA . PRO A 1 336 ? -26.556 -5.967 9.020 1.00 77.56 336 PRO A CA 1
ATOM 2643 C C . PRO A 1 336 ? -25.591 -7.075 8.566 1.00 77.56 336 PRO A C 1
ATOM 2645 O O . PRO A 1 336 ? -24.399 -7.015 8.881 1.00 77.56 336 PRO A O 1
ATOM 2648 N N . TYR A 1 337 ? -26.045 -8.025 7.745 1.00 81.81 337 TYR A N 1
ATOM 2649 C CA . TYR A 1 337 ? -25.206 -9.117 7.250 1.00 81.81 337 TYR A CA 1
ATOM 2650 C C . TYR A 1 337 ? -24.091 -8.601 6.342 1.00 81.81 337 TYR A C 1
ATOM 2652 O O . TYR A 1 337 ? -22.965 -9.114 6.374 1.00 81.81 337 TYR A O 1
ATOM 2660 N N . GLY A 1 338 ? -24.366 -7.562 5.553 1.00 81.94 338 GLY A N 1
ATOM 2661 C CA . GLY A 1 338 ? -23.364 -6.855 4.760 1.00 81.94 338 GLY A CA 1
ATOM 2662 C C . GLY A 1 338 ? -22.281 -6.160 5.598 1.00 81.94 338 GLY A C 1
ATOM 2663 O O . GLY A 1 338 ? -21.168 -5.960 5.117 1.00 81.94 338 GLY A O 1
ATOM 2664 N N . LEU A 1 339 ? -22.551 -5.865 6.875 1.00 85.62 339 LEU A N 1
ATOM 2665 C CA . LEU A 1 339 ? -21.591 -5.308 7.843 1.00 85.62 339 LEU A CA 1
ATOM 2666 C C . LEU A 1 339 ? -20.852 -6.379 8.666 1.00 85.62 339 LEU A C 1
ATOM 2668 O O . LEU A 1 339 ? -20.162 -6.055 9.647 1.00 85.62 339 LEU A O 1
ATOM 2672 N N . LEU A 1 340 ? -21.000 -7.647 8.269 1.00 90.56 340 LEU A N 1
ATOM 2673 C CA . LEU A 1 340 ? -20.507 -8.816 8.993 1.00 90.56 340 LEU A CA 1
ATOM 2674 C C . LEU A 1 340 ? -21.132 -8.933 10.395 1.00 90.56 340 LEU A C 1
ATOM 2676 O O . LEU A 1 340 ? -20.435 -9.159 11.383 1.00 90.56 340 LEU A O 1
ATOM 2680 N N . LEU A 1 341 ? -22.438 -8.682 10.494 1.00 89.75 341 LEU A N 1
ATOM 2681 C CA . LEU A 1 341 ? -23.222 -8.806 11.721 1.00 89.75 341 LEU A CA 1
ATOM 2682 C C . LEU A 1 341 ? -24.365 -9.788 11.466 1.00 89.75 341 LEU A C 1
ATOM 2684 O O . LEU A 1 341 ? -25.200 -9.538 10.600 1.00 89.75 341 LEU A O 1
ATOM 2688 N N . ASP A 1 342 ? -24.388 -10.894 12.206 1.00 89.38 342 ASP A N 1
ATOM 2689 C CA . ASP A 1 342 ? -25.476 -11.874 12.153 1.00 89.38 342 ASP A CA 1
ATOM 2690 C C . ASP A 1 342 ? -26.422 -11.751 13.359 1.00 89.38 342 ASP A C 1
ATOM 2692 O O . ASP A 1 342 ? -26.162 -11.015 14.317 1.00 89.38 342 ASP A O 1
ATOM 2696 N N . ASP A 1 343 ? -27.526 -12.498 13.318 1.00 89.50 343 ASP A N 1
ATOM 2697 C CA . ASP A 1 343 ? -28.551 -12.478 14.364 1.00 89.50 343 ASP A CA 1
ATOM 2698 C C . ASP A 1 343 ? -28.010 -12.892 15.743 1.00 89.50 343 ASP A C 1
ATOM 2700 O O . ASP A 1 343 ? -28.490 -12.404 16.770 1.00 89.50 343 ASP A O 1
ATOM 2704 N N . THR A 1 344 ? -27.000 -13.769 15.800 1.00 93.62 344 THR A N 1
ATOM 2705 C CA . THR A 1 344 ? -26.410 -14.227 17.068 1.00 93.62 344 THR A CA 1
ATOM 2706 C C . THR A 1 344 ? -25.542 -13.148 17.704 1.00 93.62 344 THR A C 1
ATOM 2708 O O . THR A 1 344 ? -25.635 -12.918 18.910 1.00 93.62 344 THR A O 1
ATOM 2711 N N . MET A 1 345 ? -24.774 -12.415 16.894 1.00 91.88 345 MET A N 1
ATOM 2712 C CA . MET A 1 345 ? -24.007 -11.252 17.331 1.00 91.88 345 MET A CA 1
ATOM 2713 C C . MET A 1 345 ? -24.936 -10.144 17.823 1.00 91.88 345 MET A C 1
ATOM 2715 O O . MET A 1 345 ? -24.702 -9.576 18.888 1.00 91.88 345 MET A O 1
ATOM 2719 N N . ILE A 1 346 ? -26.005 -9.852 17.076 1.00 86.56 346 ILE A N 1
ATOM 2720 C CA . ILE A 1 346 ? -26.996 -8.839 17.463 1.00 86.56 346 ILE A CA 1
ATOM 2721 C C . ILE A 1 346 ? -27.667 -9.236 18.783 1.00 86.56 346 ILE A C 1
ATOM 2723 O O . ILE A 1 346 ? -27.749 -8.420 19.696 1.00 86.56 346 ILE A O 1
ATOM 2727 N N . SER A 1 347 ? -28.048 -10.506 18.936 1.00 89.00 347 SER A N 1
ATOM 2728 C CA . SER A 1 347 ? -28.646 -11.013 20.177 1.00 89.00 347 SER A CA 1
ATOM 2729 C C . SER A 1 347 ? -27.698 -10.898 21.376 1.00 89.00 347 SER A C 1
ATOM 2731 O O . SER A 1 347 ? -28.122 -10.478 22.452 1.00 89.00 347 SER A O 1
ATOM 2733 N N . ALA A 1 348 ? -26.413 -11.235 21.205 1.00 89.50 348 ALA A N 1
ATOM 2734 C CA . ALA A 1 348 ? -25.400 -11.078 22.251 1.00 89.50 348 ALA A CA 1
ATOM 2735 C C . ALA A 1 348 ? -25.214 -9.601 22.640 1.00 89.50 348 ALA A C 1
ATOM 2737 O O . ALA A 1 348 ? -25.158 -9.262 23.823 1.00 89.50 348 ALA A O 1
ATOM 2738 N N . TRP A 1 349 ? -25.194 -8.711 21.644 1.00 85.94 349 TRP A N 1
ATOM 2739 C CA . TRP A 1 349 ? -25.113 -7.270 21.856 1.00 85.94 349 TRP A CA 1
ATOM 2740 C C . TRP A 1 349 ? -26.322 -6.717 22.624 1.00 85.94 349 TRP A C 1
ATOM 2742 O O . TRP A 1 349 ? -26.152 -5.970 23.591 1.00 85.94 349 TRP A O 1
ATOM 2752 N N . ASP A 1 350 ? -27.536 -7.106 22.233 1.00 85.25 350 ASP A N 1
ATOM 2753 C CA . ASP A 1 350 ? -28.783 -6.667 22.867 1.00 85.25 350 ASP A CA 1
ATOM 2754 C C . ASP A 1 350 ? -28.920 -7.199 24.301 1.00 85.25 350 ASP A C 1
ATOM 2756 O O . ASP A 1 350 ? -29.428 -6.497 25.180 1.00 85.25 350 ASP A O 1
ATOM 2760 N N . ALA A 1 351 ? -28.394 -8.398 24.571 1.00 88.81 351 ALA A N 1
ATOM 2761 C CA . ALA A 1 351 ? -28.269 -8.955 25.918 1.00 88.81 351 ALA A CA 1
ATOM 2762 C C . ALA A 1 351 ? -27.190 -8.257 26.775 1.00 88.81 351 ALA A C 1
ATOM 2764 O O . ALA A 1 351 ? -27.125 -8.483 27.984 1.00 88.81 351 ALA A O 1
ATOM 2765 N N . GLY A 1 352 ? -26.355 -7.400 26.175 1.00 86.94 352 GLY A N 1
ATOM 2766 C CA . GLY A 1 352 ? -25.246 -6.714 26.840 1.00 86.94 352 GLY A CA 1
ATOM 2767 C C . GLY A 1 352 ? -23.994 -7.574 27.039 1.00 86.94 352 GLY A C 1
ATOM 2768 O O . GLY A 1 352 ? -23.095 -7.154 27.769 1.00 86.94 352 GLY A O 1
ATOM 2769 N N . ASP A 1 353 ? -23.913 -8.745 26.402 1.00 90.25 353 ASP A N 1
ATOM 2770 C CA . ASP A 1 353 ? -22.743 -9.627 26.440 1.00 90.25 353 ASP A CA 1
ATOM 2771 C C . ASP A 1 353 ? -21.726 -9.223 25.359 1.00 90.25 353 ASP A C 1
ATOM 2773 O O . ASP A 1 353 ? -21.634 -9.805 24.275 1.00 90.25 353 ASP A O 1
ATOM 2777 N N . GLU A 1 354 ? -20.961 -8.165 25.647 1.00 87.69 354 GLU A N 1
ATOM 2778 C CA . GLU A 1 354 ? -19.953 -7.638 24.715 1.00 87.69 354 GLU A CA 1
ATOM 2779 C C . GLU A 1 354 ? -18.827 -8.641 24.427 1.00 87.69 354 GLU A C 1
ATOM 2781 O O . GLU A 1 354 ? -18.270 -8.629 23.329 1.00 87.69 354 GLU A O 1
ATOM 2786 N N . ASN A 1 355 ? -18.504 -9.518 25.381 1.00 91.06 355 ASN A N 1
ATOM 2787 C CA . ASN A 1 355 ? -17.453 -10.519 25.212 1.00 91.06 355 ASN A CA 1
ATOM 2788 C C . ASN A 1 355 ? -17.872 -11.575 24.192 1.00 91.06 355 ASN A C 1
ATOM 2790 O O . ASN A 1 355 ? -17.091 -11.914 23.301 1.00 91.06 355 ASN A O 1
ATOM 2794 N N . GLU A 1 356 ? -19.109 -12.065 24.291 1.00 93.62 356 GLU A N 1
ATOM 2795 C CA . GLU A 1 356 ? -19.636 -13.021 23.324 1.00 93.62 356 GLU A CA 1
ATOM 2796 C C . GLU A 1 356 ? -19.801 -12.386 21.940 1.00 93.62 356 GLU A C 1
ATOM 2798 O O . GLU A 1 356 ? -19.394 -12.984 20.942 1.00 93.62 356 GLU A O 1
ATOM 2803 N N . PHE A 1 357 ? -20.282 -11.138 21.866 1.00 91.00 357 PHE A N 1
ATOM 2804 C CA . PHE A 1 357 ? -20.312 -10.378 20.613 1.00 91.00 357 PHE A CA 1
ATOM 2805 C C . PHE A 1 357 ? -18.926 -10.310 19.953 1.00 91.00 357 PHE A C 1
ATOM 2807 O O . PHE A 1 357 ? -18.786 -10.611 18.765 1.00 91.00 357 PHE A O 1
ATOM 2814 N N . LEU A 1 358 ? -17.889 -9.945 20.714 1.00 92.38 358 LEU A N 1
ATOM 2815 C CA . LEU A 1 358 ? -16.523 -9.837 20.201 1.00 92.38 358 LEU A CA 1
ATOM 2816 C C . LEU A 1 358 ? -15.952 -11.182 19.772 1.00 92.38 358 LEU A C 1
ATOM 2818 O O . LEU A 1 358 ? -15.307 -11.258 18.726 1.00 92.38 358 LEU A O 1
ATOM 2822 N N . ARG A 1 359 ? -16.217 -12.244 20.536 1.00 94.75 359 ARG A N 1
ATOM 2823 C CA . ARG A 1 359 ? -15.795 -13.602 20.192 1.00 94.75 359 ARG A CA 1
ATOM 2824 C C . ARG A 1 359 ? -16.415 -14.051 18.867 1.00 94.75 359 ARG A C 1
ATOM 2826 O O . ARG A 1 359 ? -15.692 -14.515 17.987 1.00 94.75 359 ARG A O 1
ATOM 2833 N N . LEU A 1 360 ? -17.731 -13.887 18.709 1.00 95.31 360 LEU A N 1
ATOM 2834 C CA . LEU A 1 360 ? -18.456 -14.238 17.483 1.00 95.31 360 LEU A CA 1
ATOM 2835 C C . LEU A 1 360 ? -17.969 -13.407 16.291 1.00 95.31 360 LEU A C 1
ATOM 2837 O O . LEU A 1 360 ? -17.648 -13.957 15.237 1.00 95.31 360 LEU A O 1
ATOM 2841 N N . ARG A 1 361 ? -17.839 -12.089 16.467 1.00 93.44 361 ARG A N 1
ATOM 2842 C CA . ARG A 1 361 ? -17.379 -11.183 15.410 1.00 93.44 361 ARG A CA 1
ATOM 2843 C C . ARG A 1 361 ? -15.925 -11.433 15.010 1.00 93.44 361 ARG A C 1
ATOM 2845 O O . ARG A 1 361 ? -15.603 -11.356 13.826 1.00 93.44 361 ARG A O 1
ATOM 2852 N N . GLY A 1 362 ? -15.063 -11.768 15.968 1.00 95.62 362 GLY A N 1
ATOM 2853 C CA . GLY A 1 362 ? -13.687 -12.188 15.715 1.00 95.62 362 GLY A CA 1
ATOM 2854 C C . GLY A 1 362 ? -13.629 -13.434 14.832 1.00 95.62 362 GLY A C 1
ATOM 2855 O O . GLY A 1 362 ? -12.928 -13.423 13.825 1.00 95.62 362 GLY A O 1
ATOM 2856 N N . LEU A 1 363 ? -14.431 -14.461 15.142 1.00 96.88 363 LEU A N 1
ATOM 2857 C CA . LEU A 1 363 ? -14.524 -15.682 14.330 1.00 96.88 363 LEU A CA 1
ATOM 2858 C C . LEU A 1 363 ? -15.030 -15.408 12.909 1.00 96.88 363 LEU A C 1
ATOM 2860 O O . LEU A 1 363 ? -14.460 -15.923 11.948 1.00 96.88 363 LEU A O 1
ATOM 2864 N N . ALA A 1 364 ? -16.065 -14.579 12.762 1.00 96.25 364 ALA A N 1
ATOM 2865 C CA . ALA A 1 364 ? -16.593 -14.224 11.448 1.00 96.25 364 ALA A CA 1
ATOM 2866 C C . ALA A 1 364 ? -15.571 -13.445 10.605 1.00 96.25 364 ALA A C 1
ATOM 2868 O O . ALA A 1 364 ? -15.404 -13.724 9.421 1.00 96.25 364 ALA A O 1
ATOM 2869 N N . LEU A 1 365 ? -14.838 -12.505 11.213 1.00 96.38 365 LEU A N 1
ATOM 2870 C CA . LEU A 1 365 ? -13.792 -11.756 10.516 1.00 96.38 365 LEU A CA 1
ATOM 2871 C C . LEU A 1 365 ? -12.588 -12.637 10.156 1.00 96.38 365 LEU A C 1
ATOM 2873 O O . LEU A 1 365 ? -12.019 -12.462 9.081 1.00 96.38 365 LEU A O 1
ATOM 2877 N N . SER A 1 366 ? -12.228 -13.612 10.996 1.00 97.06 366 SER A N 1
ATOM 2878 C CA . SER A 1 366 ? -11.233 -14.629 10.635 1.00 97.06 366 SER A CA 1
ATOM 2879 C C . SER A 1 366 ? -11.668 -15.436 9.410 1.00 97.06 366 SER A C 1
ATOM 2881 O O . SER A 1 366 ? -10.873 -15.598 8.492 1.00 97.06 366 SER A O 1
ATOM 2883 N N . ALA A 1 367 ? -12.929 -15.871 9.340 1.00 95.94 367 ALA A N 1
ATOM 2884 C CA . ALA A 1 367 ? -13.433 -16.620 8.188 1.00 95.94 367 ALA A CA 1
ATOM 2885 C C . ALA A 1 367 ? -13.411 -15.794 6.885 1.00 95.94 367 ALA A C 1
ATOM 2887 O O . ALA A 1 367 ? -12.988 -16.292 5.842 1.00 95.94 367 ALA A O 1
ATOM 2888 N N . GLU A 1 368 ? -13.804 -14.518 6.948 1.00 95.19 368 GLU A N 1
ATOM 2889 C CA . GLU A 1 368 ? -13.722 -13.584 5.812 1.00 95.19 368 GLU A CA 1
ATOM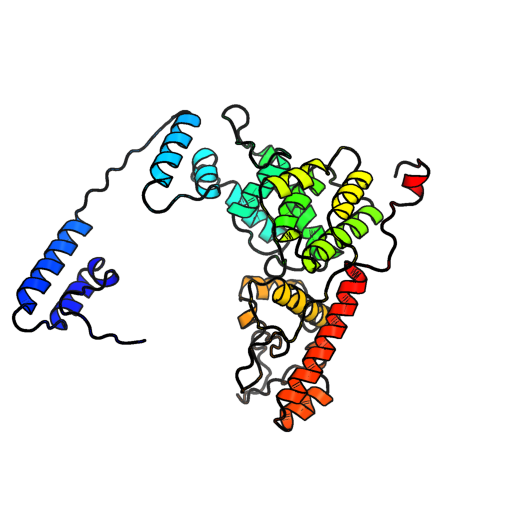 2890 C C . GLU A 1 368 ? -12.275 -13.360 5.343 1.00 95.19 368 GLU A C 1
ATOM 2892 O O . GLU A 1 368 ? -11.991 -13.324 4.143 1.00 95.19 368 GLU A O 1
ATOM 2897 N N . LEU A 1 369 ? -11.339 -13.229 6.289 1.00 95.75 369 LEU A N 1
ATOM 2898 C CA . LEU A 1 369 ? -9.910 -13.138 5.996 1.00 95.75 369 LEU A CA 1
ATOM 2899 C C . LEU A 1 369 ? -9.386 -14.408 5.331 1.00 95.75 369 LEU A C 1
ATOM 2901 O O . LEU A 1 369 ? -8.664 -14.312 4.340 1.00 95.75 369 LEU A O 1
ATOM 2905 N N . ASP A 1 370 ? -9.749 -15.579 5.846 1.00 95.38 370 ASP A N 1
ATOM 2906 C CA . ASP A 1 370 ? -9.304 -16.864 5.312 1.00 95.38 370 ASP A CA 1
ATOM 2907 C C . ASP A 1 370 ? -9.809 -17.085 3.880 1.00 95.38 370 ASP A C 1
ATOM 2909 O O . ASP A 1 370 ? -9.050 -17.568 3.034 1.00 95.38 370 ASP A O 1
ATOM 2913 N N . GLU A 1 371 ? -11.045 -16.674 3.565 1.00 94.31 371 GLU A N 1
ATOM 2914 C CA . GLU A 1 371 ? -11.584 -16.693 2.198 1.00 94.31 371 GLU A CA 1
ATOM 2915 C C . GLU A 1 371 ? -10.743 -15.806 1.262 1.00 94.31 371 GLU A C 1
ATOM 2917 O O . GLU A 1 371 ? -10.309 -16.241 0.188 1.00 94.31 371 GLU A O 1
ATOM 2922 N N . LEU A 1 372 ? -10.461 -14.569 1.687 1.00 94.75 372 LEU A N 1
ATOM 2923 C CA . LEU A 1 372 ? -9.688 -13.598 0.912 1.00 94.75 372 LEU A CA 1
ATOM 2924 C C . LEU A 1 372 ? -8.242 -14.069 0.681 1.00 94.75 372 LEU A C 1
ATOM 2926 O O . LEU A 1 372 ? -7.736 -14.037 -0.443 1.00 94.75 372 LEU A O 1
ATOM 2930 N N . ILE A 1 373 ? -7.588 -14.564 1.733 1.00 95.75 373 ILE A N 1
ATOM 2931 C CA . ILE A 1 373 ? -6.215 -15.080 1.702 1.00 95.75 373 ILE A CA 1
ATOM 2932 C C . ILE A 1 373 ? -6.126 -16.328 0.822 1.00 95.75 373 ILE A C 1
ATOM 2934 O O . ILE A 1 373 ? -5.220 -16.429 -0.008 1.00 95.75 373 ILE A O 1
ATOM 2938 N N . SER A 1 374 ? -7.070 -17.262 0.953 1.00 94.81 374 SER A N 1
ATOM 2939 C CA . SER A 1 374 ? -7.086 -18.489 0.149 1.00 94.81 374 SER A CA 1
ATOM 2940 C C . SER A 1 374 ? -7.153 -18.186 -1.344 1.00 94.81 374 SER A C 1
ATOM 2942 O O . SER A 1 374 ? -6.498 -18.858 -2.137 1.00 94.81 374 SER A O 1
ATOM 2944 N N . ARG A 1 375 ? -7.885 -17.137 -1.725 1.00 94.69 375 ARG A N 1
ATOM 2945 C CA . ARG A 1 375 ? -8.050 -16.723 -3.118 1.00 94.69 375 ARG A CA 1
ATOM 2946 C C . ARG A 1 375 ? -6.866 -15.921 -3.658 1.00 94.69 375 ARG A C 1
ATOM 2948 O O . ARG A 1 375 ? -6.440 -16.156 -4.785 1.00 94.69 375 ARG A O 1
ATOM 2955 N N . LEU A 1 376 ? -6.321 -14.993 -2.869 1.00 96.69 376 LEU A N 1
ATOM 2956 C CA . LEU A 1 376 ? -5.324 -14.028 -3.351 1.00 96.69 376 LEU A CA 1
ATOM 2957 C C . LEU A 1 376 ? -3.875 -14.437 -3.041 1.00 96.69 376 LEU A C 1
ATOM 2959 O O . LEU A 1 376 ? -2.989 -14.269 -3.878 1.00 96.69 376 LEU A O 1
ATOM 2963 N N . ALA A 1 377 ? -3.613 -15.030 -1.874 1.00 96.31 377 ALA A N 1
ATOM 2964 C CA . ALA A 1 377 ? -2.302 -15.599 -1.551 1.00 96.31 377 ALA A CA 1
ATOM 2965 C C . ALA A 1 377 ? -2.146 -17.032 -2.085 1.00 96.31 377 ALA A C 1
ATOM 2967 O O . ALA A 1 377 ? -1.018 -17.463 -2.350 1.00 96.31 377 ALA A O 1
ATOM 2968 N N . ALA A 1 378 ? -3.258 -17.759 -2.251 1.00 94.31 378 ALA A N 1
ATOM 2969 C CA . ALA A 1 378 ? -3.329 -19.116 -2.796 1.00 94.31 378 ALA A CA 1
ATOM 2970 C C . ALA A 1 378 ? -2.195 -20.038 -2.291 1.00 94.31 378 ALA A C 1
ATOM 2972 O O . ALA A 1 378 ? -1.388 -20.525 -3.092 1.00 94.31 378 ALA A O 1
ATOM 2973 N N . PRO A 1 379 ? -2.061 -20.247 -0.964 1.00 89.44 379 PRO A N 1
ATOM 2974 C CA . PRO A 1 379 ? -0.938 -20.987 -0.381 1.00 89.44 379 PRO A CA 1
ATOM 2975 C C . PRO A 1 379 ? -0.920 -22.470 -0.789 1.00 89.44 379 PRO A C 1
ATOM 2977 O O . PRO A 1 379 ? 0.151 -23.068 -0.886 1.00 89.44 379 PRO A O 1
ATOM 2980 N N . GLY A 1 380 ? -2.092 -23.050 -1.073 1.00 88.31 380 GLY A N 1
ATOM 2981 C CA . GLY A 1 380 ? -2.244 -24.438 -1.522 1.00 88.31 380 GLY A CA 1
ATOM 2982 C C . GLY A 1 380 ? -2.066 -24.653 -3.029 1.00 88.31 380 GLY A C 1
ATOM 2983 O O . GLY A 1 380 ? -2.067 -25.794 -3.487 1.00 88.31 380 GLY A O 1
ATOM 2984 N N . GLU A 1 381 ? -1.913 -23.588 -3.818 1.00 91.75 381 GLU A N 1
ATOM 2985 C CA . GLU A 1 381 ? -1.804 -23.701 -5.269 1.00 91.75 381 GLU A CA 1
ATOM 2986 C C . GLU A 1 381 ? -0.356 -23.747 -5.764 1.00 91.75 381 GLU A C 1
ATOM 2988 O O . GLU A 1 381 ? 0.575 -23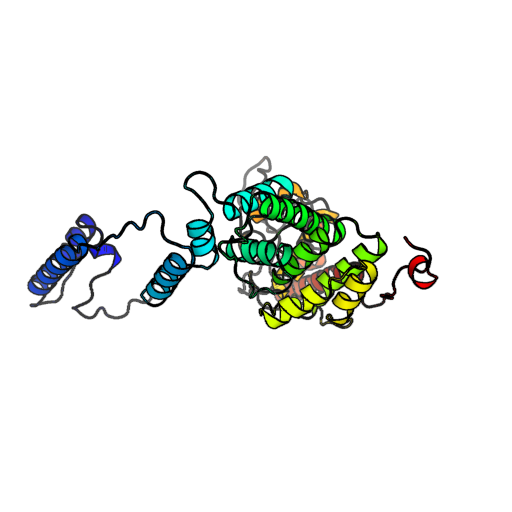.195 -5.178 1.00 91.75 381 GLU A O 1
ATOM 2993 N N . ASN A 1 382 ? -0.157 -24.379 -6.921 1.00 92.31 382 ASN A N 1
ATOM 2994 C CA . ASN A 1 382 ? 1.148 -24.427 -7.563 1.00 92.31 382 ASN A CA 1
ATOM 2995 C C . ASN A 1 382 ? 1.541 -23.041 -8.095 1.00 92.31 382 ASN A C 1
ATOM 2997 O O . ASN A 1 382 ? 0.720 -22.386 -8.735 1.00 92.31 382 ASN A O 1
ATOM 3001 N N . ASP A 1 383 ? 2.794 -22.625 -7.897 1.00 95.75 383 ASP A N 1
ATOM 3002 C CA . ASP A 1 383 ? 3.343 -21.353 -8.393 1.00 95.75 383 ASP A CA 1
ATOM 3003 C C . ASP A 1 383 ? 4.084 -21.471 -9.732 1.00 95.75 383 ASP A C 1
ATOM 3005 O O . ASP A 1 383 ? 4.685 -20.505 -10.188 1.00 95.75 383 ASP A O 1
ATOM 3009 N N . ARG A 1 384 ? 4.074 -22.643 -10.378 1.00 94.12 384 ARG A N 1
ATOM 3010 C CA . ARG A 1 384 ? 4.756 -22.840 -11.665 1.00 94.12 384 ARG A CA 1
ATOM 3011 C C . ARG A 1 384 ? 4.270 -21.846 -12.735 1.00 94.12 384 ARG A C 1
ATOM 3013 O O . ARG A 1 384 ? 3.084 -21.484 -12.728 1.00 94.12 384 ARG A O 1
ATOM 3020 N N . PRO A 1 385 ? 5.145 -21.479 -13.687 1.00 93.19 385 PRO A N 1
ATOM 3021 C CA . PRO A 1 385 ? 4.746 -20.815 -14.922 1.00 93.19 385 PRO A CA 1
ATOM 3022 C C . PRO A 1 385 ? 3.641 -21.557 -15.677 1.00 93.19 385 PRO A C 1
ATOM 3024 O O . PRO A 1 385 ? 3.329 -22.717 -15.386 1.00 93.19 385 PRO A O 1
ATOM 3027 N N . ALA A 1 386 ? 3.078 -20.902 -16.690 1.00 90.88 386 ALA A N 1
ATOM 3028 C CA . ALA A 1 386 ? 2.176 -21.565 -17.624 1.00 90.88 386 ALA A CA 1
ATOM 3029 C C . ALA A 1 386 ? 2.873 -22.761 -18.303 1.00 90.88 386 ALA A C 1
ATOM 3031 O O . ALA A 1 386 ? 4.072 -22.722 -18.577 1.00 90.88 386 ALA A O 1
ATOM 3032 N N . ILE A 1 387 ? 2.122 -23.825 -18.609 1.00 88.19 387 ILE A N 1
ATOM 3033 C CA . ILE A 1 387 ? 2.680 -25.025 -19.263 1.00 88.19 387 ILE A CA 1
ATOM 3034 C C . ILE A 1 387 ? 3.321 -24.666 -20.609 1.00 88.19 387 ILE A C 1
ATOM 3036 O O . ILE A 1 387 ? 4.392 -25.177 -20.914 1.00 88.19 387 ILE A O 1
ATOM 3040 N N . ALA A 1 388 ? 2.707 -23.752 -21.371 1.00 87.06 388 ALA A N 1
ATOM 3041 C CA . ALA A 1 388 ? 3.249 -23.266 -22.641 1.00 87.06 388 ALA A CA 1
ATOM 3042 C C . ALA A 1 388 ? 4.690 -22.749 -22.490 1.00 87.06 388 ALA A C 1
ATOM 3044 O O . ALA A 1 388 ? 5.573 -23.188 -23.224 1.00 87.06 388 ALA A O 1
ATOM 3045 N N . TYR A 1 389 ? 4.938 -21.940 -21.455 1.00 88.94 389 TYR A N 1
ATOM 3046 C CA . TYR A 1 389 ? 6.265 -21.423 -21.128 1.00 88.94 389 TYR A CA 1
ATOM 3047 C C . TYR A 1 389 ? 7.264 -22.550 -20.815 1.00 88.94 389 TYR A C 1
ATOM 3049 O O . TYR A 1 389 ? 8.379 -22.562 -21.328 1.00 88.94 389 TYR A O 1
ATOM 3057 N N . LEU A 1 390 ? 6.858 -23.553 -20.026 1.00 86.69 390 LEU A N 1
ATOM 3058 C CA . LEU A 1 390 ? 7.730 -24.678 -19.651 1.00 86.69 390 LEU A CA 1
ATOM 3059 C C . LEU A 1 390 ? 8.108 -25.586 -20.830 1.00 86.69 390 LEU A C 1
ATOM 3061 O O . LEU A 1 390 ? 9.139 -26.251 -20.780 1.00 86.69 390 LEU A O 1
ATOM 3065 N N . VAL A 1 391 ? 7.274 -25.636 -21.868 1.00 88.38 391 VAL A N 1
ATOM 3066 C CA . VAL A 1 391 ? 7.488 -26.466 -23.065 1.00 88.38 391 VAL A CA 1
ATOM 3067 C C . VAL A 1 391 ? 8.190 -25.669 -24.182 1.00 88.38 391 VAL A C 1
ATOM 3069 O O . VAL A 1 391 ? 8.391 -26.179 -25.279 1.00 88.38 391 VAL A O 1
ATOM 3072 N N . GLY A 1 392 ? 8.617 -24.428 -23.912 1.00 77.12 392 GLY A N 1
ATOM 3073 C CA . GLY A 1 392 ? 9.313 -23.572 -24.880 1.00 77.12 392 GLY A CA 1
ATOM 3074 C C . GLY A 1 392 ? 8.393 -22.927 -25.920 1.00 77.12 392 GLY A C 1
ATOM 3075 O O . GLY A 1 392 ? 8.873 -22.365 -26.903 1.00 77.12 392 GLY A O 1
ATOM 3076 N N . GLY A 1 393 ? 7.074 -22.992 -25.718 1.00 57.12 393 GLY A N 1
ATOM 3077 C CA . GLY A 1 393 ? 6.123 -22.191 -26.475 1.00 57.12 393 GLY A CA 1
ATOM 3078 C C . GLY A 1 393 ? 6.164 -20.764 -25.946 1.00 57.12 393 GLY A C 1
ATOM 3079 O O . GLY A 1 393 ? 5.669 -20.509 -24.849 1.00 57.12 393 GLY A O 1
ATOM 3080 N N . ALA A 1 394 ? 6.773 -19.851 -26.703 1.00 49.72 394 ALA A N 1
ATOM 3081 C CA . ALA A 1 394 ? 6.686 -18.423 -26.413 1.00 49.72 394 ALA A CA 1
ATOM 3082 C C . ALA A 1 394 ? 5.203 -18.013 -26.316 1.00 49.72 394 ALA A C 1
ATOM 3084 O O . ALA A 1 394 ? 4.406 -18.385 -27.183 1.00 49.72 394 ALA A O 1
ATOM 3085 N N . ALA A 1 395 ? 4.854 -17.319 -25.230 1.00 48.56 395 ALA A N 1
ATOM 3086 C CA . ALA A 1 395 ? 3.532 -16.746 -24.988 1.00 48.56 395 ALA A CA 1
ATOM 3087 C C . ALA A 1 395 ? 3.396 -15.376 -25.657 1.00 48.56 395 ALA A C 1
ATOM 3089 O O . ALA A 1 395 ? 4.395 -14.620 -25.638 1.00 48.56 395 ALA A O 1
#

Radius of gyration: 27.13 Å; Cα contacts (8 Å, |Δi|>4): 444; chains: 1; bounding box: 65×70×70 Å

Foldseek 3Di:
DDDDPDDLQDDDPVQLQPPVSLVVCLVVRDDDPCSVVSSVVSVVVSVCVVPVDDDDDDDPPDFPVVLVVVLVVVCVPDPRDDPLRSLCVSQNDPVDRLLVVLQVLLCVLQLQAGDDSNLLVLLLCLLVDLQSPDDAHPVRRCDPVSSVLLSLQLSLLSCLCVPPLVNLYPLLQQASQLSSLSSLLCSLPVDDDPLLSLLSLLLSLLCLQAVVRVDNDSVSSSLLSVLRDNDNLSSSVSSSVSGDLDGDFQQQQDADDSNHSSLSLLVSLQVVLLCVVVVDDSSRVSVCVNVDGPCVQWPFDAPVPRRGNLRTWGDDDDPPDPDDDPPDPVPPRPDVVSRVDDPQLVVCVVVVNVVVNSVSSRVSSSVSSCVSCCSRNVSVDDSDDDPCVVVVNDD

Mean predicted aligned error: 10.19 Å

Secondary structure (DSSP, 8-state):
-------TT---HHHHT-HHHHHHHHHH---GGGHHHHHHHHHHHHHHHHT---------S--HHHHHHHHHHHHTSSSPPPHHHHHHHHH--SS--HHHHHHHHHHHHH---PPPHHHHHHHHHHHH-S-TT----SSS---HHHHHHHHHHHHHHHHHHHHTS---STTT-S-THHHHHHHHHHHH-S---HHHHHHHHHHHHHHHHSSGGG---HHHHHHHHTT--S-HHHHHHHHHTTS-S--PPP-TTSBP-TTSHHHHHHHHHHHHHHHHTTSS-HHHHHHHHHHS-HHHHS-B--TT---BSTTB---------SS------TT-SS-TGGGT--HHHHHHHHTT-HHHHHHHHHHHHHHHHHHHHHHHT-TTS--PPPHHHHTT---

Solvent-accessible surface area (backbone atoms only — not comparable to full-atom values): 22600 Å² total; per-residue (Å²): 133,89,82,67,85,76,62,76,83,76,75,66,72,85,28,56,82,32,69,69,50,38,60,53,47,56,75,72,58,78,38,74,95,48,31,67,61,54,45,51,52,51,53,52,50,31,52,51,63,76,65,54,81,74,90,80,81,87,86,74,95,67,58,66,69,58,51,51,51,51,51,54,59,48,38,74,57,80,80,55,71,49,72,41,56,54,46,36,69,76,72,26,55,102,89,46,42,66,56,60,52,47,31,52,50,44,25,72,76,68,45,33,45,83,61,57,45,63,60,50,50,51,21,44,39,30,51,75,35,47,52,66,81,67,72,78,44,91,89,51,56,87,46,71,66,56,53,53,48,35,46,55,7,40,47,52,34,49,49,44,36,32,74,72,55,65,42,63,28,58,84,46,49,53,40,71,46,51,52,31,48,36,16,29,44,28,54,79,40,78,74,70,54,74,62,47,47,56,51,45,31,20,36,55,42,26,15,53,54,59,46,60,32,66,60,64,49,62,70,56,46,23,57,56,35,63,37,57,61,93,50,66,62,62,17,45,53,49,53,36,72,74,32,58,69,74,61,65,79,70,60,37,73,43,72,60,37,82,81,37,43,53,43,17,54,54,49,43,34,52,52,50,42,20,47,75,54,64,71,42,52,73,69,56,50,32,54,48,59,70,74,40,55,67,60,70,37,33,37,71,70,55,86,89,63,61,55,27,44,37,32,38,42,79,52,77,80,84,72,82,66,91,76,90,70,98,68,86,56,96,65,77,52,98,53,46,62,34,64,71,39,51,72,68,38,50,51,27,47,75,74,65,38,58,67,58,22,38,53,51,36,22,54,53,50,42,52,48,38,51,56,52,42,52,69,44,34,32,60,91,55,86,84,71,77,54,68,51,59,79,72,71,41,86,128

Sequence (395 aa):
MRTTPTEPSRLPLNVIGDRKKLHQWSRTFQAGSETEELISRAFDLEKIIMNYAVPGYVVVDAPLDALKLIFSRVNHAGVALKESEVFNALFGDEEDQPLARLAEELHRSTGFGRLSEDWLLRCVRAVHDPNPRREFSEKERPNSALIDRAIQALTAACDFIITEAEIPHSALLPYRGALIVLARMFDVHPKLTPRDRALLVRWLWRGALSGVHANTSNEVIHRQLTDIGEDPTDSVQRLLRRVPREHLAPDPMANWNGGGANTRLCALALCSRLLRAEVITHKALQSELDARDLSELFPTVCRAGEKTIASRVWKAKKHKLPGGQDSVSLFGAPDPYGLLLDDTMISAWDAGDENEFLRLRGLALSAELDELISRLAAPGENDRPAIAYLVGGAA